Protein AF-A0A377G916-F1 (afdb_monomer)

Secondary structure (DSSP, 8-state):
-PPP------S--SPPSEEEEE--SSPPPHHHHHHHHHHHHHHHHTT--EEEEEES-THHHHHHHHHSBHHHHHHHHGGGS-----------------------BTGGGT----GGGGTEEEEEHHHHHHHHHHS-SS-HHHHHHHHHHHHIIIIIS--HHHHHHHHHHHHHHHH-EEEE-TT-EE---SS--------TTSEEEEEEE----HHHHHHHHHTTPPPPPSEEEEEEEEEE-TT-HHHHHHHHHHHHHHHHHTSS-STTTT--HHHHHHHHT-PPPHHHHHHHHHHTT-HHHHHHHHHHHHHHHHHHHHHHT--SSSS-TTT-SS--HHHHHHHHHHHHHHHHHHHHHHHHHTT--S--HHHHHHHHHHHHHHHHHHHHHHHHHTT--SS---HHHHHH----TT-S----HHHHHHHIIIIIHHHHHHHHHHTTT-TTS--SS-HHHHTTS-GGG-SGGGHHHHHHHHBPSEETTTEEEETTEEEE-----TTT--BTTB-SS-TT---------S---------------------PPP-PPPPHHHHHHHHHTS-HHHHHHHHHHHHHHHH-HHHH--TTSPPPHHHHHHHHHHHT--TT-HHHHHHHHHHHHHHHHH-------HHHHHHHHHHH-TT--SHHHHHHHHTTSHHHHHHHTTS-------

Radius of gyration: 31.77 Å; Cα contacts (8 Å, |Δi|>4): 868; chains: 1; bounding box: 96×99×94 Å

Foldseek 3Di:
DDDDPDDPDDPDLWFALEEEEEDEFAADDLVLLVQLLQVLLQSVVQVHQAYEYEYQDQCSNFVSQQQDQVVVVVVAPPPPPDDDDDDDDDDDDDDDDDDDPDRPGNNVVVNRDGLVVRRYDYDYVVVLLVCCVVPNLDPPVLNLLLQVVLCCCVFAVVVVVLNRLSSVLSVCQARFFKYAYSPWHWDGGPPDHFATDNFLLQKAFLKAFDDDDPVLVVCCVVVVHDDDQRMDGDPRIMTGHHNQVLSSQLSVQLSVLVVVLLQFFPQPLPDAQVLLCVLLVHHDDPLLNLLRVLLVVDSVSVRVLVSQLLVLLVVLVLLVLADDPDDDPPPDPPDDPVVSVVVNVVSLVVLLVSSVVSCVVSVPPDDDSVSSNVSSVSSSSSSVSSQVVVCVQVVNDDHHDGSSSVVQDDPPVPDPPPDRSVVVSSCSSGVVSSSVSLLLQLAVPDPPDDRPDDPVSCVSNPSVRSRPVNSNVSSVSRYFDDDSQFWGARSNIIMGDDDPCLCPDDDVVDNSNPPPGGDNRHDDDVSDPDDDDPDDDDDDDDDDDDDDDPQDQDDLVVLLVVLVPADLLRQVLLLVLLLLLLPPLVLWAAPVSDHDPLSVVLNVLSVPADSVDSSSQSVSLSVSLVSLNPDPDPRTDPLNVQLSCLSSDRPNSGSVSSLVSSVVPVVSVVSSVVSDDDDDDD

Solvent-accessible surface area (backbone atoms only — not comparable to full-atom values): 39564 Å² total; per-residue (Å²): 137,83,80,80,80,78,87,85,76,75,92,72,52,47,25,43,52,33,42,39,36,64,55,62,82,43,68,53,56,67,71,37,52,54,50,52,49,51,49,23,50,26,31,52,78,40,70,27,82,44,25,38,39,36,18,79,52,69,59,25,58,30,52,50,50,25,62,37,45,43,72,78,52,47,74,72,66,57,78,82,74,76,82,89,81,92,77,90,82,88,88,82,87,84,86,90,84,83,88,78,84,70,76,61,19,26,64,83,65,74,45,94,53,48,53,64,84,50,52,30,44,79,40,53,52,64,59,57,55,52,42,43,73,77,62,52,94,49,61,70,72,54,42,50,48,51,54,52,48,44,49,38,22,54,62,36,60,57,35,55,66,60,30,39,50,55,49,53,41,54,50,31,27,69,64,22,10,31,40,43,46,60,67,47,48,65,68,70,56,96,79,50,63,46,42,66,46,64,29,84,73,36,29,34,20,51,43,42,76,46,84,75,57,67,68,58,56,50,48,22,61,76,68,72,43,80,75,79,70,54,43,42,63,54,80,50,40,36,33,25,26,52,64,40,60,49,40,57,42,14,51,53,40,19,52,50,43,52,51,60,57,68,66,72,67,64,66,72,68,80,67,41,54,64,58,45,20,66,67,60,72,46,86,69,50,74,66,52,39,48,52,42,56,49,40,65,75,38,67,67,62,36,51,54,49,51,54,54,49,52,53,48,53,48,50,44,48,54,61,67,57,53,47,89,84,60,92,58,86,87,80,53,98,78,72,47,78,68,48,52,52,52,50,45,51,50,48,53,49,50,47,35,49,52,52,50,53,49,37,57,75,61,68,61,76,95,76,53,74,66,56,42,52,53,47,42,53,51,50,51,49,31,51,53,49,54,32,48,51,53,30,65,71,60,73,52,77,86,72,47,63,49,54,53,45,61,66,26,53,55,69,52,95,78,56,89,69,88,58,59,36,42,59,53,55,48,41,48,29,40,44,48,15,40,34,53,20,47,50,53,56,39,31,50,70,49,95,85,63,88,56,94,66,54,71,78,75,35,67,84,58,55,55,90,58,20,23,75,94,36,30,72,62,52,43,59,49,29,27,36,55,65,49,88,88,47,26,37,41,55,39,76,33,49,30,34,62,48,83,79,49,62,92,69,51,73,45,100,88,46,70,67,60,77,86,84,49,67,71,72,37,76,74,82,75,97,72,80,84,74,80,85,72,96,73,80,93,76,90,81,81,87,81,94,74,88,77,77,80,77,86,67,83,73,59,61,65,63,21,29,59,52,39,67,74,48,55,59,70,60,41,43,37,26,48,50,26,49,45,54,53,60,66,39,54,84,71,35,30,32,98,86,70,45,64,47,69,65,55,53,53,45,38,60,49,57,75,70,51,49,58,87,37,47,66,52,48,32,51,45,54,51,50,43,40,49,54,56,73,72,50,85,82,80,86,59,36,72,59,43,45,51,52,53,49,28,54,58,36,80,84,35,49,41,48,62,48,28,43,62,50,42,47,76,40,67,68,50,31,62,66,29,62,80,53,64,81,91,81,77,93,127

pLDDT: mean 75.82, std 21.73, range [22.44, 98.12]

Nearest PDB structures (foldseek):
  8jhz-assembly1_A  TM=3.248E-01  e=1.665E-05  Paraclostridium sordellii
  8x2i-assembly1_A  TM=4.375E-01  e=3.045E-04  Paraclostridium sordellii ATCC 9714
  2vl8-assembly3_C  TM=3.241E-01  e=1.072E-04  Paraclostridium sordellii
  8jb5-assembly1_A  TM=4.089E-01  e=5.251E-04  Paraclostridium sordellii ATCC 9714

Structure (mmCIF, N/CA/C/O backbone):
data_AF-A0A377G916-F1
#
_entry.id   AF-A0A377G916-F1
#
loop_
_atom_site.group_PDB
_atom_site.id
_atom_site.type_symbol
_atom_site.label_atom_id
_atom_site.label_alt_id
_atom_site.label_comp_id
_atom_site.label_asym_id
_atom_site.label_entity_id
_atom_site.label_seq_id
_atom_site.pdbx_PDB_ins_code
_atom_site.Cartn_x
_atom_site.Cartn_y
_atom_site.Cartn_z
_atom_site.occupancy
_atom_site.B_iso_or_equiv
_atom_site.auth_seq_id
_atom_site.auth_comp_id
_atom_site.auth_asym_id
_atom_site.auth_atom_id
_atom_site.pdbx_PDB_model_num
ATOM 1 N N . MET A 1 1 ? 6.300 13.865 57.412 1.00 34.69 1 MET A N 1
ATOM 2 C CA . MET A 1 1 ? 5.276 14.119 56.376 1.00 34.69 1 MET A CA 1
ATOM 3 C C . MET A 1 1 ? 5.908 13.909 55.006 1.00 34.69 1 MET A C 1
ATOM 5 O O . MET A 1 1 ? 6.625 14.776 54.531 1.00 34.69 1 MET A O 1
ATOM 9 N N . LYS A 1 2 ? 5.728 12.714 54.427 1.00 28.16 2 LYS A N 1
ATOM 10 C CA . LYS A 1 2 ? 6.142 12.386 53.055 1.00 28.16 2 LYS A CA 1
ATOM 11 C C . LYS A 1 2 ? 5.051 12.890 52.108 1.00 28.16 2 LYS A C 1
ATOM 13 O O . LYS A 1 2 ? 3.899 12.489 52.259 1.00 28.16 2 LYS A O 1
ATOM 18 N N . LYS A 1 3 ? 5.399 13.778 51.177 1.00 28.50 3 LYS A N 1
ATOM 19 C CA . LYS A 1 3 ? 4.521 14.146 50.061 1.00 28.50 3 LYS A CA 1
ATOM 20 C C . LYS A 1 3 ? 4.458 12.947 49.114 1.00 28.50 3 LYS A C 1
ATOM 22 O O . LYS A 1 3 ? 5.499 12.477 48.663 1.00 28.50 3 LYS A O 1
ATOM 27 N N . LYS A 1 4 ? 3.243 12.440 48.888 1.00 27.64 4 LYS A N 1
ATOM 28 C CA . LYS A 1 4 ? 2.920 11.495 47.817 1.00 27.64 4 LYS A CA 1
ATOM 29 C C . LYS A 1 4 ? 3.433 12.071 46.496 1.00 27.64 4 LYS A C 1
ATOM 31 O O . LYS A 1 4 ? 3.059 13.183 46.134 1.00 27.64 4 LYS A O 1
ATOM 36 N N . HIS A 1 5 ? 4.291 11.317 45.821 1.00 26.48 5 HIS A N 1
ATOM 37 C CA . HIS A 1 5 ? 4.357 11.365 44.371 1.00 26.48 5 HIS A CA 1
ATOM 38 C C . HIS A 1 5 ? 3.059 10.724 43.888 1.00 26.48 5 HIS A C 1
ATOM 40 O O . HIS A 1 5 ? 2.844 9.541 44.140 1.00 26.48 5 HIS A O 1
ATOM 46 N N . ASP A 1 6 ? 2.172 11.526 43.309 1.00 29.27 6 ASP A N 1
ATOM 47 C CA . ASP A 1 6 ? 1.074 10.988 42.520 1.00 29.27 6 ASP A CA 1
ATOM 48 C C . ASP A 1 6 ? 1.664 10.373 41.249 1.00 29.27 6 ASP A C 1
ATOM 50 O O . ASP A 1 6 ? 2.449 11.002 40.530 1.00 29.27 6 ASP A O 1
ATOM 54 N N . ASP A 1 7 ? 1.296 9.116 41.034 1.00 32.38 7 ASP A N 1
ATOM 55 C CA . ASP A 1 7 ? 1.545 8.331 39.840 1.00 32.38 7 ASP A CA 1
ATOM 56 C C . ASP A 1 7 ? 0.920 9.033 38.629 1.00 32.38 7 ASP A C 1
ATOM 58 O O . ASP A 1 7 ? -0.293 9.003 38.430 1.00 32.38 7 ASP A O 1
ATOM 62 N N . ASN A 1 8 ? 1.752 9.658 37.800 1.00 29.56 8 ASN A N 1
ATOM 63 C CA . ASN A 1 8 ? 1.367 10.081 36.459 1.00 29.56 8 ASN A CA 1
ATOM 64 C C . ASN A 1 8 ? 2.096 9.179 35.453 1.00 29.56 8 ASN A C 1
ATOM 66 O O . ASN A 1 8 ? 3.089 9.566 34.841 1.00 29.56 8 ASN A O 1
ATOM 70 N N . VAL A 1 9 ? 1.638 7.927 35.368 1.00 34.66 9 VAL A N 1
ATOM 71 C CA . VAL A 1 9 ? 2.082 6.926 34.389 1.00 34.66 9 VAL A CA 1
ATOM 72 C C . VAL A 1 9 ? 1.003 6.798 33.306 1.00 34.66 9 VAL A C 1
ATOM 74 O O . VAL A 1 9 ? -0.100 6.334 33.575 1.00 34.66 9 VAL A O 1
ATOM 77 N N . ASN A 1 10 ? 1.356 7.215 32.086 1.00 36.84 10 ASN A N 1
ATOM 78 C CA . ASN A 1 10 ? 0.812 6.823 30.776 1.00 36.84 10 ASN A CA 1
ATOM 79 C C . ASN A 1 10 ? -0.720 6.741 30.578 1.00 36.84 10 ASN A C 1
ATOM 81 O O . ASN A 1 10 ? -1.320 5.666 30.599 1.00 36.84 10 ASN A O 1
ATOM 85 N N . SER A 1 11 ? -1.328 7.844 30.142 1.00 36.16 11 SER A N 1
ATOM 86 C CA . SER A 1 11 ? -2.344 7.793 29.075 1.00 36.16 11 SER A CA 1
ATOM 87 C C . SER A 1 11 ? -1.584 7.776 27.730 1.00 36.16 11 SER A C 1
ATOM 89 O O . SER A 1 11 ? -0.855 8.722 27.473 1.00 36.16 11 SER A O 1
ATOM 91 N N . SER A 1 12 ? -1.625 6.789 26.833 1.00 52.47 12 SER A N 1
ATOM 92 C CA . SER A 1 12 ? -2.728 5.909 26.466 1.00 52.47 12 SER A CA 1
ATOM 93 C C . SER A 1 12 ? -2.232 4.585 25.843 1.00 52.47 12 SER A C 1
ATOM 95 O O . SER A 1 12 ? -1.892 4.544 24.664 1.00 52.47 12 SER A O 1
ATOM 97 N N . ASN A 1 13 ? -2.309 3.471 26.577 1.00 72.88 13 ASN A N 1
ATOM 98 C CA . ASN A 1 13 ? -2.224 2.116 25.987 1.00 72.88 13 ASN A CA 1
ATOM 99 C C . ASN A 1 13 ? -3.586 1.630 25.444 1.00 72.88 13 ASN A C 1
ATOM 101 O O . ASN A 1 13 ? -3.814 0.436 25.272 1.00 72.88 13 ASN A O 1
ATOM 105 N N . SER A 1 14 ? -4.535 2.549 25.243 1.00 92.88 14 SER A N 1
ATOM 106 C CA . SER A 1 14 ? -5.843 2.234 24.675 1.00 92.88 14 SER A CA 1
ATOM 107 C C . SER A 1 14 ? -5.752 2.305 23.163 1.00 92.88 14 SER A C 1
ATOM 109 O O . SER A 1 14 ? -5.263 3.300 22.630 1.00 92.88 14 SER A O 1
ATOM 111 N N . ILE A 1 15 ? -6.267 1.289 22.479 1.00 96.81 15 ILE A N 1
ATOM 112 C CA . ILE A 1 15 ? -6.412 1.338 21.026 1.00 96.81 15 ILE A CA 1
ATOM 113 C C . ILE A 1 15 ? -7.388 2.477 20.681 1.00 96.81 15 ILE A C 1
ATOM 115 O O . ILE A 1 15 ? -8.425 2.588 21.347 1.00 96.81 15 ILE A O 1
ATOM 119 N N . PRO A 1 16 ? -7.081 3.336 19.691 1.00 97.25 16 PRO A N 1
ATOM 120 C CA . PRO A 1 16 ? -7.971 4.415 19.282 1.00 97.25 16 PRO A CA 1
ATOM 121 C C . PRO A 1 16 ? -9.397 3.930 18.979 1.00 97.25 16 PRO A C 1
ATOM 123 O O . PRO A 1 16 ? -9.572 2.871 18.369 1.00 97.25 16 PRO A O 1
ATOM 126 N N . PRO A 1 17 ? -10.435 4.681 19.382 1.00 96.56 17 PRO A N 1
ATOM 127 C CA . PRO A 1 17 ? -11.827 4.296 19.192 1.00 96.56 17 PRO A CA 1
ATOM 128 C C . PRO A 1 17 ? -12.280 4.576 17.748 1.00 96.56 17 PRO A C 1
ATOM 130 O O . PRO A 1 17 ? -13.137 5.424 17.507 1.00 96.56 17 PRO A O 1
ATOM 133 N N . MET A 1 18 ? -11.698 3.870 16.776 1.00 96.31 18 MET A N 1
ATOM 134 C CA . MET A 1 18 ? -12.050 3.978 15.358 1.00 96.31 18 MET A CA 1
ATOM 135 C C . MET A 1 18 ? -11.928 2.633 14.642 1.00 96.31 18 MET A C 1
ATOM 137 O O . MET A 1 18 ? -11.032 1.845 14.944 1.00 96.31 18 MET A O 1
ATOM 141 N N . PHE A 1 19 ? -12.813 2.389 13.676 1.00 97.81 19 PHE A N 1
ATOM 142 C CA . PHE A 1 19 ? -12.721 1.233 12.780 1.00 97.81 19 PHE A CA 1
ATOM 143 C C . PHE A 1 19 ? -12.180 1.656 11.423 1.00 97.81 19 PHE A C 1
ATOM 145 O O . PHE A 1 19 ? -12.537 2.720 10.920 1.00 97.81 19 PHE A O 1
ATOM 152 N N . GLN A 1 20 ? -11.364 0.804 10.819 1.00 97.94 20 GLN A N 1
ATOM 153 C CA . GLN A 1 20 ? -10.793 0.991 9.498 1.00 97.94 20 GLN A CA 1
ATOM 154 C C . GLN A 1 20 ? -11.103 -0.213 8.608 1.00 97.94 20 GLN A C 1
ATOM 156 O O . GLN A 1 20 ? -10.962 -1.361 9.023 1.00 97.94 20 GLN A O 1
ATOM 161 N N . TYR A 1 21 ? -11.474 0.078 7.366 1.00 97.62 21 TYR A N 1
ATOM 162 C CA . TYR A 1 21 ? -11.686 -0.879 6.286 1.00 97.62 21 TYR A CA 1
ATOM 163 C C . TYR A 1 21 ? -10.875 -0.450 5.069 1.00 97.62 21 TYR A C 1
ATOM 165 O O . TYR A 1 21 ? -10.581 0.735 4.896 1.00 97.62 21 TYR A O 1
ATOM 173 N N . VAL A 1 22 ? -10.560 -1.402 4.196 1.00 95.69 22 VAL A N 1
ATOM 174 C CA . VAL A 1 22 ? -9.983 -1.117 2.879 1.00 95.69 22 VAL A CA 1
ATOM 175 C C . VAL A 1 22 ? -10.843 -1.786 1.819 1.00 95.69 22 VAL A C 1
ATOM 177 O O . VAL A 1 22 ? -11.104 -2.984 1.903 1.00 95.69 22 VAL A O 1
ATOM 180 N N . TRP A 1 23 ? -11.264 -1.016 0.821 1.00 91.94 23 TRP A N 1
ATOM 181 C CA . TRP A 1 23 ? -11.983 -1.514 -0.343 1.00 91.94 23 TRP A CA 1
ATOM 182 C C . TRP A 1 23 ? -11.492 -0.787 -1.592 1.00 91.94 23 TRP A C 1
ATOM 184 O O . TRP A 1 23 ? -11.628 0.426 -1.684 1.00 91.94 23 TRP A O 1
ATOM 194 N N . VAL A 1 24 ? -10.903 -1.516 -2.538 1.00 81.38 24 VAL A N 1
ATOM 195 C CA . VAL A 1 24 ? -10.242 -0.941 -3.719 1.00 81.38 24 VAL A CA 1
ATOM 196 C C . VAL A 1 24 ? -10.587 -1.722 -4.981 1.00 81.38 24 VAL A C 1
ATOM 198 O O . VAL A 1 24 ? -10.844 -2.923 -4.910 1.00 81.38 24 VAL A O 1
ATOM 201 N N . GLY A 1 25 ? -10.529 -1.060 -6.138 1.00 72.31 25 GLY A N 1
ATOM 202 C CA . GLY A 1 25 ? -10.562 -1.709 -7.453 1.00 72.31 25 GLY A CA 1
ATOM 203 C C . GLY A 1 25 ? -11.949 -2.074 -7.993 1.00 72.31 25 GLY A C 1
ATOM 204 O O . GLY A 1 25 ? -12.031 -2.853 -8.941 1.00 72.31 25 GLY A O 1
ATOM 205 N N . GLY A 1 26 ? -13.024 -1.531 -7.421 1.00 74.62 26 GLY A N 1
ATOM 206 C CA . GLY A 1 26 ? -14.393 -1.718 -7.906 1.00 74.62 26 GLY A CA 1
ATOM 207 C C . GLY A 1 26 ? -15.442 -1.276 -6.890 1.00 74.62 26 GLY A C 1
ATOM 208 O O . GLY A 1 26 ? -15.112 -0.967 -5.749 1.00 74.62 26 GLY A O 1
ATOM 209 N N . GLU A 1 27 ? -16.716 -1.263 -7.285 1.00 82.50 27 GLU A N 1
ATOM 210 C CA . GLU A 1 27 ? -17.825 -0.938 -6.378 1.00 82.50 27 GLU A CA 1
ATOM 211 C C . GLU A 1 27 ? -17.912 -1.918 -5.201 1.00 82.50 27 GLU A C 1
ATOM 213 O O . GLU A 1 27 ? -17.768 -3.131 -5.374 1.00 82.50 27 GLU A O 1
ATOM 218 N N . ILE A 1 28 ? -18.178 -1.403 -3.996 1.00 83.44 28 ILE A N 1
ATOM 219 C CA . ILE A 1 28 ? -18.371 -2.257 -2.824 1.00 83.44 28 ILE A CA 1
ATOM 220 C C . ILE A 1 28 ? -19.661 -3.049 -2.929 1.00 83.44 28 ILE A C 1
ATOM 222 O O . ILE A 1 28 ? -20.720 -2.524 -3.284 1.00 83.44 28 ILE A O 1
ATOM 226 N N . ARG A 1 29 ? -19.582 -4.334 -2.575 1.00 83.19 29 ARG A N 1
ATOM 227 C CA . ARG A 1 29 ? -20.772 -5.175 -2.559 1.00 83.19 29 ARG A CA 1
ATOM 228 C C . ARG A 1 29 ? -21.762 -4.691 -1.492 1.00 83.19 29 ARG A C 1
ATOM 230 O O . ARG A 1 29 ? -21.343 -4.415 -0.358 1.00 83.19 29 ARG A O 1
ATOM 237 N N . PRO A 1 30 ? -23.069 -4.625 -1.806 1.00 81.88 30 PRO A N 1
ATOM 238 C CA . PRO A 1 30 ? -24.083 -4.146 -0.869 1.00 81.88 30 PRO A CA 1
ATOM 239 C C . PRO A 1 30 ? -24.095 -4.888 0.473 1.00 81.88 30 PRO A C 1
ATOM 241 O O . PRO A 1 30 ? -24.358 -4.279 1.510 1.00 81.88 30 PRO A O 1
ATOM 244 N N . GLU A 1 31 ? -23.797 -6.189 0.485 1.00 83.25 31 GLU A N 1
ATOM 245 C CA . GLU A 1 31 ? -23.757 -6.999 1.702 1.00 83.25 31 GLU A CA 1
ATOM 246 C C . GLU A 1 31 ? -22.653 -6.568 2.677 1.00 83.25 31 GLU A C 1
ATOM 248 O O . GLU A 1 31 ? -22.924 -6.443 3.874 1.00 83.25 31 GLU A O 1
ATOM 253 N N . TYR A 1 32 ? -21.446 -6.268 2.188 1.00 89.12 32 TYR A N 1
ATOM 254 C CA . TYR A 1 32 ? -20.347 -5.795 3.033 1.00 89.12 32 TYR A CA 1
ATOM 255 C C . TYR A 1 32 ? -20.629 -4.385 3.533 1.00 89.12 32 TYR A C 1
ATOM 257 O O . TYR A 1 32 ? -20.516 -4.103 4.725 1.00 89.12 32 TYR A O 1
ATOM 265 N N . LEU A 1 33 ? -21.092 -3.514 2.633 1.00 88.94 33 LEU A N 1
ATOM 266 C CA . LEU A 1 33 ? -21.472 -2.151 2.976 1.00 88.94 33 LEU A CA 1
ATOM 267 C C . LEU A 1 33 ? -22.569 -2.132 4.049 1.00 88.94 33 LEU A C 1
ATOM 269 O O . LEU A 1 33 ? -22.475 -1.377 5.012 1.00 88.94 33 LEU A O 1
ATOM 273 N N . SER A 1 34 ? -23.568 -3.016 3.958 1.00 87.12 34 SER A N 1
ATOM 274 C CA . SER A 1 34 ? -24.605 -3.167 4.988 1.00 87.12 34 SER A CA 1
ATOM 275 C C . SER A 1 34 ? -24.025 -3.514 6.360 1.00 87.12 34 SER A C 1
ATOM 277 O O . SER A 1 34 ? -24.497 -3.009 7.382 1.00 87.12 34 SER A O 1
ATOM 279 N N . THR A 1 35 ? -23.004 -4.367 6.406 1.00 89.50 35 THR A N 1
ATOM 280 C CA . THR A 1 35 ? -22.325 -4.741 7.649 1.00 89.50 35 THR A CA 1
ATOM 281 C C . THR A 1 35 ? -21.493 -3.587 8.214 1.00 89.50 35 THR A C 1
ATOM 283 O O . THR A 1 35 ? -21.625 -3.277 9.403 1.00 89.50 35 THR A O 1
ATOM 286 N N . ILE A 1 36 ? -20.757 -2.862 7.367 1.00 93.69 36 ILE A N 1
ATOM 287 C CA . ILE A 1 36 ? -19.999 -1.664 7.762 1.00 93.69 36 ILE A CA 1
ATOM 288 C C . ILE A 1 36 ? -20.936 -0.556 8.282 1.00 93.69 36 ILE A C 1
ATOM 290 O O . ILE A 1 36 ? -20.647 0.106 9.277 1.00 93.69 36 ILE A O 1
ATOM 294 N N . LEU A 1 37 ? -22.116 -0.389 7.684 1.00 91.50 37 LEU A N 1
ATOM 295 C CA . LEU A 1 37 ? -23.116 0.570 8.162 1.00 91.50 37 LEU A CA 1
ATOM 296 C C . LEU A 1 37 ? -23.619 0.233 9.574 1.00 91.50 37 LEU A C 1
ATOM 298 O O . LEU A 1 37 ? -23.804 1.127 10.403 1.00 91.50 37 LEU A O 1
ATOM 302 N N . LYS A 1 38 ? -23.829 -1.054 9.885 1.00 90.69 38 LYS A N 1
ATOM 303 C CA . LYS A 1 38 ? -24.280 -1.468 11.225 1.00 90.69 38 LYS A CA 1
ATOM 304 C C . LYS A 1 38 ? -23.223 -1.186 12.288 1.00 90.69 38 LYS A C 1
ATOM 306 O O . LYS A 1 38 ? -23.569 -0.676 13.357 1.00 90.69 38 LYS A O 1
ATOM 311 N N . ILE A 1 39 ? -21.962 -1.523 12.012 1.00 93.88 39 ILE A N 1
ATOM 312 C CA . ILE A 1 39 ? -20.884 -1.308 12.980 1.00 93.88 39 ILE A CA 1
ATOM 313 C C . ILE A 1 39 ? -20.566 0.176 13.129 1.00 93.88 39 ILE A C 1
ATOM 315 O O . ILE A 1 39 ? -20.400 0.621 14.257 1.00 93.88 39 ILE A O 1
ATOM 319 N N . SER A 1 40 ? -20.618 0.963 12.049 1.00 94.50 40 SER A N 1
ATOM 320 C CA . SER A 1 40 ? -20.454 2.417 12.122 1.00 94.50 40 SER A CA 1
ATOM 321 C C . SER A 1 40 ? -21.533 3.066 12.992 1.00 94.50 40 SER A C 1
ATOM 323 O O . SER A 1 40 ? -21.233 3.852 13.892 1.00 94.50 40 SER A O 1
ATOM 325 N N . ALA A 1 41 ? -22.790 2.633 12.850 1.00 91.06 41 ALA A N 1
ATOM 326 C CA . ALA A 1 41 ? -23.866 3.094 13.719 1.00 91.06 41 ALA A CA 1
ATOM 327 C C . ALA A 1 41 ? -23.644 2.695 15.194 1.00 91.06 41 ALA A C 1
ATOM 329 O O . ALA A 1 41 ? -23.945 3.478 16.097 1.00 91.06 41 ALA A O 1
ATOM 330 N N . ALA A 1 42 ? -23.150 1.480 15.463 1.00 93.19 42 ALA A N 1
ATOM 331 C CA . ALA A 1 42 ? -22.822 1.036 16.822 1.00 93.19 42 ALA A CA 1
ATOM 332 C C . ALA A 1 42 ? -21.632 1.809 17.415 1.00 93.19 42 ALA A C 1
ATOM 334 O O . ALA A 1 42 ? -21.679 2.194 18.584 1.00 93.19 42 ALA A O 1
ATOM 335 N N . ALA A 1 43 ? -20.613 2.084 16.604 1.00 94.44 43 ALA A N 1
ATOM 336 C CA . ALA A 1 43 ? -19.436 2.867 16.951 1.00 94.44 43 ALA A CA 1
ATOM 337 C C . ALA A 1 43 ? -19.832 4.296 17.334 1.00 94.44 43 ALA A C 1
ATOM 339 O O . ALA A 1 43 ? -19.544 4.726 18.451 1.00 94.44 43 ALA A O 1
ATOM 340 N N . PHE A 1 44 ? -20.617 4.972 16.492 1.00 92.88 44 PHE A N 1
ATOM 341 C CA . PHE A 1 44 ? -21.123 6.314 16.776 1.00 92.88 44 PHE A CA 1
ATOM 342 C C . PHE A 1 44 ? -21.905 6.376 18.099 1.00 92.88 44 PHE A C 1
ATOM 344 O O . PHE A 1 44 ? -21.638 7.220 18.952 1.00 92.88 44 PHE A O 1
ATOM 351 N N . ARG A 1 45 ? -22.818 5.419 18.338 1.00 92.56 45 ARG A N 1
ATOM 352 C CA . ARG A 1 45 ? -23.561 5.326 19.615 1.00 92.56 45 ARG A CA 1
ATOM 353 C C . ARG A 1 45 ? -22.669 5.072 20.831 1.00 92.56 45 ARG A C 1
ATOM 355 O O . ARG A 1 45 ? -23.095 5.333 21.953 1.00 92.56 45 ARG A O 1
ATOM 362 N N . SER A 1 46 ? -21.480 4.521 20.613 1.00 94.19 46 SER A N 1
ATOM 363 C CA . SER A 1 46 ? -20.515 4.175 21.657 1.00 94.19 46 SER A CA 1
ATOM 364 C C . SER A 1 46 ? -19.436 5.247 21.845 1.00 94.19 46 SER A C 1
ATOM 366 O O . SER A 1 46 ? -18.520 5.042 22.634 1.00 94.19 46 SER A O 1
ATOM 368 N N . GLY A 1 47 ? -19.541 6.386 21.147 1.00 92.25 47 GLY A N 1
ATOM 369 C CA . GLY A 1 47 ? -18.580 7.486 21.241 1.00 92.25 47 GLY A CA 1
ATOM 370 C C . GLY A 1 47 ? -17.271 7.242 20.489 1.00 92.25 47 GLY A C 1
ATOM 371 O O . GLY A 1 47 ? -16.272 7.878 20.806 1.00 92.25 47 GLY A O 1
ATOM 372 N N . PHE A 1 48 ? -17.257 6.320 19.523 1.00 93.69 48 PHE A N 1
ATOM 373 C CA . PHE A 1 48 ? -16.133 6.177 18.600 1.00 93.69 48 PHE A CA 1
ATOM 374 C C . PHE A 1 48 ? -16.133 7.347 17.617 1.00 93.69 48 PHE A C 1
ATOM 376 O O . PHE A 1 48 ? -17.196 7.796 17.185 1.00 93.69 48 PHE A O 1
ATOM 383 N N . GLU A 1 49 ? -14.941 7.839 17.288 1.00 83.81 49 GLU A N 1
ATOM 384 C CA . GLU A 1 49 ? -14.770 9.083 16.533 1.00 83.81 49 GLU A CA 1
ATOM 385 C C . GLU A 1 49 ? -15.173 8.910 15.069 1.00 83.81 49 GLU A C 1
ATOM 387 O O . GLU A 1 49 ? -15.948 9.704 14.537 1.00 83.81 49 GLU A O 1
ATOM 392 N N . GLU A 1 50 ? -14.665 7.861 14.415 1.00 88.75 50 GLU A N 1
ATOM 393 C CA . GLU A 1 50 ? -14.838 7.653 12.978 1.00 88.75 50 GLU A CA 1
ATOM 394 C C . GLU A 1 50 ? -14.914 6.155 12.622 1.00 88.75 50 GLU A C 1
ATOM 396 O O . GLU A 1 50 ? -14.319 5.288 13.270 1.00 88.75 50 GLU A O 1
ATOM 401 N N . THR A 1 51 ? -15.640 5.845 11.545 1.00 96.44 51 THR A N 1
ATOM 402 C CA . THR A 1 51 ? -15.439 4.621 10.755 1.00 96.44 51 THR A CA 1
ATOM 403 C C . THR A 1 51 ? -14.837 5.023 9.419 1.00 96.44 51 THR A C 1
ATOM 405 O O . THR A 1 51 ? -15.451 5.788 8.682 1.00 96.44 51 THR A O 1
ATOM 408 N N . ILE A 1 52 ? -13.642 4.538 9.108 1.00 97.31 52 ILE A N 1
ATOM 409 C CA . ILE A 1 52 ? -12.892 4.920 7.913 1.00 97.31 52 ILE A CA 1
ATOM 410 C C . ILE A 1 52 ? -12.969 3.792 6.886 1.00 97.31 52 ILE A C 1
ATOM 412 O O . ILE A 1 52 ? -12.712 2.636 7.217 1.00 97.31 52 ILE A O 1
ATOM 416 N N . ILE A 1 53 ? -13.274 4.134 5.636 1.00 97.12 53 ILE A N 1
ATOM 417 C CA . ILE A 1 53 ? -13.090 3.240 4.489 1.00 97.12 53 ILE A CA 1
ATOM 418 C C . ILE A 1 53 ? -12.037 3.864 3.577 1.00 97.12 53 ILE A C 1
ATOM 420 O O . ILE A 1 53 ? -12.253 4.939 3.017 1.00 97.12 53 ILE A O 1
ATOM 424 N N . TRP A 1 54 ? -10.902 3.185 3.436 1.00 95.38 54 TRP A N 1
ATOM 425 C CA . TRP A 1 54 ? -9.872 3.537 2.467 1.00 95.38 54 TRP A CA 1
ATOM 426 C C . TRP A 1 54 ? -10.230 2.966 1.095 1.00 95.38 54 TRP A C 1
ATOM 428 O O . TRP A 1 54 ? -10.462 1.762 0.978 1.00 95.38 54 TRP A O 1
ATOM 438 N N . THR A 1 55 ? -10.250 3.817 0.070 1.00 88.75 55 THR A N 1
ATOM 439 C CA . THR A 1 55 ? -10.583 3.443 -1.315 1.00 88.75 55 THR A CA 1
ATOM 440 C C . THR A 1 55 ? -9.697 4.161 -2.328 1.00 88.75 55 THR A C 1
ATOM 442 O O . THR A 1 55 ? -9.094 5.194 -2.037 1.00 88.75 55 THR A O 1
ATOM 445 N N . ASP A 1 56 ? -9.582 3.606 -3.530 1.00 78.00 56 ASP A N 1
ATOM 446 C CA . ASP A 1 56 ? -8.959 4.260 -4.681 1.00 78.00 56 ASP A CA 1
ATOM 447 C C . ASP A 1 56 ? -9.927 5.205 -5.412 1.00 78.00 56 ASP A C 1
ATOM 449 O O . ASP A 1 56 ? -9.486 6.147 -6.077 1.00 78.00 56 ASP A O 1
ATOM 453 N N . ASN A 1 57 ? -11.238 5.009 -5.239 1.00 77.69 57 ASN A N 1
ATOM 454 C CA . ASN A 1 57 ? -12.280 5.875 -5.782 1.00 77.69 57 ASN A CA 1
ATOM 455 C C . ASN A 1 57 ? -13.501 5.937 -4.853 1.00 77.69 57 ASN A C 1
ATOM 457 O O . ASN A 1 57 ? -14.115 4.918 -4.539 1.00 77.69 57 ASN A O 1
ATOM 461 N N . ASP A 1 58 ? -13.892 7.140 -4.448 1.00 81.88 58 ASP A N 1
ATOM 462 C CA . ASP A 1 58 ? -14.984 7.353 -3.493 1.00 81.88 58 ASP A CA 1
ATOM 463 C C . ASP A 1 58 ? -16.349 6.922 -4.046 1.00 81.88 58 ASP A C 1
ATOM 465 O O . ASP A 1 58 ? -17.224 6.486 -3.292 1.00 81.88 58 ASP A O 1
ATOM 469 N N . GLU A 1 59 ? -16.528 6.980 -5.370 1.00 80.81 59 GLU A N 1
ATOM 470 C CA . GLU A 1 59 ? -17.756 6.518 -6.028 1.00 80.81 59 GLU A CA 1
ATOM 471 C C . GLU A 1 59 ? -17.993 5.019 -5.821 1.00 80.81 59 GLU A C 1
ATOM 473 O O . GLU A 1 59 ? -19.138 4.584 -5.767 1.00 80.81 59 GLU A O 1
ATOM 478 N N . TYR A 1 60 ? -16.943 4.232 -5.569 1.00 83.81 60 TYR A N 1
ATOM 479 C CA . TYR A 1 60 ? -17.095 2.815 -5.237 1.00 83.81 60 TYR A CA 1
ATOM 480 C C . TYR A 1 60 ? -17.855 2.552 -3.958 1.00 83.81 60 TYR A C 1
ATOM 482 O O . TYR A 1 60 ? -18.414 1.469 -3.804 1.00 83.81 60 TYR A O 1
ATOM 490 N N . ILE A 1 61 ? -17.897 3.530 -3.062 1.00 86.19 61 ILE A N 1
ATOM 491 C CA . ILE A 1 61 ? -18.652 3.449 -1.820 1.00 86.19 61 ILE A CA 1
ATOM 492 C C . ILE A 1 61 ? -19.973 4.207 -1.961 1.00 86.19 61 ILE A C 1
ATOM 494 O O . ILE A 1 61 ? -21.016 3.719 -1.525 1.00 86.19 61 ILE A O 1
ATOM 498 N N . ASN A 1 62 ? -19.954 5.386 -2.590 1.00 84.12 62 ASN A N 1
ATOM 499 C CA . ASN A 1 62 ? -21.132 6.246 -2.677 1.00 84.12 62 ASN A CA 1
ATOM 500 C C . ASN A 1 62 ? -22.193 5.744 -3.673 1.00 84.12 62 ASN A C 1
ATOM 502 O O . ASN A 1 62 ? -23.378 5.836 -3.359 1.00 84.12 62 ASN A O 1
ATOM 506 N N . GLU A 1 63 ? -21.823 5.166 -4.819 1.00 81.81 63 GLU A N 1
ATOM 507 C CA . GLU A 1 63 ? -22.800 4.666 -5.801 1.00 81.81 63 GLU A CA 1
ATOM 508 C C . GLU A 1 63 ? -23.667 3.517 -5.254 1.00 81.81 63 GLU A C 1
ATOM 510 O O . GLU A 1 63 ? -24.899 3.563 -5.360 1.00 81.81 63 GLU A O 1
ATOM 515 N N . PRO A 1 64 ? -23.099 2.489 -4.592 1.00 82.56 64 PRO A N 1
ATOM 516 C CA . PRO A 1 64 ? -23.912 1.495 -3.893 1.00 82.56 64 PRO A CA 1
ATOM 517 C C . PRO A 1 64 ? -24.811 2.091 -2.795 1.00 82.56 64 PRO A C 1
ATOM 519 O O . PRO A 1 64 ? -25.931 1.612 -2.603 1.00 82.56 64 PRO A O 1
ATOM 522 N N . LEU A 1 65 ? -24.379 3.150 -2.095 1.00 83.06 65 LEU A N 1
ATOM 523 C CA . LEU A 1 65 ? -25.220 3.844 -1.108 1.00 83.06 65 LEU A CA 1
ATOM 524 C C . LEU A 1 65 ? -26.419 4.539 -1.765 1.00 83.06 65 LEU A C 1
ATOM 526 O O . LEU A 1 65 ? -27.537 4.382 -1.277 1.00 83.06 65 LEU A O 1
ATOM 530 N N . ARG A 1 66 ? -26.223 5.253 -2.881 1.00 79.12 66 ARG A N 1
ATOM 531 C CA . ARG A 1 66 ? -27.304 5.936 -3.625 1.00 79.12 66 ARG A CA 1
ATOM 532 C C . ARG A 1 66 ? -28.371 4.956 -4.125 1.00 79.12 66 ARG A C 1
ATOM 534 O O . ARG A 1 66 ? -29.569 5.242 -4.052 1.00 79.12 66 ARG A O 1
ATOM 541 N N . ARG A 1 67 ? -27.935 3.769 -4.560 1.00 76.56 67 ARG A N 1
ATOM 542 C CA . ARG A 1 67 ? -28.812 2.690 -5.045 1.00 76.56 67 ARG A CA 1
ATOM 543 C C . ARG A 1 67 ? -29.477 1.876 -3.934 1.00 76.56 67 ARG A C 1
ATOM 545 O O . ARG A 1 67 ? -30.406 1.118 -4.212 1.00 76.56 67 ARG A O 1
ATOM 552 N N . SER A 1 68 ? -29.027 2.002 -2.687 1.00 70.69 68 SER A N 1
ATOM 553 C CA . SER A 1 68 ? -29.557 1.200 -1.584 1.00 70.69 68 SER A CA 1
ATOM 554 C C . SER A 1 68 ? -31.023 1.549 -1.281 1.00 70.69 68 SER A C 1
ATOM 556 O O . SER A 1 68 ? -31.409 2.717 -1.228 1.00 70.69 68 SER A O 1
ATOM 558 N N . ASP A 1 69 ? -31.859 0.526 -1.068 1.00 65.06 69 ASP A N 1
ATOM 559 C CA . ASP A 1 69 ? -33.288 0.698 -0.769 1.00 65.06 69 ASP A CA 1
ATOM 560 C C . ASP A 1 69 ? -33.470 1.379 0.596 1.00 65.06 69 ASP A C 1
ATOM 562 O O . ASP A 1 69 ? -33.132 0.811 1.646 1.00 65.06 69 ASP A O 1
ATOM 566 N N . LEU A 1 70 ? -34.060 2.577 0.592 1.00 57.25 70 LEU A N 1
ATOM 567 C CA . LEU A 1 70 ? -34.308 3.375 1.790 1.00 57.25 70 LEU A CA 1
ATOM 568 C C . LEU A 1 70 ? -35.165 2.634 2.818 1.00 57.25 70 LEU A C 1
ATOM 570 O O . LEU A 1 70 ? -35.006 2.872 4.012 1.00 57.25 70 LEU A O 1
ATOM 574 N N . LYS A 1 71 ? -36.041 1.704 2.413 1.00 50.56 71 LYS A N 1
ATOM 575 C CA . LYS A 1 71 ? -36.846 0.910 3.362 1.00 50.56 71 LYS A CA 1
ATOM 576 C C . LYS A 1 71 ? -36.005 -0.094 4.147 1.00 50.56 71 LYS A C 1
ATOM 578 O O . LYS A 1 71 ? -36.306 -0.361 5.312 1.00 50.56 71 LYS A O 1
ATOM 583 N N . SER A 1 72 ? -34.937 -0.615 3.543 1.00 55.56 72 SER A N 1
ATOM 584 C CA . SER A 1 72 ? -33.985 -1.510 4.212 1.00 55.56 72 SER A CA 1
ATOM 585 C C . SER A 1 72 ? -33.077 -0.762 5.207 1.00 55.56 72 SER A C 1
ATOM 587 O O . SER A 1 72 ? -32.684 -1.326 6.233 1.00 55.56 72 SER A O 1
ATOM 589 N N . LEU A 1 73 ? -32.821 0.529 4.950 1.00 53.28 73 LEU A N 1
ATOM 590 C CA . LEU A 1 73 ? -32.015 1.440 5.774 1.00 53.28 73 LEU A CA 1
ATOM 591 C C . LEU A 1 73 ? -32.823 2.131 6.895 1.00 53.28 73 LEU A C 1
ATOM 593 O O . LEU A 1 73 ? -32.389 2.172 8.049 1.00 53.28 73 LEU A O 1
ATOM 597 N N . ALA A 1 74 ? -34.026 2.636 6.598 1.00 44.38 74 ALA A N 1
ATOM 598 C CA . ALA A 1 74 ? -34.837 3.466 7.498 1.00 44.38 74 ALA A CA 1
ATOM 599 C C . ALA A 1 74 ? -35.439 2.695 8.685 1.00 44.38 74 ALA A C 1
ATOM 601 O O . ALA A 1 74 ? -35.552 3.249 9.782 1.00 44.38 74 ALA A O 1
ATOM 602 N N . ASN A 1 75 ? -35.757 1.405 8.511 1.00 42.44 75 ASN A N 1
ATOM 603 C CA . ASN A 1 75 ? -36.251 0.553 9.602 1.00 42.44 75 ASN A CA 1
ATOM 604 C C . ASN A 1 75 ? -35.197 0.304 10.702 1.00 42.44 75 ASN A C 1
ATOM 606 O O . ASN A 1 75 ? -35.553 -0.125 11.797 1.00 42.44 75 ASN A O 1
ATOM 610 N N . LYS A 1 76 ? -33.913 0.610 10.450 1.00 45.44 76 LYS A N 1
ATOM 611 C CA . LYS A 1 76 ? -32.822 0.498 11.436 1.00 45.44 76 LYS A CA 1
ATOM 612 C C . LYS A 1 76 ? -32.391 1.829 12.054 1.00 45.44 76 LYS A C 1
ATOM 614 O O . LYS A 1 76 ? -31.841 1.810 13.150 1.00 45.44 76 LYS A O 1
ATOM 619 N N . TYR A 1 77 ? -32.649 2.962 11.397 1.00 36.44 77 TYR A N 1
ATOM 620 C CA . TYR A 1 77 ? -32.191 4.278 11.866 1.00 36.44 77 TYR A CA 1
ATOM 621 C C . TYR A 1 77 ? -33.255 5.052 12.667 1.00 36.44 77 TYR A C 1
ATOM 623 O O . TYR A 1 77 ? -32.914 5.825 13.556 1.00 36.44 77 TYR A O 1
ATOM 631 N N . ASN A 1 78 ? -34.551 4.814 12.416 1.00 36.44 78 ASN A N 1
ATOM 632 C CA . ASN A 1 78 ? -35.641 5.592 13.028 1.00 36.44 78 ASN A CA 1
ATOM 633 C C . ASN A 1 78 ? -36.208 5.025 14.346 1.00 36.44 78 ASN A C 1
ATOM 635 O O . ASN A 1 78 ? -37.069 5.662 14.958 1.00 36.44 78 ASN A O 1
ATOM 639 N N . SER A 1 79 ? -35.737 3.870 14.834 1.00 37.78 79 SER A N 1
ATOM 640 C CA . SER A 1 79 ? -36.236 3.288 16.096 1.00 37.78 79 SER A CA 1
ATOM 641 C C . SER A 1 79 ? -35.756 4.025 17.356 1.00 37.78 79 SER A C 1
ATOM 643 O O . SER A 1 79 ? -36.282 3.797 18.442 1.00 37.78 79 SER A O 1
ATOM 645 N N . SER A 1 80 ? -34.809 4.957 17.231 1.00 42.31 80 SER A N 1
ATOM 646 C CA . SER A 1 80 ? -34.230 5.713 18.347 1.00 42.31 80 SER A CA 1
ATOM 647 C C . SER A 1 80 ? -34.883 7.079 18.605 1.00 42.31 80 SER A C 1
ATOM 649 O O . SER A 1 80 ? -34.487 7.751 19.557 1.00 42.31 80 SER A O 1
ATOM 651 N N . ARG A 1 81 ? -35.898 7.501 17.826 1.00 36.38 81 ARG A N 1
ATOM 652 C CA . ARG A 1 81 ? -36.472 8.862 17.953 1.00 36.38 81 ARG A CA 1
ATOM 653 C C . ARG A 1 81 ? -37.973 8.980 18.228 1.00 36.38 81 ARG A C 1
ATOM 655 O O . ARG A 1 81 ? -38.487 10.093 18.211 1.00 36.38 81 ARG A O 1
ATOM 662 N N . LYS A 1 82 ? -38.690 7.900 18.553 1.00 35.19 82 LYS A N 1
ATOM 663 C CA . LYS A 1 82 ? -40.088 8.012 19.017 1.00 35.19 82 LYS A CA 1
ATOM 664 C C . LYS A 1 82 ? -40.296 7.367 20.384 1.00 35.19 82 LYS A C 1
ATOM 666 O O . LYS A 1 82 ? -40.671 6.207 20.492 1.00 35.19 82 LYS A O 1
ATOM 671 N N . LYS A 1 83 ? -40.125 8.177 21.431 1.00 40.31 83 LYS A N 1
ATOM 672 C CA . LYS A 1 83 ? -40.963 8.086 22.630 1.00 40.31 83 LYS A CA 1
ATOM 673 C C . LYS A 1 83 ? -41.961 9.242 22.601 1.00 40.31 83 LYS A C 1
ATOM 675 O O . LYS A 1 83 ? -41.574 10.379 22.358 1.00 40.31 83 LYS A O 1
ATOM 680 N N . ASN A 1 84 ? -43.207 8.889 22.908 1.00 35.97 84 ASN A N 1
ATOM 681 C CA . ASN A 1 84 ? -44.355 9.736 23.235 1.00 35.97 84 ASN A CA 1
ATOM 682 C C . ASN A 1 84 ? -45.116 10.355 22.058 1.00 35.97 84 ASN A C 1
ATOM 684 O O . ASN A 1 84 ? -44.922 11.515 21.714 1.00 35.97 84 ASN A O 1
ATOM 688 N N . THR A 1 85 ? -46.099 9.614 21.540 1.00 30.03 85 THR A N 1
ATOM 689 C CA . THR A 1 85 ? -47.500 10.076 21.590 1.00 30.03 85 THR A CA 1
ATOM 690 C C . THR A 1 85 ? -48.449 8.915 21.310 1.00 30.03 85 THR A C 1
ATOM 692 O O . THR A 1 85 ? -48.435 8.308 20.243 1.00 30.03 85 THR A O 1
ATOM 695 N N . THR A 1 86 ? -49.251 8.602 22.319 1.00 36.34 86 THR A N 1
ATOM 696 C CA . THR A 1 86 ? -50.442 7.761 22.259 1.00 36.34 86 THR A CA 1
ATOM 697 C C . THR A 1 86 ? -51.512 8.496 21.461 1.00 36.34 86 THR A C 1
ATOM 699 O O . THR A 1 86 ? -51.923 9.557 21.913 1.00 36.34 86 THR A O 1
ATOM 702 N N . VAL A 1 87 ? -51.976 7.947 20.336 1.00 30.28 87 VAL A N 1
ATOM 703 C CA . VAL A 1 87 ? -53.371 8.086 19.879 1.00 30.28 87 VAL A CA 1
ATOM 704 C C . VAL A 1 87 ? -53.730 6.831 19.081 1.00 30.28 87 VAL A C 1
ATOM 706 O O . VAL A 1 87 ? -53.208 6.593 17.993 1.00 30.28 87 VAL A O 1
ATOM 709 N N . GLU A 1 88 ? -54.617 6.026 19.655 1.00 31.59 88 GLU A N 1
ATOM 710 C CA . GLU A 1 88 ? -55.437 5.049 18.944 1.00 31.59 88 GLU A CA 1
ATOM 711 C C . GLU A 1 88 ? -56.405 5.784 18.005 1.00 31.59 88 GLU A C 1
ATOM 713 O O . GLU A 1 88 ? -57.055 6.738 18.428 1.00 31.59 88 GLU A O 1
ATOM 718 N N . ASN A 1 89 ? -56.552 5.327 16.757 1.00 32.03 89 ASN A N 1
ATOM 719 C CA . ASN A 1 89 ? -57.864 4.903 16.258 1.00 32.03 89 ASN A CA 1
ATOM 720 C C . ASN A 1 89 ? -57.811 4.271 14.861 1.00 32.03 89 ASN A C 1
ATOM 722 O O . ASN A 1 89 ? -57.063 4.670 13.972 1.00 32.03 89 ASN A O 1
ATOM 726 N N . MET A 1 90 ? -58.658 3.252 14.731 1.00 32.75 90 MET A N 1
ATOM 727 C CA . MET A 1 90 ? -58.928 2.402 13.575 1.00 32.75 90 MET A CA 1
ATOM 728 C C . MET A 1 90 ? -59.613 3.170 12.436 1.00 32.75 90 MET A C 1
ATOM 730 O O . MET A 1 90 ? -60.497 3.972 12.717 1.00 32.75 90 MET A O 1
ATOM 734 N N . HIS A 1 91 ? -59.368 2.785 11.177 1.00 30.30 91 HIS A N 1
ATOM 735 C CA . HIS A 1 91 ? -60.442 2.432 10.233 1.00 30.30 91 HIS A CA 1
ATOM 736 C C . HIS A 1 91 ? -59.929 1.630 9.025 1.00 30.30 91 HIS A C 1
ATOM 738 O O . HIS A 1 91 ? -58.787 1.745 8.590 1.00 30.30 91 HIS A O 1
ATOM 744 N N . HIS A 1 92 ? -60.813 0.747 8.572 1.00 34.31 92 HIS A N 1
ATOM 745 C CA . HIS A 1 92 ? -60.649 -0.357 7.631 1.00 34.31 92 HIS A CA 1
ATOM 746 C C . HIS A 1 92 ? -60.968 0.054 6.174 1.00 34.31 92 HIS A C 1
ATOM 748 O O . HIS A 1 92 ? -61.723 0.995 5.963 1.00 34.31 92 HIS A O 1
ATOM 754 N N . GLN A 1 93 ? -60.522 -0.795 5.227 1.00 31.17 93 GLN A N 1
ATOM 755 C CA . GLN A 1 93 ? -60.941 -0.953 3.809 1.00 31.17 93 GLN A CA 1
ATOM 756 C C . GLN A 1 93 ? -60.349 0.065 2.804 1.00 31.17 93 GLN A C 1
ATOM 758 O O . GLN A 1 93 ? -60.233 1.239 3.101 1.00 31.17 93 GLN A O 1
ATOM 763 N N . SER A 1 94 ? -59.914 -0.296 1.588 1.00 30.20 94 SER A N 1
ATOM 764 C CA . SER A 1 94 ? -60.261 -1.427 0.714 1.00 30.20 94 SER A CA 1
ATOM 765 C C . SER A 1 94 ? -59.088 -1.860 -0.195 1.00 30.20 94 SER A C 1
ATOM 767 O O . SER A 1 94 ? -58.061 -1.191 -0.286 1.00 30.20 94 SER A O 1
ATOM 769 N N . ALA A 1 95 ? -59.257 -3.029 -0.816 1.00 35.94 95 ALA A N 1
ATOM 770 C CA . ALA A 1 95 ? -58.305 -3.746 -1.656 1.00 35.94 95 ALA A CA 1
ATOM 771 C C . ALA A 1 95 ? -58.302 -3.299 -3.136 1.00 35.94 95 ALA A C 1
ATOM 773 O O . ALA A 1 95 ? -59.259 -2.701 -3.615 1.00 35.94 95 ALA A O 1
ATOM 774 N N . HIS A 1 96 ? -57.255 -3.752 -3.840 1.00 33.06 96 HIS A N 1
ATOM 775 C CA . HIS A 1 96 ? -57.007 -3.755 -5.291 1.00 33.06 96 HIS A CA 1
ATOM 776 C C . HIS A 1 96 ? -56.368 -2.510 -5.926 1.00 33.06 96 HIS A C 1
ATOM 778 O O . HIS A 1 96 ? -57.045 -1.658 -6.484 1.00 33.06 96 HIS A O 1
ATOM 784 N N . GLN A 1 97 ? -55.032 -2.535 -6.015 1.00 30.91 97 GLN A N 1
ATOM 785 C CA . GLN A 1 97 ? -54.340 -2.352 -7.297 1.00 30.91 97 GLN A CA 1
ATOM 786 C C . GLN A 1 97 ? -52.962 -3.030 -7.271 1.00 30.91 97 GLN A C 1
ATOM 788 O O . GLN A 1 97 ? -52.213 -2.949 -6.299 1.00 30.91 97 GLN A O 1
ATOM 793 N N . SER A 1 98 ? -52.706 -3.777 -8.337 1.00 34.22 98 SER A N 1
ATOM 794 C CA . SER A 1 98 ? -51.581 -4.669 -8.593 1.00 34.22 98 SER A CA 1
ATOM 795 C C . SER A 1 98 ? -50.257 -3.939 -8.832 1.00 34.22 98 SER A C 1
ATOM 797 O O . SER A 1 98 ? -50.195 -3.007 -9.627 1.00 34.22 98 SER A O 1
ATOM 799 N N . ASP A 1 99 ? -49.213 -4.440 -8.174 1.00 43.38 99 ASP A N 1
ATOM 800 C CA . ASP A 1 99 ? -47.876 -4.716 -8.713 1.00 43.38 99 ASP A CA 1
ATOM 801 C C . ASP A 1 99 ? -47.255 -3.743 -9.725 1.00 43.38 99 ASP A C 1
ATOM 803 O O . ASP A 1 99 ? -47.192 -4.001 -10.922 1.00 43.38 99 ASP A O 1
ATOM 807 N N . SER A 1 100 ? -46.617 -2.704 -9.183 1.00 37.38 100 SER A N 1
ATOM 808 C CA . SER A 1 100 ? -45.282 -2.273 -9.621 1.00 37.38 100 SER A CA 1
ATOM 809 C C . SER A 1 100 ? -44.602 -1.468 -8.504 1.00 37.38 100 SER A C 1
ATOM 811 O O . SER A 1 100 ? -44.410 -0.256 -8.609 1.00 37.38 100 SER A O 1
ATOM 813 N N . LYS A 1 101 ? -44.269 -2.100 -7.368 1.00 46.34 101 LYS A N 1
ATOM 814 C CA . LYS A 1 101 ? -43.437 -1.436 -6.347 1.00 46.34 101 LYS A CA 1
ATOM 815 C C . LYS A 1 101 ? -41.988 -1.422 -6.828 1.00 46.34 101 LYS A C 1
ATOM 817 O O . LYS A 1 101 ? -41.200 -2.282 -6.447 1.00 46.34 101 LYS A O 1
ATOM 822 N N . LEU A 1 102 ? -41.654 -0.437 -7.661 1.00 46.53 102 LEU A N 1
ATOM 823 C CA . LEU A 1 102 ? -40.270 -0.001 -7.821 1.00 46.53 102 LEU A CA 1
ATOM 824 C C . LEU A 1 102 ? -39.688 0.234 -6.411 1.00 46.53 102 LEU A C 1
ATOM 826 O O . LEU A 1 102 ? -40.352 0.887 -5.592 1.00 46.53 102 LEU A O 1
ATOM 830 N N . PRO A 1 103 ? -38.523 -0.349 -6.073 1.00 47.72 103 PRO A N 1
ATOM 831 C CA . PRO A 1 103 ? -37.868 -0.065 -4.805 1.00 47.72 103 PRO A CA 1
ATOM 832 C C . PRO A 1 103 ? -37.624 1.445 -4.715 1.00 47.72 103 PRO A C 1
ATOM 834 O O . PRO A 1 103 ? -37.140 2.057 -5.662 1.00 47.72 103 PRO A O 1
ATOM 837 N N . LEU A 1 104 ? -38.015 2.047 -3.589 1.00 56.16 104 LEU A N 1
ATOM 838 C CA . LEU A 1 104 ? -37.778 3.465 -3.316 1.00 56.16 104 LEU A CA 1
ATOM 839 C C . LEU A 1 104 ? -36.303 3.610 -2.922 1.00 56.16 104 LEU A C 1
ATOM 841 O O . LEU A 1 104 ? -35.959 3.540 -1.741 1.00 56.16 104 LEU A O 1
ATOM 845 N N . SER A 1 105 ? -35.428 3.725 -3.918 1.00 55.91 105 SER A N 1
ATOM 846 C CA . SER A 1 105 ? -34.017 4.053 -3.711 1.00 55.91 105 SER A CA 1
ATOM 847 C C . SER A 1 105 ? -33.858 5.541 -3.390 1.00 55.91 105 SER A C 1
ATOM 849 O O . SER A 1 105 ? -34.738 6.355 -3.677 1.00 55.91 105 SER A O 1
ATOM 851 N N . ALA A 1 106 ? -32.731 5.914 -2.787 1.00 58.28 106 ALA A N 1
ATOM 852 C CA . ALA A 1 106 ? -32.417 7.322 -2.551 1.00 58.28 106 ALA A CA 1
ATOM 853 C C . ALA A 1 106 ? -32.305 8.113 -3.854 1.00 58.28 106 ALA A C 1
ATOM 855 O O . ALA A 1 106 ? -32.804 9.231 -3.936 1.00 58.28 106 ALA A O 1
ATOM 856 N N . GLU A 1 107 ? -31.752 7.480 -4.884 1.00 55.28 107 GLU A N 1
ATOM 857 C CA . GLU A 1 107 ? -31.658 8.022 -6.237 1.00 55.28 107 GLU A CA 1
ATOM 858 C C . GLU A 1 107 ? -33.031 8.321 -6.864 1.00 55.28 107 GLU A C 1
ATOM 860 O O . GLU A 1 107 ? -33.227 9.384 -7.442 1.00 55.28 107 GLU A O 1
ATOM 865 N N . THR A 1 108 ? -34.028 7.443 -6.692 1.00 60.09 108 THR A N 1
ATOM 866 C CA . THR A 1 108 ? -35.390 7.687 -7.218 1.00 60.09 108 THR A CA 1
ATOM 867 C C . THR A 1 108 ? -36.165 8.752 -6.444 1.00 60.09 108 THR A C 1
ATOM 869 O O . THR A 1 108 ? -37.184 9.241 -6.932 1.00 60.09 108 THR A O 1
ATOM 872 N N . LEU A 1 109 ? -35.698 9.115 -5.250 1.00 57.25 109 LEU A N 1
ATOM 873 C CA . LEU A 1 109 ? -36.316 10.110 -4.376 1.00 57.25 109 LEU A CA 1
ATOM 874 C C . LEU A 1 109 ? -35.509 11.409 -4.259 1.00 57.25 109 LEU A C 1
ATOM 876 O O . LEU A 1 109 ? -35.883 12.262 -3.455 1.00 57.25 109 LEU A O 1
ATOM 880 N N . ASP A 1 110 ? -34.426 11.550 -5.029 1.00 59.75 110 ASP A N 1
ATOM 881 C CA . ASP A 1 110 ? -33.498 12.689 -4.978 1.00 59.75 110 ASP A CA 1
ATOM 882 C C . ASP A 1 110 ? -32.999 12.992 -3.547 1.00 59.75 110 ASP A C 1
ATOM 884 O O . ASP A 1 110 ? -32.820 14.138 -3.133 1.00 59.75 110 ASP A O 1
ATOM 888 N N . ILE A 1 111 ? -32.816 11.940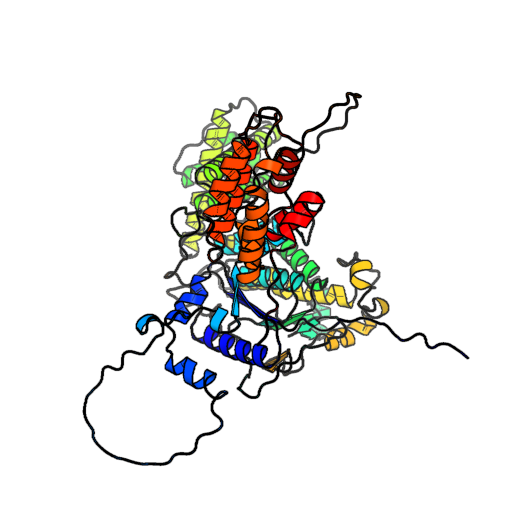 -2.737 1.00 60.69 111 ILE A N 1
ATOM 889 C CA . ILE A 1 111 ? -32.289 12.066 -1.377 1.00 60.69 111 ILE A CA 1
ATOM 890 C C . ILE A 1 111 ? -30.763 11.972 -1.456 1.00 60.69 111 ILE A C 1
ATOM 892 O O . ILE A 1 111 ? -30.248 10.915 -1.834 1.00 60.69 111 ILE A O 1
ATOM 896 N N . PRO A 1 112 ? -30.011 13.015 -1.057 1.00 59.12 112 PRO A N 1
ATOM 897 C CA . PRO A 1 112 ? -28.555 12.991 -1.108 1.00 59.12 112 PRO A CA 1
ATOM 898 C C . PRO A 1 112 ? -28.004 12.027 -0.049 1.00 59.12 112 PRO A C 1
ATOM 900 O O . PRO A 1 112 ? -27.775 12.402 1.102 1.00 59.12 112 PRO A O 1
ATOM 903 N N . MET A 1 113 ? -27.798 10.767 -0.439 1.00 68.81 113 MET A N 1
ATOM 904 C CA . MET A 1 113 ? -27.134 9.749 0.372 1.00 68.81 113 MET A CA 1
ATOM 905 C C . MET A 1 113 ? -25.649 9.668 0.020 1.00 68.81 113 MET A C 1
ATOM 907 O O . MET A 1 113 ? -25.276 9.385 -1.115 1.00 68.81 113 MET A O 1
ATOM 911 N N . HIS A 1 114 ? -24.804 9.890 1.021 1.00 79.06 114 HIS A N 1
ATOM 912 C CA . HIS A 1 114 ? -23.356 9.715 0.957 1.00 79.06 114 HIS A CA 1
ATOM 913 C C . HIS A 1 114 ? -22.847 9.112 2.272 1.00 79.06 114 HIS A C 1
ATOM 915 O O . HIS A 1 114 ? -23.535 9.146 3.295 1.00 79.06 114 HIS A O 1
ATOM 921 N N . ALA A 1 115 ? -21.635 8.555 2.264 1.00 80.44 115 ALA A N 1
ATOM 922 C CA . ALA A 1 115 ? -21.063 7.864 3.426 1.00 80.44 115 ALA A CA 1
ATOM 923 C C . ALA A 1 115 ? -21.061 8.709 4.718 1.00 80.44 115 ALA A C 1
ATOM 925 O O . ALA A 1 115 ? -21.332 8.188 5.803 1.00 80.44 115 ALA A O 1
ATOM 926 N N . GLY A 1 116 ? -20.871 10.027 4.592 1.00 81.50 116 GLY A N 1
ATOM 927 C CA . GLY A 1 116 ? -20.906 10.969 5.714 1.00 81.50 116 GLY A CA 1
ATOM 928 C C . GLY A 1 116 ? -22.225 10.959 6.498 1.00 81.50 116 GLY A C 1
ATOM 929 O O . GLY A 1 116 ? -22.206 11.127 7.717 1.00 81.50 116 GLY A O 1
ATOM 930 N N . ASN A 1 117 ? -23.362 10.658 5.852 1.00 83.19 117 ASN A N 1
ATOM 931 C CA . ASN A 1 117 ? -24.652 10.507 6.540 1.00 83.19 117 ASN A CA 1
ATOM 932 C C . ASN A 1 117 ? -24.668 9.353 7.558 1.00 83.19 117 ASN A C 1
ATOM 934 O O . ASN A 1 117 ? -25.554 9.311 8.410 1.00 83.19 117 ASN A O 1
ATOM 938 N N . PHE A 1 118 ? -23.718 8.421 7.466 1.00 85.44 118 PHE A N 1
ATOM 939 C CA . PHE A 1 118 ? -23.658 7.203 8.269 1.00 85.44 118 PHE A CA 1
ATOM 940 C C . PHE A 1 118 ? -22.477 7.168 9.236 1.00 85.44 118 PHE A C 1
ATOM 942 O O . PHE A 1 118 ? -22.159 6.094 9.726 1.00 85.44 118 PHE A O 1
ATOM 949 N N . HIS A 1 119 ? -21.832 8.308 9.514 1.00 89.00 119 HIS A N 1
ATOM 950 C CA . HIS A 1 119 ? -20.590 8.370 10.304 1.00 89.00 119 HIS A CA 1
ATOM 951 C C . HIS A 1 119 ? -19.439 7.554 9.693 1.00 89.00 119 HIS A C 1
ATOM 953 O O . HIS A 1 119 ? -18.520 7.110 10.389 1.00 89.00 119 HIS A O 1
ATOM 959 N N . ILE A 1 120 ? -19.481 7.396 8.367 1.00 93.12 120 ILE A N 1
ATOM 960 C CA . ILE A 1 120 ? -18.415 6.799 7.577 1.00 93.12 120 ILE A CA 1
ATOM 961 C C . ILE A 1 120 ? -17.647 7.915 6.879 1.00 93.12 120 ILE A C 1
ATOM 963 O O . ILE A 1 120 ? -18.215 8.738 6.159 1.00 93.12 120 ILE A O 1
ATOM 967 N N . LYS A 1 121 ? -16.333 7.907 7.065 1.00 94.81 121 LYS A N 1
ATOM 968 C CA . LYS A 1 121 ? -15.391 8.762 6.360 1.00 94.81 121 LYS A CA 1
ATOM 969 C C . LYS A 1 121 ? -14.711 7.952 5.272 1.00 94.81 121 LYS A C 1
ATOM 971 O O . LYS A 1 121 ? -14.046 6.957 5.553 1.00 94.81 121 LYS A O 1
ATOM 976 N N . ILE A 1 122 ? -14.881 8.385 4.033 1.00 92.75 122 ILE A N 1
ATOM 977 C CA . ILE A 1 122 ? -14.120 7.839 2.916 1.00 92.75 122 ILE A CA 1
ATOM 978 C C . ILE A 1 122 ? -12.786 8.584 2.878 1.00 92.75 122 ILE A C 1
ATOM 980 O O . ILE A 1 122 ? -12.771 9.811 2.968 1.00 92.75 122 ILE A O 1
ATOM 984 N N . LYS A 1 123 ? -11.681 7.841 2.811 1.00 92.62 123 LYS A N 1
ATOM 985 C CA . LYS A 1 123 ? -10.344 8.394 2.581 1.00 92.62 123 LYS A CA 1
ATOM 986 C C . LYS A 1 123 ? -9.770 7.797 1.308 1.00 92.62 123 LYS A C 1
ATOM 988 O O . LYS A 1 123 ? -9.852 6.583 1.097 1.00 92.62 123 LYS A O 1
ATOM 993 N N . ASN A 1 124 ? -9.138 8.628 0.493 1.00 86.50 124 ASN A N 1
ATOM 994 C CA . ASN A 1 124 ? -8.473 8.147 -0.704 1.00 86.50 124 ASN A CA 1
ATOM 995 C C . ASN A 1 124 ? -7.093 7.564 -0.358 1.00 86.50 124 ASN A C 1
ATOM 997 O O . ASN A 1 124 ? -6.347 8.143 0.435 1.00 86.50 124 ASN A O 1
ATOM 1001 N N . ILE A 1 125 ? -6.694 6.453 -0.986 1.00 83.25 125 ILE A N 1
ATOM 1002 C CA . ILE A 1 125 ? -5.350 5.875 -0.780 1.00 83.25 125 ILE A CA 1
ATOM 1003 C C . ILE A 1 125 ? -4.218 6.858 -1.123 1.00 83.25 125 ILE A C 1
ATOM 1005 O O . ILE A 1 125 ? -3.129 6.759 -0.561 1.00 83.25 125 ILE A O 1
ATOM 1009 N N . ASN A 1 126 ? -4.463 7.835 -2.004 1.00 79.19 126 ASN A N 1
ATOM 1010 C CA . ASN A 1 126 ? -3.484 8.869 -2.334 1.00 79.19 126 ASN A CA 1
ATOM 1011 C C . ASN A 1 126 ? -3.182 9.789 -1.144 1.00 79.19 126 ASN A C 1
ATOM 1013 O O . ASN A 1 126 ? -2.047 10.235 -1.010 1.00 79.19 126 ASN A O 1
ATOM 1017 N N . GLU A 1 127 ? -4.134 10.000 -0.229 1.00 83.88 127 GLU A N 1
ATOM 1018 C CA . GLU A 1 127 ? -3.880 10.756 1.004 1.00 83.88 127 GLU A CA 1
ATOM 1019 C C . GLU A 1 127 ? -2.835 10.055 1.881 1.00 83.88 127 GLU A C 1
ATOM 1021 O O . GLU A 1 127 ? -1.962 10.699 2.464 1.00 83.88 127 GLU A O 1
ATOM 1026 N N . LEU A 1 128 ? -2.890 8.721 1.947 1.00 82.81 128 LEU A N 1
ATOM 1027 C CA . LEU A 1 128 ? -1.913 7.918 2.681 1.00 82.81 128 LEU A CA 1
ATOM 1028 C C . LEU A 1 128 ? -0.531 7.988 2.021 1.00 82.81 128 LEU A C 1
ATOM 1030 O O . LEU A 1 128 ? 0.488 8.087 2.703 1.00 82.81 128 LEU A O 1
ATOM 1034 N N . LEU A 1 129 ? -0.501 7.982 0.688 1.00 80.50 129 LEU A N 1
ATOM 1035 C CA . LEU A 1 129 ? 0.725 8.099 -0.098 1.00 80.50 129 LEU A CA 1
ATOM 1036 C C . LEU A 1 129 ? 1.376 9.475 0.027 1.00 80.50 129 LEU A C 1
ATOM 1038 O O . LEU A 1 129 ? 2.599 9.567 0.099 1.00 80.50 129 LEU A O 1
ATOM 1042 N N . ASP A 1 130 ? 0.583 10.539 0.089 1.00 78.44 130 ASP A N 1
ATOM 1043 C CA . ASP A 1 130 ? 1.102 11.883 0.323 1.00 78.44 130 ASP A CA 1
ATOM 1044 C C . ASP A 1 130 ? 1.601 12.042 1.759 1.00 78.44 130 ASP A C 1
ATOM 1046 O O . ASP A 1 130 ? 2.675 12.610 1.975 1.00 78.44 130 ASP A O 1
ATOM 1050 N N . ARG A 1 131 ? 0.908 11.442 2.734 1.00 84.88 131 ARG A N 1
ATOM 1051 C CA . ARG A 1 131 ? 1.387 11.392 4.118 1.00 84.88 131 ARG A CA 1
ATOM 1052 C C . ARG A 1 131 ? 2.739 10.693 4.225 1.00 84.88 131 ARG A C 1
ATOM 1054 O O . ARG A 1 131 ? 3.628 11.234 4.878 1.00 84.88 131 ARG A O 1
ATOM 1061 N N . LEU A 1 132 ? 2.931 9.573 3.525 1.00 82.62 132 LEU A N 1
ATOM 1062 C CA . LEU A 1 132 ? 4.216 8.864 3.455 1.00 82.62 132 LEU A CA 1
ATOM 1063 C C . LEU A 1 132 ? 5.363 9.732 2.926 1.00 82.62 132 LEU A C 1
ATOM 1065 O O . LEU A 1 132 ? 6.501 9.530 3.332 1.00 82.62 132 LEU A O 1
ATOM 1069 N N . LYS A 1 133 ? 5.093 10.704 2.049 1.00 77.31 133 LYS A N 1
ATOM 1070 C CA . LYS A 1 133 ? 6.127 11.633 1.559 1.00 77.31 133 LYS A CA 1
ATOM 1071 C C . LYS A 1 133 ? 6.496 12.684 2.604 1.00 77.31 133 LYS A C 1
ATOM 1073 O O . LYS A 1 133 ? 7.649 13.091 2.682 1.00 77.31 133 LYS A O 1
ATOM 1078 N N . THR A 1 134 ? 5.517 13.162 3.371 1.00 84.06 134 THR A N 1
ATOM 1079 C CA . THR A 1 134 ? 5.717 14.254 4.341 1.00 84.06 134 THR A CA 1
ATOM 1080 C C . THR A 1 134 ? 6.133 13.784 5.733 1.00 84.06 134 THR A C 1
ATOM 1082 O O . THR A 1 134 ? 6.727 14.545 6.488 1.00 84.06 134 THR A O 1
ATOM 1085 N N . ASP A 1 135 ? 5.795 12.548 6.076 1.00 89.94 135 ASP A N 1
ATOM 1086 C CA . ASP A 1 135 ? 5.970 11.935 7.391 1.00 89.94 135 ASP A CA 1
ATOM 1087 C C . ASP A 1 135 ? 6.339 10.458 7.182 1.00 89.94 135 ASP A C 1
ATOM 1089 O O . ASP A 1 135 ? 5.529 9.567 7.445 1.00 89.94 135 ASP A O 1
ATOM 1093 N N . PRO A 1 136 ? 7.513 10.182 6.590 1.00 88.44 136 PRO A N 1
ATOM 1094 C CA . PRO A 1 136 ? 7.855 8.846 6.135 1.00 88.44 136 PRO A CA 1
ATOM 1095 C C . PRO A 1 136 ? 8.041 7.871 7.302 1.00 88.44 136 PRO A C 1
ATOM 1097 O O . PRO A 1 136 ? 8.623 8.197 8.334 1.00 88.44 136 PRO A O 1
ATOM 1100 N N . ILE A 1 137 ? 7.572 6.636 7.108 1.00 90.88 137 ILE A N 1
ATOM 1101 C CA . ILE A 1 137 ? 7.785 5.524 8.051 1.00 90.88 137 ILE A CA 1
ATOM 1102 C C . ILE A 1 137 ? 9.248 5.042 7.999 1.00 90.88 137 ILE A C 1
ATOM 1104 O O . ILE A 1 137 ? 9.794 4.582 9.001 1.00 90.88 137 ILE A O 1
ATOM 1108 N N . PHE A 1 138 ? 9.874 5.150 6.824 1.00 89.62 138 PHE A N 1
ATOM 1109 C CA . PHE A 1 138 ? 11.203 4.627 6.513 1.00 89.62 138 PHE A CA 1
ATOM 1110 C C . PHE A 1 138 ? 12.062 5.669 5.783 1.00 89.62 138 PHE A C 1
ATOM 1112 O O . PHE A 1 138 ? 11.524 6.640 5.252 1.00 89.62 138 PHE A O 1
ATOM 1119 N N . PRO A 1 139 ? 13.384 5.460 5.645 1.00 88.00 139 PRO A N 1
ATOM 1120 C CA . PRO A 1 139 ? 14.199 6.262 4.735 1.00 88.00 139 PRO A CA 1
ATOM 1121 C C . PRO A 1 139 ? 13.645 6.266 3.300 1.00 88.00 139 PRO A C 1
ATOM 1123 O O . PRO A 1 139 ? 13.002 5.303 2.872 1.00 88.00 139 PRO A O 1
ATOM 1126 N N . ASP A 1 140 ? 13.966 7.304 2.522 1.00 81.75 140 ASP A N 1
ATOM 1127 C CA . ASP A 1 140 ? 13.430 7.539 1.168 1.00 81.75 140 ASP A CA 1
ATOM 1128 C C . ASP A 1 140 ? 13.452 6.301 0.265 1.00 81.75 140 ASP A C 1
ATOM 1130 O O . ASP A 1 140 ? 12.488 6.021 -0.443 1.00 81.75 140 ASP A O 1
ATOM 1134 N N . LYS A 1 141 ? 14.536 5.518 0.304 1.00 83.50 141 LYS A N 1
ATOM 1135 C CA . LYS A 1 141 ? 14.669 4.295 -0.500 1.00 83.50 141 LYS A CA 1
ATOM 1136 C C . LYS A 1 141 ? 13.567 3.274 -0.197 1.00 83.50 141 LYS A C 1
ATOM 1138 O O . LYS A 1 141 ? 13.001 2.698 -1.122 1.00 83.50 141 LYS A O 1
ATOM 1143 N N . GLU A 1 142 ? 13.281 3.034 1.077 1.00 84.94 142 GLU A N 1
ATOM 1144 C CA . GLU A 1 142 ? 12.276 2.063 1.518 1.00 84.94 142 GLU A CA 1
ATOM 1145 C C . GLU A 1 142 ? 10.860 2.617 1.359 1.00 84.94 142 GLU A C 1
ATOM 1147 O O . GLU A 1 142 ? 9.974 1.894 0.909 1.00 84.94 142 GLU A O 1
ATOM 1152 N N . THR A 1 143 ? 10.660 3.912 1.615 1.00 83.88 143 THR A N 1
ATOM 1153 C CA . THR A 1 143 ? 9.388 4.595 1.336 1.00 83.88 143 THR A CA 1
ATOM 1154 C C . THR A 1 143 ? 9.037 4.512 -0.152 1.00 83.88 143 THR A C 1
ATOM 1156 O O . THR A 1 143 ? 7.924 4.128 -0.512 1.00 83.88 143 THR A O 1
ATOM 1159 N N . ASN A 1 144 ? 10.008 4.747 -1.038 1.00 78.31 144 ASN A N 1
ATOM 1160 C CA . ASN A 1 144 ? 9.829 4.573 -2.479 1.00 78.31 144 ASN A CA 1
ATOM 1161 C C . ASN A 1 144 ? 9.566 3.111 -2.854 1.00 78.31 144 ASN A C 1
ATOM 1163 O O . ASN A 1 144 ? 8.730 2.845 -3.715 1.00 78.31 144 ASN A O 1
ATOM 1167 N N . ALA A 1 145 ? 10.231 2.153 -2.200 1.00 81.19 145 ALA A N 1
ATOM 1168 C CA . ALA A 1 145 ? 9.969 0.733 -2.419 1.00 81.19 145 ALA A CA 1
ATOM 1169 C C . ALA A 1 145 ? 8.545 0.341 -1.997 1.00 81.19 145 ALA A C 1
ATOM 1171 O O . ALA A 1 145 ? 7.888 -0.403 -2.724 1.00 81.19 145 ALA A O 1
ATOM 1172 N N . TYR A 1 146 ? 8.044 0.852 -0.870 1.00 88.00 146 TYR A N 1
ATOM 1173 C CA . TYR A 1 146 ? 6.665 0.646 -0.425 1.00 88.00 146 TYR A CA 1
ATOM 1174 C C . TYR A 1 146 ? 5.665 1.159 -1.449 1.00 88.00 146 TYR A C 1
ATOM 1176 O O . TYR A 1 146 ? 4.791 0.424 -1.907 1.00 88.00 146 TYR A O 1
ATOM 1184 N N . ILE A 1 147 ? 5.847 2.410 -1.852 1.00 80.19 147 ILE A N 1
ATOM 1185 C CA . ILE A 1 147 ? 5.005 3.069 -2.835 1.00 80.19 147 ILE A CA 1
ATOM 1186 C C . ILE A 1 147 ? 5.008 2.288 -4.154 1.00 80.19 147 ILE A C 1
ATOM 1188 O O . ILE A 1 147 ? 3.950 1.958 -4.683 1.00 80.19 147 ILE A O 1
ATOM 1192 N N . TYR A 1 148 ? 6.191 1.938 -4.661 1.00 75.38 148 TYR A N 1
ATOM 1193 C CA . TYR A 1 148 ? 6.340 1.154 -5.883 1.00 75.38 148 TYR A CA 1
ATOM 1194 C C . TYR A 1 148 ? 5.600 -0.184 -5.789 1.00 75.38 148 TYR A C 1
ATOM 1196 O O . TYR A 1 148 ? 4.914 -0.575 -6.730 1.00 75.38 148 TYR A O 1
ATOM 1204 N N . ASN A 1 149 ? 5.687 -0.863 -4.643 1.00 80.12 149 ASN A N 1
ATOM 1205 C CA . ASN A 1 149 ? 4.992 -2.123 -4.405 1.00 80.12 149 ASN A CA 1
ATOM 1206 C C . ASN A 1 149 ? 3.474 -1.976 -4.368 1.00 80.12 149 ASN A C 1
ATOM 1208 O O . ASN A 1 149 ? 2.783 -2.791 -4.969 1.00 80.12 149 ASN A O 1
ATOM 1212 N N . LEU A 1 150 ? 2.950 -0.926 -3.737 1.00 81.69 150 LEU A N 1
ATOM 1213 C CA . LEU A 1 150 ? 1.514 -0.653 -3.736 1.00 81.69 150 LEU A CA 1
ATOM 1214 C C . LEU A 1 150 ? 0.978 -0.475 -5.157 1.00 81.69 150 LEU A C 1
ATOM 1216 O O . LEU A 1 150 ? -0.022 -1.085 -5.521 1.00 81.69 150 LEU A O 1
ATOM 1220 N N . LEU A 1 151 ? 1.676 0.317 -5.969 1.00 71.25 151 LEU A N 1
ATOM 1221 C CA . LEU A 1 151 ? 1.329 0.557 -7.371 1.00 71.25 151 LEU A CA 1
ATOM 1222 C C . LEU A 1 151 ? 1.455 -0.703 -8.217 1.00 71.25 151 LEU A C 1
ATOM 1224 O O . LEU A 1 151 ? 0.632 -0.977 -9.091 1.00 71.25 151 LEU A O 1
ATOM 1228 N N . ARG A 1 152 ? 2.502 -1.480 -7.947 1.00 71.12 152 ARG A N 1
ATOM 1229 C CA . ARG A 1 152 ? 2.723 -2.766 -8.583 1.00 71.12 152 ARG A CA 1
ATOM 1230 C C . ARG A 1 152 ? 1.583 -3.726 -8.284 1.00 71.12 152 ARG A C 1
ATOM 1232 O O . ARG A 1 152 ? 1.120 -4.366 -9.215 1.00 71.12 152 ARG A O 1
ATOM 1239 N N . GLU A 1 153 ? 1.089 -3.803 -7.054 1.00 74.56 153 GLU A N 1
ATOM 1240 C CA . GLU A 1 153 ? -0.044 -4.672 -6.727 1.00 74.56 153 GLU A CA 1
ATOM 1241 C C . GLU A 1 153 ? -1.388 -4.122 -7.224 1.00 74.56 153 GLU A C 1
ATOM 1243 O O . GLU A 1 153 ? -2.235 -4.913 -7.632 1.00 74.56 153 GLU A O 1
ATOM 1248 N N . SER A 1 154 ? -1.590 -2.799 -7.238 1.00 69.25 154 SER A N 1
ATOM 1249 C CA . SER A 1 154 ? -2.866 -2.190 -7.639 1.00 69.25 154 SER A CA 1
ATOM 1250 C C . SER A 1 154 ? -3.066 -2.147 -9.150 1.00 69.25 154 SER A C 1
ATOM 1252 O O . SER A 1 154 ? -4.130 -2.521 -9.639 1.00 69.25 154 SER A O 1
ATOM 1254 N N . ILE A 1 155 ? -2.040 -1.735 -9.896 1.00 62.38 155 ILE A N 1
ATOM 1255 C CA . ILE A 1 155 ? -2.103 -1.565 -11.353 1.00 62.38 155 ILE A CA 1
ATOM 1256 C C . ILE A 1 155 ? -1.488 -2.763 -12.067 1.00 62.38 155 ILE A C 1
ATOM 1258 O O . ILE A 1 155 ? -2.053 -3.244 -13.046 1.00 62.38 155 ILE A O 1
ATOM 1262 N N . GLY A 1 156 ? -0.319 -3.211 -11.601 1.00 57.41 156 GLY A N 1
ATOM 1263 C CA . GLY A 1 156 ? 0.447 -4.285 -12.231 1.00 57.41 156 GLY A CA 1
ATOM 1264 C C . GLY A 1 156 ? -0.217 -5.642 -12.031 1.00 57.41 156 GLY A C 1
ATOM 1265 O O . GLY A 1 156 ? -0.905 -6.128 -12.914 1.00 57.41 156 GLY A O 1
ATOM 1266 N N . ASN A 1 157 ? -0.033 -6.241 -10.860 1.00 59.53 157 ASN A N 1
ATOM 1267 C CA . ASN A 1 157 ? -0.471 -7.603 -10.552 1.00 59.53 157 ASN A CA 1
ATOM 1268 C C . ASN A 1 157 ? -1.993 -7.700 -10.324 1.00 59.53 157 ASN A C 1
ATOM 1270 O O . ASN A 1 157 ? -2.550 -8.804 -10.251 1.00 59.53 157 ASN A O 1
ATOM 1274 N N . ARG A 1 158 ? -2.660 -6.554 -10.113 1.00 66.81 158 ARG A N 1
ATOM 1275 C CA . ARG A 1 158 ? -4.077 -6.435 -9.722 1.00 66.81 158 ARG A CA 1
ATOM 1276 C C . ARG A 1 158 ? -4.435 -7.375 -8.568 1.00 66.81 158 ARG A C 1
ATOM 1278 O O . ARG A 1 158 ? -5.443 -8.080 -8.581 1.00 66.81 158 ARG A O 1
ATOM 1285 N N . ASN A 1 159 ? -3.552 -7.448 -7.578 1.00 73.56 159 ASN A N 1
ATOM 1286 C CA . ASN A 1 159 ? -3.752 -8.226 -6.366 1.00 73.56 159 ASN A CA 1
ATOM 1287 C C . ASN A 1 159 ? -4.341 -7.317 -5.289 1.00 73.56 159 ASN A C 1
ATOM 1289 O O . ASN A 1 159 ? -3.641 -6.843 -4.398 1.00 73.56 159 ASN A O 1
ATOM 1293 N N . LEU A 1 160 ? -5.642 -7.058 -5.388 1.00 77.44 160 LEU A N 1
ATOM 1294 C CA . LEU A 1 160 ? -6.334 -6.112 -4.509 1.00 77.44 160 LEU A CA 1
ATOM 1295 C C . LEU A 1 160 ? -6.269 -6.523 -3.025 1.00 77.44 160 LEU A C 1
ATOM 1297 O O . LEU A 1 160 ? -6.286 -5.659 -2.153 1.00 77.44 160 LEU A O 1
ATOM 1301 N N . ALA A 1 161 ? -6.089 -7.817 -2.734 1.00 78.94 161 ALA A N 1
ATOM 1302 C CA . ALA A 1 161 ? -5.796 -8.300 -1.385 1.00 78.94 161 ALA A CA 1
ATOM 1303 C C . ALA A 1 161 ? -4.429 -7.802 -0.881 1.00 78.94 161 ALA A C 1
ATOM 1305 O O . ALA A 1 161 ? -4.348 -7.232 0.200 1.00 78.94 161 ALA A O 1
ATOM 1306 N N . ALA A 1 162 ? -3.372 -7.906 -1.693 1.00 84.44 162 ALA A N 1
ATOM 1307 C CA . ALA A 1 162 ? -2.053 -7.375 -1.336 1.00 84.44 162 ALA A CA 1
ATOM 1308 C C . ALA A 1 162 ? -2.037 -5.837 -1.242 1.00 84.44 162 ALA A C 1
ATOM 1310 O O . ALA A 1 162 ? -1.330 -5.275 -0.405 1.00 84.44 162 ALA A O 1
ATOM 1311 N N . VAL A 1 163 ? -2.840 -5.145 -2.063 1.00 84.44 163 VAL A N 1
ATOM 1312 C CA . VAL A 1 163 ? -3.079 -3.698 -1.904 1.00 84.44 163 VAL A CA 1
ATOM 1313 C C . VAL A 1 163 ? -3.711 -3.425 -0.541 1.00 84.44 163 VAL A C 1
ATOM 1315 O O . VAL A 1 163 ? -3.235 -2.559 0.187 1.00 84.44 163 VAL A O 1
ATOM 1318 N N . SER A 1 164 ? -4.739 -4.191 -0.167 1.00 90.88 164 SER A N 1
ATOM 1319 C CA . SER A 1 164 ? -5.392 -4.088 1.140 1.00 90.88 164 SER A CA 1
ATOM 1320 C C . SER A 1 164 ? -4.426 -4.354 2.299 1.00 90.88 164 SER A C 1
ATOM 1322 O O . SER A 1 164 ? -4.454 -3.621 3.285 1.00 90.88 164 SER A O 1
ATOM 1324 N N . ASP A 1 165 ? -3.521 -5.328 2.172 1.00 93.06 165 ASP A N 1
ATOM 1325 C CA . ASP A 1 165 ? -2.474 -5.622 3.162 1.00 93.06 165 ASP A CA 1
ATOM 1326 C C . ASP A 1 165 ? -1.497 -4.450 3.349 1.00 93.06 165 ASP A C 1
ATOM 1328 O O . ASP A 1 165 ? -1.197 -4.049 4.476 1.00 93.06 165 ASP A O 1
ATOM 1332 N N . LEU A 1 166 ? -1.030 -3.850 2.250 1.00 92.81 166 LEU A N 1
ATOM 1333 C CA . LEU A 1 166 ? -0.166 -2.668 2.296 1.00 92.81 166 LEU A CA 1
ATOM 1334 C C . LEU A 1 166 ? -0.883 -1.496 2.982 1.00 92.81 166 LEU A C 1
ATOM 1336 O O . LEU A 1 166 ? -0.384 -0.958 3.975 1.00 92.81 166 LEU A O 1
ATOM 1340 N N . ILE A 1 167 ? -2.079 -1.145 2.498 1.00 95.00 167 ILE A N 1
ATOM 1341 C CA . ILE A 1 167 ? -2.851 -0.014 3.022 1.00 95.00 167 ILE A CA 1
ATOM 1342 C C . ILE A 1 167 ? -3.198 -0.217 4.497 1.00 95.00 167 ILE A C 1
ATOM 1344 O O . ILE A 1 167 ? -2.972 0.710 5.270 1.00 95.00 167 ILE A O 1
ATOM 1348 N N . ARG A 1 168 ? -3.682 -1.400 4.913 1.00 96.19 168 ARG A N 1
ATOM 1349 C CA . ARG A 1 168 ? -4.109 -1.628 6.305 1.00 96.19 168 ARG A CA 1
ATOM 1350 C C . ARG A 1 168 ? -2.958 -1.455 7.291 1.00 96.19 168 ARG A C 1
ATOM 1352 O O . ARG A 1 168 ? -3.131 -0.815 8.323 1.00 96.19 168 ARG A O 1
ATOM 1359 N N . TYR A 1 169 ? -1.764 -1.968 6.982 1.00 97.38 169 TYR A N 1
ATOM 1360 C CA . TYR A 1 169 ? -0.619 -1.815 7.883 1.00 97.38 169 TYR A CA 1
ATOM 1361 C C . TYR A 1 169 ? -0.148 -0.367 7.960 1.00 97.38 169 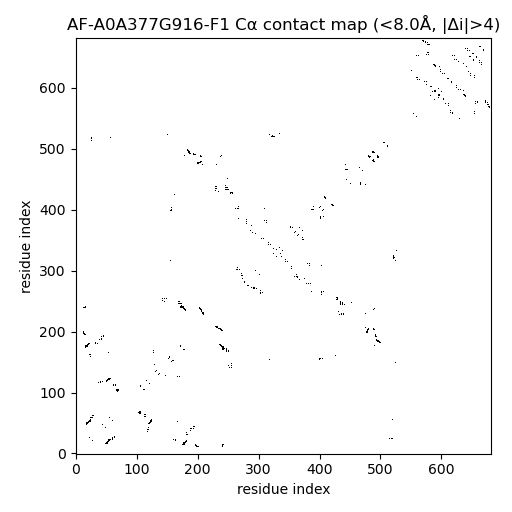TYR A C 1
ATOM 1363 O O . TYR A 1 169 ? 0.158 0.126 9.045 1.00 97.38 169 TYR A O 1
ATOM 1371 N N . CYS A 1 170 ? -0.116 0.333 6.827 1.00 96.69 170 CYS A N 1
ATOM 1372 C CA . CYS A 1 170 ? 0.317 1.721 6.787 1.00 96.69 170 CYS A CA 1
ATOM 1373 C C . CYS A 1 170 ? -0.699 2.661 7.457 1.00 96.69 170 CYS A C 1
ATOM 1375 O O . CYS A 1 170 ? -0.310 3.510 8.261 1.00 96.69 170 CYS A O 1
ATOM 1377 N N . SER A 1 171 ? -1.998 2.484 7.207 1.00 96.81 171 SER A N 1
ATOM 1378 C CA . SER A 1 171 ? -3.040 3.319 7.808 1.00 96.81 171 SER A CA 1
ATOM 1379 C C . SER A 1 171 ? -3.131 3.123 9.322 1.00 96.81 171 SER A C 1
ATOM 1381 O O . SER A 1 171 ? -3.204 4.103 10.063 1.00 96.81 171 SER A O 1
ATOM 1383 N N . LEU A 1 172 ? -3.045 1.881 9.808 1.00 97.75 172 LEU A N 1
ATOM 1384 C CA . LEU A 1 172 ? -3.023 1.583 11.242 1.00 97.75 172 LEU A CA 1
ATOM 1385 C C . LEU A 1 172 ? -1.727 2.044 11.911 1.00 97.75 172 LEU A C 1
ATOM 1387 O O . LEU A 1 172 ? -1.754 2.444 13.071 1.00 97.75 172 LEU A O 1
ATOM 1391 N N . TYR A 1 173 ? -0.596 2.045 11.202 1.00 97.06 173 TYR A N 1
ATOM 1392 C CA . TYR A 1 173 ? 0.635 2.611 11.747 1.00 97.06 173 TYR A CA 1
ATOM 1393 C C . TYR A 1 173 ? 0.480 4.109 12.020 1.00 97.06 173 TYR A C 1
ATOM 1395 O O . TYR A 1 173 ? 0.987 4.608 13.020 1.00 97.06 173 TYR A O 1
ATOM 1403 N N . TYR A 1 174 ? -0.239 4.844 11.178 1.00 95.94 174 TYR A N 1
ATOM 1404 C CA . TYR A 1 174 ? -0.445 6.269 11.405 1.00 95.94 174 TYR A CA 1
ATOM 1405 C C . TYR A 1 174 ? -1.559 6.589 12.398 1.00 95.94 174 TYR A C 1
ATOM 1407 O O . TYR A 1 174 ? -1.369 7.445 13.263 1.00 95.94 174 TYR A O 1
ATOM 1415 N N . ASP A 1 175 ? -2.710 5.941 12.240 1.00 95.12 175 ASP A N 1
ATOM 1416 C CA . ASP A 1 175 ? -3.950 6.341 12.908 1.00 95.12 175 ASP A CA 1
ATOM 1417 C C . ASP A 1 175 ? -4.331 5.381 14.056 1.00 95.12 175 ASP A C 1
ATOM 1419 O O . ASP A 1 175 ? -5.089 5.754 14.948 1.00 95.12 175 ASP A O 1
ATOM 1423 N N . GLY A 1 176 ? -3.772 4.165 14.088 1.00 96.81 176 GLY A N 1
ATOM 1424 C CA . GLY A 1 176 ? -4.188 3.098 15.002 1.00 96.81 176 GLY A CA 1
ATOM 1425 C C . GLY A 1 176 ? -5.654 2.695 14.806 1.00 96.81 176 GLY A C 1
ATOM 1426 O O . GLY A 1 176 ? -6.264 2.964 13.775 1.00 96.81 176 GLY A O 1
ATOM 1427 N N . GLY A 1 177 ? -6.243 2.042 15.802 1.00 97.62 177 GLY A N 1
ATOM 1428 C CA . GLY A 1 177 ? -7.645 1.618 15.779 1.00 97.62 177 GLY A CA 1
ATOM 1429 C C . GLY A 1 177 ? -7.809 0.150 15.406 1.00 97.62 177 GLY A C 1
ATOM 1430 O O . GLY A 1 177 ? -6.876 -0.635 15.570 1.00 97.62 177 GLY A O 1
ATOM 1431 N N . TYR A 1 178 ? -9.006 -0.220 14.950 1.00 98.12 178 TYR A N 1
ATOM 1432 C CA . TYR A 1 178 ? -9.391 -1.598 14.636 1.00 98.12 178 TYR A CA 1
ATOM 1433 C C . TYR A 1 178 ? -9.539 -1.789 13.137 1.00 98.12 178 TYR A C 1
ATOM 1435 O O . TYR A 1 178 ? -10.350 -1.114 12.509 1.00 98.12 178 TYR A O 1
ATOM 1443 N N . TYR A 1 179 ? -8.811 -2.742 12.578 1.00 97.94 179 TYR A N 1
ATOM 1444 C CA . TYR A 1 179 ? -9.016 -3.206 11.219 1.00 97.94 179 TYR A CA 1
ATOM 1445 C C . TYR A 1 179 ? -9.914 -4.434 11.190 1.00 97.94 179 TYR A C 1
ATOM 1447 O O . TYR A 1 179 ? -9.743 -5.337 12.012 1.00 97.94 179 TYR A O 1
ATOM 1455 N N . LEU A 1 180 ? -10.832 -4.455 10.224 1.00 95.94 180 LEU A N 1
ATOM 1456 C CA . LEU A 1 180 ? -11.666 -5.601 9.888 1.00 95.94 180 LEU A CA 1
ATOM 1457 C C . LEU A 1 180 ? -11.721 -5.751 8.360 1.00 95.94 180 LEU A C 1
ATOM 1459 O O . LEU A 1 180 ? -12.000 -4.780 7.654 1.00 95.94 180 LEU A O 1
ATOM 1463 N N . ASP A 1 181 ? -11.501 -6.962 7.850 1.00 92.94 181 ASP A N 1
ATOM 1464 C CA . ASP A 1 181 ? -11.825 -7.292 6.462 1.00 92.94 181 ASP A CA 1
ATOM 1465 C C . ASP A 1 181 ? -13.333 -7.121 6.221 1.00 92.94 181 ASP A C 1
ATOM 1467 O O . ASP A 1 181 ? -14.170 -7.303 7.112 1.00 92.94 181 ASP A O 1
ATOM 1471 N N . THR A 1 182 ? -13.700 -6.736 4.999 1.00 91.38 182 THR A N 1
ATOM 1472 C CA . THR A 1 182 ? -15.077 -6.335 4.676 1.00 91.38 182 THR A CA 1
ATOM 1473 C C . THR A 1 182 ? -16.077 -7.493 4.686 1.00 91.38 182 THR A C 1
ATOM 1475 O O . THR A 1 182 ? -17.281 -7.252 4.789 1.00 91.38 182 THR A O 1
ATOM 1478 N N . ASP A 1 183 ? -15.609 -8.738 4.566 1.00 85.75 183 ASP A N 1
ATOM 1479 C CA . ASP A 1 183 ? -16.442 -9.945 4.588 1.00 85.75 183 ASP A CA 1
ATOM 1480 C C . ASP A 1 183 ? -16.709 -10.478 6.011 1.00 85.75 183 ASP A C 1
ATOM 1482 O O . ASP A 1 183 ? -17.638 -11.277 6.207 1.00 85.75 183 ASP A O 1
ATOM 1486 N N . LEU A 1 184 ? -15.988 -9.976 7.021 1.00 90.00 184 LEU A N 1
ATOM 1487 C CA . LEU A 1 184 ? -16.202 -10.329 8.423 1.00 90.00 184 LEU A CA 1
ATOM 1488 C C . LEU A 1 184 ? -17.567 -9.862 8.932 1.00 90.00 184 LEU A C 1
ATOM 1490 O O . LEU A 1 184 ? -18.108 -8.834 8.526 1.00 90.00 184 LEU A O 1
ATOM 1494 N N . GLN A 1 185 ? -18.139 -10.636 9.858 1.00 89.12 185 GLN A N 1
ATOM 1495 C CA . GLN A 1 185 ? -19.489 -10.401 10.372 1.00 89.12 185 GLN A CA 1
ATOM 1496 C C . GLN A 1 185 ? -19.443 -10.056 11.868 1.00 89.12 185 GLN A C 1
ATOM 1498 O O . GLN A 1 185 ? -19.517 -10.956 12.708 1.00 89.12 185 GLN A O 1
ATOM 1503 N N . PRO A 1 186 ? -19.312 -8.767 12.226 1.00 91.00 186 PRO A N 1
ATOM 1504 C CA . PRO A 1 186 ? -19.479 -8.307 13.594 1.00 91.00 186 PRO A CA 1
ATOM 1505 C C . PRO A 1 186 ? -20.930 -8.457 14.061 1.00 91.00 186 PRO A C 1
ATOM 1507 O O . PRO A 1 186 ? -21.880 -8.017 13.401 1.00 91.00 186 PRO A O 1
ATOM 1510 N N . THR A 1 187 ? -21.101 -9.040 15.241 1.00 91.19 187 THR A N 1
ATOM 1511 C CA . THR A 1 187 ? -22.393 -9.200 15.905 1.00 91.19 187 THR A CA 1
ATOM 1512 C C . THR A 1 187 ? -22.762 -7.889 16.595 1.00 91.19 187 THR A C 1
ATOM 1514 O O . THR A 1 187 ? -22.380 -7.626 17.737 1.00 91.19 187 THR A O 1
ATOM 1517 N N . VAL A 1 188 ? -23.493 -7.038 15.869 1.00 90.75 188 VAL A N 1
ATOM 1518 C CA . VAL A 1 188 ? -23.940 -5.719 16.337 1.00 90.75 188 VAL A CA 1
ATOM 1519 C C . VAL A 1 188 ? -25.452 -5.539 16.193 1.00 90.75 188 VAL A C 1
ATOM 1521 O O . VAL A 1 188 ? -26.054 -5.869 15.169 1.00 90.75 188 VAL A O 1
ATOM 1524 N N . ASP A 1 189 ? -26.063 -4.943 17.212 1.00 87.12 189 ASP A N 1
ATOM 1525 C CA . ASP A 1 189 ? -27.463 -4.538 17.246 1.00 87.12 189 ASP A CA 1
ATOM 1526 C C . ASP A 1 189 ? -27.628 -3.121 17.839 1.00 87.12 189 ASP A C 1
ATOM 1528 O O . ASP A 1 189 ? -26.665 -2.380 18.072 1.00 87.12 189 ASP A O 1
ATOM 1532 N N . SER A 1 190 ? -28.873 -2.689 18.048 1.00 81.06 190 SER A N 1
ATOM 1533 C CA . SER A 1 190 ? -29.182 -1.363 18.603 1.00 81.06 190 SER A CA 1
ATOM 1534 C C . SER A 1 190 ? -28.684 -1.158 20.040 1.00 81.06 190 SER A C 1
ATOM 1536 O O . SER A 1 190 ? -28.484 -0.019 20.473 1.00 81.06 190 SER A O 1
ATOM 1538 N N . THR A 1 191 ? -28.483 -2.241 20.785 1.00 87.00 191 THR A N 1
ATOM 1539 C CA . THR A 1 191 ? -28.057 -2.250 22.188 1.00 87.00 191 THR A CA 1
ATOM 1540 C C . THR A 1 191 ? -26.550 -2.394 22.357 1.00 87.00 191 THR A C 1
ATOM 1542 O O . THR A 1 191 ? -26.038 -2.006 23.406 1.00 87.00 191 THR A O 1
ATOM 1545 N N . THR A 1 192 ? -25.830 -2.853 21.328 1.00 90.81 192 THR A N 1
ATOM 1546 C CA . THR A 1 192 ? -24.372 -2.998 21.372 1.00 90.81 192 THR A CA 1
ATOM 1547 C C . THR A 1 192 ? -23.680 -1.711 21.830 1.00 90.81 192 THR A C 1
ATOM 1549 O O . THR A 1 192 ? -24.034 -0.598 21.418 1.00 90.81 192 THR A O 1
ATOM 1552 N N . ARG A 1 193 ? -22.693 -1.880 22.716 1.00 92.75 193 ARG A N 1
ATOM 1553 C CA . ARG A 1 193 ? -21.793 -0.836 23.210 1.00 92.75 193 ARG A CA 1
ATOM 1554 C C . ARG A 1 193 ? -20.362 -1.283 22.968 1.00 92.75 193 ARG A C 1
ATOM 1556 O O . ARG A 1 193 ? -19.921 -2.267 23.555 1.00 92.75 193 ARG A O 1
ATOM 1563 N N . LEU A 1 194 ? -19.681 -0.573 22.080 1.00 96.19 194 LEU A N 1
ATOM 1564 C CA . LEU A 1 194 ? -18.280 -0.805 21.764 1.00 96.19 194 LEU A CA 1
ATOM 1565 C C . LEU A 1 194 ? -17.411 -0.123 22.819 1.00 96.19 194 LEU A C 1
ATOM 1567 O O . LEU A 1 194 ? -17.731 0.968 23.290 1.00 96.19 194 LEU A O 1
ATOM 1571 N N . VAL A 1 195 ? -16.323 -0.776 23.206 1.00 95.50 195 VAL A N 1
ATOM 1572 C CA . VAL A 1 195 ? -15.397 -0.284 24.229 1.00 95.50 195 VAL A CA 1
ATOM 1573 C C . VAL A 1 195 ? -13.981 -0.485 23.722 1.00 95.50 195 VAL A C 1
ATOM 1575 O O . VAL A 1 195 ? -13.645 -1.615 23.381 1.00 95.50 195 VAL A O 1
ATOM 1578 N N . PRO A 1 196 ? -13.136 0.556 23.691 1.00 96.50 196 PRO A N 1
ATOM 1579 C CA . PRO A 1 196 ? -11.763 0.390 23.253 1.00 96.50 196 PRO A CA 1
ATOM 1580 C C . PRO A 1 196 ? -10.971 -0.564 24.157 1.00 96.50 196 PRO A C 1
ATOM 1582 O O . PRO A 1 196 ? -10.940 -0.399 25.379 1.00 96.50 196 PRO A O 1
ATOM 1585 N N . ASP A 1 197 ? -10.312 -1.542 23.544 1.00 97.06 197 ASP A N 1
ATOM 1586 C CA . ASP A 1 197 ? -9.380 -2.456 24.182 1.00 97.06 197 ASP A CA 1
ATOM 1587 C C . ASP A 1 197 ? -8.123 -1.720 24.670 1.00 97.06 197 ASP A C 1
ATOM 1589 O O . ASP A 1 197 ? -7.662 -0.732 24.088 1.00 97.06 197 ASP A O 1
ATOM 1593 N N . LYS A 1 198 ? -7.551 -2.240 25.759 1.00 95.50 198 LYS A N 1
ATOM 1594 C CA . LYS A 1 198 ? -6.333 -1.722 26.401 1.00 95.50 198 LYS A CA 1
ATOM 1595 C C . LYS A 1 198 ? -5.287 -2.830 26.560 1.00 95.50 198 LYS A C 1
ATOM 1597 O O . LYS A 1 198 ? -4.939 -3.175 27.693 1.00 95.50 198 LYS A O 1
ATOM 1602 N N . PRO A 1 199 ? -4.846 -3.464 25.460 1.00 93.50 199 PRO A N 1
ATOM 1603 C CA . PRO A 1 199 ? -3.873 -4.543 25.544 1.00 93.50 199 PRO A CA 1
ATOM 1604 C C . PRO A 1 199 ? -2.542 -4.028 26.123 1.00 93.50 199 PRO A C 1
ATOM 1606 O O . PRO A 1 199 ? -2.079 -2.958 25.720 1.00 93.50 199 PRO A O 1
ATOM 1609 N N . PRO A 1 200 ? -1.883 -4.773 27.033 1.00 92.00 200 PRO A N 1
ATOM 1610 C CA . PRO A 1 200 ? -0.621 -4.348 27.648 1.00 92.00 200 PRO A CA 1
ATOM 1611 C C . PRO A 1 200 ? 0.487 -4.036 26.640 1.00 92.00 200 PRO A C 1
ATOM 1613 O O . PRO A 1 200 ? 1.294 -3.142 26.876 1.00 92.00 200 PRO A O 1
ATOM 1616 N N . LEU A 1 201 ? 0.499 -4.757 25.518 1.00 94.06 201 LEU A N 1
ATOM 1617 C CA . LEU A 1 201 ? 1.469 -4.598 24.438 1.00 94.06 201 LEU A CA 1
ATOM 1618 C C . LEU A 1 201 ? 0.923 -3.749 23.281 1.00 94.06 201 LEU A C 1
ATOM 1620 O O . LEU A 1 201 ? 1.391 -3.884 22.164 1.00 94.06 201 LEU A O 1
ATOM 1624 N N . GLY A 1 202 ? -0.103 -2.919 23.510 1.00 94.88 202 GLY A N 1
ATOM 1625 C CA . GLY A 1 202 ? -0.613 -1.966 22.513 1.00 94.88 202 GLY A CA 1
ATOM 1626 C C . GLY A 1 202 ? -1.278 -2.591 21.279 1.00 94.88 202 GLY A C 1
ATOM 1627 O O . GLY A 1 202 ? -1.646 -1.869 20.355 1.00 94.88 202 GLY A O 1
ATOM 1628 N N . MET A 1 203 ? -1.458 -3.910 21.260 1.00 96.00 203 MET A N 1
ATOM 1629 C CA . MET A 1 203 ? -2.006 -4.656 20.138 1.00 96.00 203 MET A CA 1
ATOM 1630 C C . MET A 1 203 ? -2.868 -5.828 20.607 1.00 96.00 203 MET A C 1
ATOM 1632 O O . MET A 1 203 ? -2.549 -6.477 21.600 1.00 96.00 203 MET A O 1
ATOM 1636 N N . ILE A 1 204 ? -3.942 -6.110 19.874 1.00 96.75 204 ILE A N 1
ATOM 1637 C CA . ILE A 1 204 ? -4.793 -7.282 20.068 1.00 96.75 204 ILE A CA 1
ATOM 1638 C C . ILE A 1 204 ? -5.303 -7.774 18.714 1.00 96.75 204 ILE A C 1
ATOM 1640 O O . ILE A 1 204 ? -5.630 -6.962 17.857 1.00 96.75 204 ILE A O 1
ATOM 1644 N N . GLY A 1 205 ? -5.393 -9.075 18.476 1.00 95.50 205 GLY A N 1
ATOM 1645 C CA . GLY A 1 205 ? -5.875 -9.555 17.185 1.00 95.50 205 GLY A CA 1
ATOM 1646 C C . GLY A 1 205 ? -6.054 -11.052 17.103 1.00 95.50 205 GLY A C 1
ATOM 1647 O O . GLY A 1 205 ? -5.870 -11.780 18.080 1.00 95.50 205 GLY A O 1
ATOM 1648 N N . HIS A 1 206 ? -6.420 -11.509 15.914 1.00 93.00 206 HIS A N 1
ATOM 1649 C CA . HIS A 1 206 ? -6.575 -12.921 15.616 1.00 93.00 206 HIS A CA 1
ATOM 1650 C C . HIS A 1 206 ? -5.208 -13.618 15.486 1.00 93.00 206 HIS A C 1
ATOM 1652 O O . HIS A 1 206 ? -4.715 -13.901 14.399 1.00 93.00 206 HIS A O 1
ATOM 1658 N N . ILE A 1 207 ? -4.566 -13.819 16.637 1.00 93.31 207 ILE A N 1
ATOM 1659 C CA . ILE A 1 207 ? -3.184 -14.275 16.799 1.00 93.31 207 ILE A CA 1
ATOM 1660 C C . ILE A 1 207 ? -3.172 -15.371 17.865 1.00 93.31 207 ILE A C 1
ATOM 1662 O O . ILE A 1 207 ? -3.843 -15.242 18.887 1.00 93.31 207 ILE A O 1
ATOM 1666 N N . ARG A 1 208 ? -2.404 -16.441 17.666 1.00 91.69 208 ARG A N 1
ATOM 1667 C CA . ARG A 1 208 ? -2.203 -17.510 18.650 1.00 91.69 208 ARG A CA 1
ATOM 1668 C C . ARG A 1 208 ? -0.774 -18.031 18.621 1.00 91.69 208 ARG A C 1
ATOM 1670 O O . ARG A 1 208 ? -0.062 -17.915 17.629 1.00 91.69 208 ARG A O 1
ATOM 1677 N N . GLN A 1 209 ? -0.378 -18.678 19.709 1.00 90.81 209 GLN A N 1
ATOM 1678 C CA . GLN A 1 209 ? 0.863 -19.440 19.727 1.00 90.81 209 GLN A CA 1
ATOM 1679 C C . GLN A 1 209 ? 0.649 -20.765 18.996 1.00 90.81 209 GLN A C 1
ATOM 1681 O O . GLN A 1 209 ? -0.294 -21.505 19.294 1.00 90.81 209 GLN A O 1
ATOM 1686 N N . GLN A 1 210 ? 1.545 -21.088 18.073 1.00 84.81 210 GLN A N 1
ATOM 1687 C CA . GLN A 1 210 ? 1.570 -22.371 17.402 1.00 84.81 210 GLN A CA 1
ATOM 1688 C C . GLN A 1 210 ? 2.510 -23.329 18.132 1.00 84.81 210 GLN A C 1
ATOM 1690 O O . GLN A 1 210 ? 3.712 -23.102 18.242 1.00 84.81 210 GLN A O 1
ATOM 1695 N N . ASN A 1 211 ? 1.951 -24.439 18.612 1.00 79.19 211 ASN A N 1
ATOM 1696 C CA . ASN A 1 211 ? 2.731 -25.526 19.191 1.00 79.19 211 ASN A CA 1
ATOM 1697 C C . ASN A 1 211 ? 2.976 -26.586 18.116 1.00 79.19 211 ASN A C 1
ATOM 1699 O O . ASN A 1 211 ? 2.049 -27.273 17.678 1.00 79.19 211 ASN A O 1
ATOM 1703 N N . TYR A 1 212 ? 4.225 -26.720 17.677 1.00 77.12 212 TYR A N 1
ATOM 1704 C CA . TYR A 1 212 ? 4.607 -27.772 16.741 1.00 77.12 212 TYR A CA 1
ATOM 1705 C C . TYR A 1 212 ? 4.934 -29.062 17.493 1.00 77.12 212 TYR A C 1
ATOM 1707 O O . TYR A 1 212 ? 5.686 -29.013 18.466 1.00 77.12 212 TYR A O 1
ATOM 1715 N N . PRO A 1 213 ? 4.431 -30.226 17.038 1.00 78.12 213 PRO A N 1
ATOM 1716 C CA . PRO A 1 213 ? 4.889 -31.513 17.549 1.00 78.12 213 PRO A CA 1
ATOM 1717 C C . PRO A 1 213 ? 6.414 -31.627 17.431 1.00 78.12 213 PRO A C 1
ATOM 1719 O O . PRO A 1 213 ? 6.970 -31.234 16.400 1.00 78.12 213 PRO A O 1
ATOM 1722 N N . GLU A 1 214 ? 7.079 -32.203 18.438 1.00 77.75 214 GLU A N 1
ATOM 1723 C CA . GLU A 1 214 ? 8.545 -32.366 18.460 1.00 77.75 214 GLU A CA 1
ATOM 1724 C C . GLU A 1 214 ? 9.079 -33.037 17.189 1.00 77.75 214 GLU A C 1
ATOM 1726 O O . GLU A 1 214 ? 10.109 -32.629 16.656 1.00 77.75 214 GLU A O 1
ATOM 1731 N N . ASP A 1 215 ? 8.335 -33.993 16.629 1.00 77.06 215 ASP A N 1
ATOM 1732 C CA . ASP A 1 215 ? 8.701 -34.669 15.384 1.00 77.06 215 ASP A CA 1
ATOM 1733 C C . ASP A 1 215 ? 8.787 -33.713 14.186 1.00 77.06 215 ASP A C 1
ATOM 1735 O O . ASP A 1 215 ? 9.685 -33.849 13.355 1.00 77.06 215 ASP A O 1
ATOM 1739 N N . LYS A 1 216 ? 7.910 -32.700 14.095 1.00 74.44 216 LYS A N 1
ATOM 1740 C CA . LYS A 1 216 ? 7.988 -31.688 13.025 1.00 74.44 216 LYS A CA 1
ATOM 1741 C C . LYS A 1 216 ? 9.217 -30.799 13.187 1.00 74.44 216 LYS A C 1
ATOM 1743 O O . LYS A 1 216 ? 9.881 -30.515 12.192 1.00 74.44 216 LYS A O 1
ATOM 1748 N N . LEU A 1 217 ? 9.532 -30.393 14.418 1.00 78.75 217 LEU A N 1
ATOM 1749 C CA . LEU A 1 217 ? 10.731 -29.604 14.720 1.00 78.75 217 LEU A CA 1
ATOM 1750 C C . LEU A 1 217 ? 12.001 -30.408 14.413 1.00 78.75 217 LEU A C 1
ATOM 1752 O O . LEU A 1 217 ? 12.921 -29.908 13.766 1.00 78.75 217 LEU A O 1
ATOM 1756 N N . ARG A 1 218 ? 12.016 -31.688 14.796 1.00 79.75 218 ARG A N 1
ATOM 1757 C CA . ARG A 1 218 ? 13.110 -32.621 14.520 1.00 79.75 218 ARG A CA 1
ATOM 1758 C C . ARG A 1 218 ? 13.310 -32.844 13.024 1.00 79.75 218 ARG A C 1
ATOM 1760 O O . ARG A 1 218 ? 14.450 -32.827 12.568 1.00 79.75 218 ARG A O 1
ATOM 1767 N N . ILE A 1 219 ? 12.232 -33.025 12.256 1.00 79.62 219 ILE A N 1
ATOM 1768 C CA . ILE A 1 219 ? 12.301 -33.145 10.793 1.00 79.62 219 ILE A CA 1
ATOM 1769 C C . ILE A 1 219 ? 12.843 -31.855 10.181 1.00 79.62 219 ILE A C 1
ATOM 1771 O O . ILE A 1 219 ? 13.741 -31.926 9.348 1.00 79.62 219 ILE A O 1
ATOM 1775 N N . ALA A 1 220 ? 12.349 -30.688 10.603 1.00 79.31 220 ALA A N 1
ATOM 1776 C CA . ALA A 1 220 ? 12.837 -29.414 10.086 1.00 79.31 220 ALA A CA 1
ATOM 1777 C C . ALA A 1 220 ? 14.343 -29.245 10.342 1.00 79.31 220 ALA A C 1
ATOM 1779 O O . ALA A 1 220 ? 15.086 -28.921 9.418 1.00 79.31 220 ALA A O 1
ATOM 1780 N N . TYR A 1 221 ? 14.813 -29.579 11.548 1.00 81.44 221 TYR A N 1
ATOM 1781 C CA . TYR A 1 221 ? 16.236 -29.566 11.887 1.00 81.44 221 TYR A CA 1
ATOM 1782 C C . TYR A 1 221 ? 17.055 -30.552 11.036 1.00 81.44 221 TYR A C 1
ATOM 1784 O O . TYR A 1 221 ? 18.059 -30.171 10.433 1.00 81.44 221 TYR A O 1
ATOM 1792 N N . LEU A 1 222 ? 16.604 -31.808 10.934 1.00 84.50 222 LEU A N 1
ATOM 1793 C CA . LEU A 1 222 ? 17.279 -32.864 10.170 1.00 84.50 222 LEU A CA 1
ATOM 1794 C C . LEU A 1 222 ? 17.387 -32.510 8.679 1.00 84.50 222 LEU A C 1
ATOM 1796 O O . LEU A 1 222 ? 18.421 -32.727 8.052 1.00 84.50 222 LEU A O 1
ATOM 1800 N N . MET A 1 223 ? 16.319 -31.940 8.124 1.00 81.12 223 MET A N 1
ATOM 1801 C CA . MET A 1 223 ? 16.207 -31.577 6.713 1.00 81.12 223 MET A CA 1
ATOM 1802 C C . MET A 1 223 ? 16.755 -30.174 6.414 1.00 81.12 223 MET A C 1
ATOM 1804 O O . MET A 1 223 ? 16.683 -29.734 5.268 1.00 81.12 223 MET A O 1
ATOM 1808 N N . LYS A 1 224 ? 17.284 -29.464 7.426 1.00 78.38 224 LYS A N 1
ATOM 1809 C CA . LYS A 1 224 ? 17.698 -28.051 7.341 1.00 78.38 224 LYS A CA 1
ATOM 1810 C C . LYS A 1 224 ? 16.613 -27.157 6.725 1.00 78.38 224 LYS A C 1
ATOM 1812 O O . LYS A 1 224 ? 16.906 -26.229 5.972 1.00 78.38 224 LYS A O 1
ATOM 1817 N N . MET A 1 225 ? 15.354 -27.471 7.011 1.00 73.50 225 MET A N 1
ATOM 1818 C CA . MET A 1 225 ? 14.216 -26.670 6.583 1.00 73.50 225 MET A CA 1
ATOM 1819 C C . MET A 1 225 ? 14.036 -25.485 7.537 1.00 73.50 225 MET A C 1
ATOM 1821 O O . MET A 1 225 ? 14.351 -25.609 8.723 1.00 73.50 225 MET A O 1
ATOM 1825 N N . PRO A 1 226 ? 13.501 -24.352 7.049 1.00 69.69 226 PRO A N 1
ATOM 1826 C CA . PRO A 1 226 ? 13.099 -23.255 7.917 1.00 69.69 226 PRO A CA 1
ATOM 1827 C C . PRO A 1 226 ? 12.155 -23.765 9.005 1.00 69.69 226 PRO A C 1
ATOM 1829 O O . PRO A 1 226 ? 11.219 -24.517 8.710 1.00 69.69 226 PRO A O 1
ATOM 1832 N N . LEU A 1 227 ? 12.415 -23.375 10.256 1.00 70.69 227 LEU A N 1
ATOM 1833 C CA . LEU A 1 227 ? 11.482 -23.664 11.333 1.00 70.69 227 LEU A CA 1
ATOM 1834 C C . LEU A 1 227 ? 10.172 -22.914 11.063 1.00 70.69 227 LEU A C 1
ATOM 1836 O O . LEU A 1 227 ? 10.207 -21.775 10.591 1.00 70.69 227 LEU A O 1
ATOM 1840 N N . PRO A 1 228 ? 9.023 -23.546 11.321 1.00 74.19 228 PRO A N 1
ATOM 1841 C CA . PRO A 1 228 ? 7.748 -22.862 11.210 1.00 74.19 228 PRO A CA 1
ATOM 1842 C C . PRO A 1 228 ? 7.633 -21.710 12.230 1.00 74.19 228 PRO A C 1
ATOM 1844 O O . PRO A 1 228 ? 8.228 -21.790 13.304 1.00 74.19 228 PRO A O 1
ATOM 1847 N N . LEU A 1 229 ? 6.826 -20.693 11.919 1.00 82.69 229 LEU A N 1
ATOM 1848 C CA . LEU A 1 229 ? 6.538 -19.572 12.823 1.00 82.69 229 LEU A CA 1
ATOM 1849 C C . LEU A 1 229 ? 5.825 -20.060 14.092 1.00 82.69 229 LEU A C 1
ATOM 1851 O O . LEU A 1 229 ? 4.821 -20.762 14.009 1.00 82.69 229 LEU A O 1
ATOM 1855 N N . GLU A 1 230 ? 6.341 -19.709 15.266 1.00 87.25 230 GLU A N 1
ATOM 1856 C CA . GLU A 1 230 ? 5.721 -19.973 16.569 1.00 87.25 230 GLU A CA 1
ATOM 1857 C C . GLU A 1 230 ? 4.492 -19.095 16.854 1.00 87.25 230 GLU A C 1
ATOM 1859 O O . GLU A 1 230 ? 3.730 -19.393 17.776 1.00 87.25 230 GLU A O 1
ATOM 1864 N N . VAL A 1 231 ? 4.279 -18.034 16.077 1.00 90.25 231 VAL A N 1
ATOM 1865 C CA . VAL A 1 231 ? 3.046 -17.247 16.037 1.00 90.25 231 VAL A CA 1
ATOM 1866 C C . VAL A 1 231 ? 2.278 -17.582 14.765 1.00 90.25 231 VAL A C 1
ATOM 1868 O O . VAL A 1 231 ? 2.762 -17.382 13.654 1.00 90.25 231 VAL A O 1
ATOM 1871 N N . ASP A 1 232 ? 1.041 -18.030 14.949 1.00 88.31 232 ASP A N 1
ATOM 1872 C CA . ASP A 1 232 ? 0.037 -18.185 13.897 1.00 88.31 232 ASP A CA 1
ATOM 1873 C C . ASP A 1 232 ? -0.983 -17.052 14.028 1.00 88.31 232 ASP A C 1
ATOM 1875 O O . ASP A 1 232 ? -1.283 -16.594 15.132 1.00 88.31 232 ASP A O 1
ATOM 1879 N N . GLY A 1 233 ? -1.507 -16.570 12.913 1.00 86.19 233 GLY A N 1
ATOM 1880 C CA . GLY A 1 233 ? -2.449 -15.463 12.914 1.00 86.19 233 GLY A CA 1
ATOM 1881 C C . GLY A 1 233 ? -3.005 -15.176 11.533 1.00 86.19 233 GLY A C 1
ATOM 1882 O O . GLY A 1 233 ? -2.480 -15.648 10.524 1.00 86.19 233 GLY A O 1
ATOM 1883 N N . ASN A 1 234 ? -4.047 -14.355 11.483 1.00 85.62 234 ASN A N 1
ATOM 1884 C CA . ASN A 1 234 ? -4.406 -13.641 10.265 1.00 85.62 234 ASN A CA 1
ATOM 1885 C C . ASN A 1 234 ? -4.418 -12.131 10.516 1.00 85.62 234 ASN A C 1
ATOM 1887 O O . ASN A 1 234 ? -4.357 -11.655 11.651 1.00 85.62 234 ASN A O 1
ATOM 1891 N N . ASN A 1 235 ? -4.436 -11.371 9.430 1.00 91.44 235 ASN A N 1
ATOM 1892 C CA . ASN A 1 235 ? -4.494 -9.916 9.460 1.00 91.44 235 ASN A CA 1
ATOM 1893 C C . ASN A 1 235 ? -5.899 -9.393 9.121 1.00 91.44 235 ASN A C 1
ATOM 1895 O O . ASN A 1 235 ? -6.051 -8.196 8.874 1.00 91.44 235 ASN A O 1
ATOM 1899 N N . ASP A 1 236 ? -6.903 -10.271 9.124 1.00 91.12 236 ASP A N 1
ATOM 1900 C CA . ASP A 1 236 ? -8.297 -9.971 8.797 1.00 91.12 236 ASP A CA 1
ATOM 1901 C C . ASP A 1 236 ? -8.953 -9.148 9.916 1.00 91.12 236 ASP A C 1
ATOM 1903 O O . ASP A 1 236 ? -9.804 -8.307 9.647 1.00 91.12 236 ASP A O 1
ATOM 1907 N N . ALA A 1 237 ? -8.562 -9.373 11.180 1.00 94.38 237 ALA A N 1
ATOM 1908 C CA . ALA A 1 237 ? -9.133 -8.695 12.344 1.00 94.38 237 ALA A CA 1
ATOM 1909 C C . ALA A 1 237 ? -8.093 -8.428 13.443 1.00 94.38 237 ALA A C 1
ATOM 1911 O O . ALA A 1 237 ? -7.634 -9.351 14.126 1.00 94.38 237 ALA A O 1
ATOM 1912 N N . PHE A 1 238 ? -7.749 -7.157 13.661 1.00 97.31 238 PHE A N 1
ATOM 1913 C CA . PHE A 1 238 ? -6.870 -6.752 14.763 1.00 97.31 238 PHE A CA 1
ATOM 1914 C C . PHE A 1 238 ? -7.018 -5.269 15.118 1.00 97.31 238 PHE A C 1
ATOM 1916 O O . PHE A 1 238 ? -7.425 -4.452 14.299 1.00 97.31 238 PHE A O 1
ATOM 1923 N N . GLY A 1 239 ? -6.681 -4.923 16.356 1.00 97.81 239 GLY A N 1
ATOM 1924 C CA . GLY A 1 239 ? -6.606 -3.563 16.866 1.00 97.81 239 GLY A CA 1
ATOM 1925 C C . GLY A 1 239 ? -5.204 -3.220 17.361 1.00 97.81 239 GLY A C 1
ATOM 1926 O O . GLY A 1 239 ? -4.488 -4.076 17.886 1.00 97.81 239 GLY A O 1
ATOM 1927 N N . VAL A 1 240 ? -4.796 -1.965 17.187 1.00 97.75 240 VAL A N 1
ATOM 1928 C CA . VAL A 1 240 ? -3.424 -1.528 17.473 1.00 97.75 240 VAL A CA 1
ATOM 1929 C C . VAL A 1 240 ? -3.346 -0.031 17.779 1.00 97.75 240 VAL A C 1
ATOM 1931 O O . VAL A 1 240 ? -4.124 0.771 17.262 1.00 97.75 240 VAL A O 1
ATOM 1934 N N . VAL A 1 241 ? -2.417 0.359 18.650 1.00 96.62 241 VAL A N 1
ATOM 1935 C CA . VAL A 1 241 ? -2.102 1.772 18.917 1.00 96.62 241 VAL A CA 1
ATOM 1936 C C . VAL A 1 241 ? -1.338 2.400 17.739 1.00 96.62 241 VAL A C 1
ATOM 1938 O O . VAL A 1 241 ? -0.630 1.695 17.015 1.00 96.62 241 VAL A O 1
ATOM 1941 N N . PRO A 1 242 ? -1.446 3.721 17.515 1.00 95.50 242 PRO A N 1
ATOM 1942 C CA . PRO A 1 242 ? -0.692 4.380 16.456 1.00 95.50 242 PRO A CA 1
ATOM 1943 C C . PRO A 1 242 ? 0.813 4.263 16.716 1.00 95.50 242 PRO A C 1
ATOM 1945 O O . PRO A 1 242 ? 1.270 4.192 17.857 1.00 95.50 242 PRO A O 1
ATOM 1948 N N . ARG A 1 243 ? 1.586 4.258 15.633 1.00 94.31 243 ARG A N 1
ATOM 1949 C CA . ARG A 1 243 ? 3.049 4.121 15.593 1.00 94.31 243 ARG A CA 1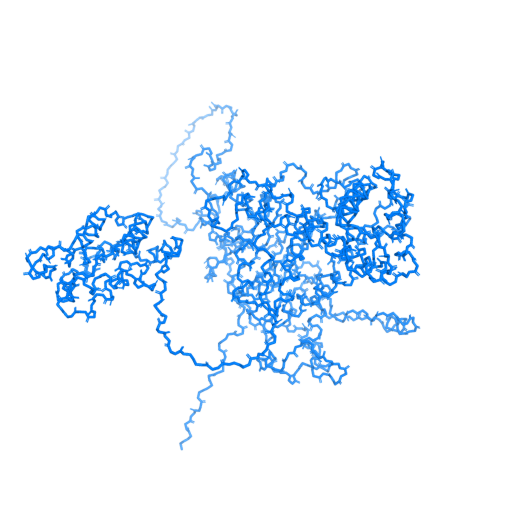
ATOM 1950 C C . ARG A 1 243 ? 3.578 2.851 16.255 1.00 94.31 243 ARG A C 1
ATOM 1952 O O . ARG A 1 243 ? 4.748 2.802 16.626 1.00 94.31 243 ARG A O 1
ATOM 1959 N N . HIS A 1 244 ? 2.754 1.808 16.370 1.00 95.88 244 HIS A N 1
ATOM 1960 C CA . HIS A 1 244 ? 3.204 0.550 16.947 1.00 95.88 244 HIS A CA 1
ATOM 1961 C C . HIS A 1 244 ? 4.334 -0.065 16.101 1.00 95.88 244 HIS A C 1
ATOM 1963 O O . HIS A 1 244 ? 4.155 -0.263 14.890 1.00 95.88 244 HIS A O 1
ATOM 1969 N N . PRO A 1 245 ? 5.483 -0.416 16.704 1.00 95.38 245 PRO A N 1
ATOM 1970 C CA . PRO A 1 245 ? 6.668 -0.813 15.950 1.00 95.38 245 PRO A CA 1
ATOM 1971 C C . PRO A 1 245 ? 6.470 -2.110 15.152 1.00 95.38 245 PRO A C 1
ATOM 1973 O O . PRO A 1 245 ? 7.051 -2.257 14.077 1.00 95.38 245 PRO A O 1
ATOM 1976 N N . ILE A 1 246 ? 5.599 -3.023 15.614 1.00 96.38 246 ILE A N 1
ATOM 1977 C CA . ILE A 1 246 ? 5.243 -4.247 14.865 1.00 96.38 246 ILE A CA 1
ATOM 1978 C C . ILE A 1 246 ? 4.791 -3.920 13.440 1.00 96.38 246 ILE A C 1
ATOM 1980 O O . ILE A 1 246 ? 5.203 -4.608 12.515 1.00 96.38 246 ILE A O 1
ATOM 1984 N N . LEU A 1 247 ? 3.991 -2.868 13.229 1.00 97.25 247 LEU A N 1
ATOM 1985 C CA . LEU A 1 247 ? 3.501 -2.534 11.887 1.00 97.25 247 LEU A CA 1
ATOM 1986 C C . LEU A 1 247 ? 4.613 -2.004 10.982 1.00 97.25 247 LEU A C 1
ATOM 1988 O O . LEU A 1 247 ? 4.668 -2.372 9.810 1.00 97.25 247 LEU A O 1
ATOM 1992 N N . ARG A 1 248 ? 5.543 -1.209 11.527 1.00 95.69 248 ARG A N 1
ATOM 1993 C CA . ARG A 1 248 ? 6.737 -0.777 10.790 1.00 95.69 248 ARG A CA 1
ATOM 1994 C C . ARG A 1 248 ? 7.557 -1.990 10.346 1.00 95.69 248 ARG A C 1
ATOM 1996 O O . ARG A 1 248 ? 7.899 -2.107 9.172 1.00 95.69 248 ARG A O 1
ATOM 2003 N N . VAL A 1 249 ? 7.858 -2.908 11.263 1.00 96.38 249 VAL A N 1
ATOM 2004 C CA . VAL A 1 249 ? 8.659 -4.101 10.947 1.00 96.38 249 VAL A CA 1
ATOM 2005 C C . VAL A 1 249 ? 7.906 -5.068 10.031 1.00 96.38 249 VAL A C 1
ATOM 2007 O O . VAL A 1 249 ? 8.525 -5.652 9.143 1.00 96.38 249 VAL A O 1
ATOM 2010 N N . ALA A 1 250 ? 6.584 -5.198 10.167 1.00 96.75 250 ALA A N 1
ATOM 2011 C CA . ALA A 1 250 ? 5.755 -5.994 9.262 1.00 96.75 250 ALA A CA 1
ATOM 2012 C C . ALA A 1 250 ? 5.837 -5.461 7.826 1.00 96.75 250 ALA A C 1
ATOM 2014 O O . ALA A 1 250 ? 6.088 -6.230 6.899 1.00 96.75 250 ALA A O 1
ATOM 2015 N N . ILE A 1 251 ? 5.723 -4.140 7.641 1.00 96.06 251 ILE A N 1
ATOM 2016 C CA . ILE A 1 251 ? 5.908 -3.512 6.329 1.00 96.06 251 ILE A CA 1
ATOM 2017 C C . ILE A 1 251 ? 7.340 -3.738 5.821 1.00 96.06 251 ILE A C 1
ATOM 2019 O O . ILE A 1 251 ? 7.518 -4.143 4.677 1.00 96.06 251 ILE A O 1
ATOM 2023 N N . GLN A 1 252 ? 8.368 -3.561 6.654 1.00 95.25 252 GLN A N 1
ATOM 2024 C CA . GLN A 1 252 ? 9.761 -3.801 6.256 1.00 95.25 252 GLN A CA 1
ATOM 2025 C C . GLN A 1 252 ? 9.993 -5.246 5.775 1.00 95.25 252 GLN A C 1
ATOM 2027 O O . GLN A 1 252 ? 10.625 -5.473 4.740 1.00 95.25 252 GLN A O 1
ATOM 2032 N N . LYS A 1 253 ? 9.452 -6.234 6.497 1.00 94.25 253 LYS A N 1
ATOM 2033 C CA . LYS A 1 253 ? 9.523 -7.657 6.135 1.00 94.25 253 LYS A CA 1
ATOM 2034 C C . LYS A 1 253 ? 8.762 -7.961 4.850 1.00 94.25 253 LYS A C 1
ATOM 2036 O O . LYS A 1 253 ? 9.296 -8.664 3.993 1.00 94.25 253 LYS A O 1
ATOM 2041 N N . MET A 1 254 ? 7.599 -7.344 4.663 1.00 93.56 254 MET A N 1
ATOM 2042 C CA . MET A 1 254 ? 6.836 -7.421 3.421 1.00 93.56 254 MET A CA 1
ATOM 2043 C C . MET A 1 254 ? 7.654 -6.901 2.229 1.00 93.56 254 MET A C 1
ATOM 2045 O O . MET A 1 254 ? 7.748 -7.574 1.202 1.00 93.56 254 MET A O 1
ATOM 2049 N N . LEU A 1 255 ? 8.326 -5.750 2.363 1.00 91.50 255 LEU A N 1
ATOM 2050 C CA . LEU A 1 255 ? 9.219 -5.221 1.320 1.00 91.50 255 LEU A CA 1
ATOM 2051 C C . LEU A 1 255 ? 10.406 -6.149 1.045 1.00 91.50 255 LEU A C 1
ATOM 2053 O O . LEU A 1 255 ? 10.793 -6.321 -0.111 1.00 91.50 255 LEU A O 1
ATOM 2057 N N . ALA A 1 256 ? 10.961 -6.786 2.077 1.00 90.50 256 ALA A N 1
ATOM 2058 C CA . ALA A 1 256 ? 12.013 -7.783 1.906 1.00 90.50 256 ALA A CA 1
ATOM 2059 C C . ALA A 1 256 ? 11.506 -9.042 1.177 1.00 90.50 256 ALA A C 1
ATOM 2061 O O . ALA A 1 256 ? 12.215 -9.575 0.322 1.00 90.50 256 ALA A O 1
ATOM 2062 N N . ALA A 1 257 ? 10.284 -9.504 1.464 1.00 87.88 257 ALA A N 1
ATOM 2063 C CA . ALA A 1 257 ? 9.645 -10.612 0.754 1.00 87.88 257 ALA A CA 1
ATOM 2064 C C . ALA A 1 257 ? 9.412 -10.266 -0.726 1.00 87.88 257 ALA A C 1
ATOM 2066 O O . ALA A 1 257 ? 9.777 -11.047 -1.608 1.00 87.88 257 ALA A O 1
ATOM 2067 N N . TYR A 1 258 ? 8.918 -9.059 -1.015 1.00 83.50 258 TYR A N 1
ATOM 2068 C CA . TYR A 1 258 ? 8.833 -8.542 -2.382 1.00 83.50 258 TYR A CA 1
ATOM 2069 C C . TYR A 1 258 ? 10.202 -8.510 -3.073 1.00 83.50 258 TYR A C 1
ATOM 2071 O O . TYR A 1 258 ? 10.342 -9.014 -4.185 1.00 83.50 258 TYR A O 1
ATOM 2079 N N . ALA A 1 259 ? 11.237 -8.004 -2.400 1.00 82.88 259 ALA A N 1
ATOM 2080 C CA . ALA A 1 259 ? 12.585 -7.938 -2.956 1.00 82.88 259 ALA A CA 1
ATOM 2081 C C . ALA A 1 259 ? 13.177 -9.328 -3.255 1.00 82.88 259 ALA A C 1
ATOM 2083 O O . ALA A 1 259 ? 13.838 -9.493 -4.280 1.00 82.88 259 ALA A O 1
ATOM 2084 N N . LYS A 1 260 ? 12.914 -10.340 -2.412 1.00 80.88 260 LYS A N 1
ATOM 2085 C CA . LYS A 1 260 ? 13.289 -11.747 -2.670 1.00 80.88 260 LYS A CA 1
ATOM 2086 C C . LYS A 1 260 ? 12.597 -12.289 -3.918 1.00 80.88 260 LYS A C 1
ATOM 2088 O O . LYS A 1 260 ? 13.219 -12.964 -4.739 1.00 80.88 260 LYS A O 1
ATOM 2093 N N . GLN A 1 261 ? 11.323 -11.948 -4.089 1.00 71.06 261 GLN A N 1
ATOM 2094 C CA . GLN A 1 261 ? 10.573 -12.284 -5.293 1.00 71.06 261 GLN A CA 1
ATOM 2095 C C . GLN A 1 261 ? 11.088 -11.534 -6.530 1.00 71.06 261 GLN A C 1
ATOM 2097 O O . GLN A 1 261 ? 10.798 -11.964 -7.636 1.00 71.06 261 GLN A O 1
ATOM 2102 N N . ASP A 1 262 ? 11.928 -10.509 -6.389 1.00 66.88 262 ASP A N 1
ATOM 2103 C CA . ASP A 1 262 ? 12.566 -9.777 -7.492 1.00 66.88 262 ASP A CA 1
ATOM 2104 C C . ASP A 1 262 ? 14.002 -10.274 -7.809 1.00 66.88 262 ASP A C 1
ATOM 2106 O O . ASP A 1 262 ? 14.739 -9.606 -8.536 1.00 66.88 262 ASP A O 1
ATOM 2110 N N . VAL A 1 263 ? 14.465 -11.406 -7.246 1.00 63.81 263 VAL A N 1
ATOM 2111 C CA . VAL A 1 263 ? 15.872 -11.857 -7.401 1.00 63.81 263 VAL A CA 1
ATOM 2112 C C . VAL A 1 263 ? 16.149 -12.608 -8.715 1.00 63.81 263 VAL A C 1
ATOM 2114 O O . VAL A 1 263 ? 17.152 -12.305 -9.353 1.00 63.81 263 VAL A O 1
ATOM 2117 N N . GLU A 1 264 ? 15.303 -13.555 -9.152 1.00 57.09 264 GLU A N 1
ATOM 2118 C CA . GLU A 1 264 ? 15.577 -14.339 -10.383 1.00 57.09 264 GLU A CA 1
ATOM 2119 C C . GLU A 1 264 ? 14.620 -14.098 -11.571 1.00 57.09 264 GLU A C 1
ATOM 2121 O O . GLU A 1 264 ? 13.495 -14.593 -11.524 1.00 57.09 264 GLU A O 1
ATOM 2126 N N . PRO A 1 265 ? 15.046 -13.492 -12.692 1.00 58.72 265 PRO A N 1
ATOM 2127 C CA . PRO A 1 265 ? 14.202 -13.332 -13.874 1.00 58.72 265 PRO A CA 1
ATOM 2128 C C . PRO A 1 265 ? 13.632 -14.632 -14.424 1.00 58.72 265 PRO A C 1
ATOM 2130 O O . PRO A 1 265 ? 14.358 -15.534 -14.842 1.00 58.72 265 PRO A O 1
ATOM 2133 N N . ILE A 1 266 ? 12.295 -14.716 -14.427 1.00 61.38 266 ILE A N 1
ATOM 2134 C CA . ILE A 1 266 ? 11.549 -15.741 -15.169 1.00 61.38 266 ILE A CA 1
ATOM 2135 C C . ILE A 1 266 ? 11.341 -15.273 -16.607 1.00 61.38 266 ILE A C 1
ATOM 2137 O O . ILE A 1 266 ? 11.607 -16.023 -17.546 1.00 61.38 266 ILE A O 1
ATOM 2141 N N . ILE A 1 267 ? 10.923 -14.018 -16.777 1.00 59.34 267 ILE A N 1
ATOM 2142 C CA . ILE A 1 267 ? 10.830 -13.376 -18.087 1.00 59.34 267 ILE A CA 1
ATOM 2143 C C . ILE A 1 267 ? 12.262 -13.065 -18.543 1.00 59.34 267 ILE A C 1
ATOM 2145 O O . ILE A 1 267 ? 13.076 -12.599 -17.752 1.00 59.34 267 ILE A O 1
ATOM 2149 N N . LEU A 1 268 ? 12.590 -13.352 -19.806 1.00 64.44 268 LEU A N 1
ATOM 2150 C CA . LEU A 1 268 ? 13.927 -13.153 -20.399 1.00 64.44 268 LEU A CA 1
ATOM 2151 C C . LEU A 1 268 ? 15.059 -14.063 -19.873 1.00 64.44 268 LEU A C 1
ATOM 2153 O O . LEU A 1 268 ? 16.213 -13.847 -20.243 1.00 64.44 268 LEU A O 1
ATOM 2157 N N . LYS A 1 269 ? 14.764 -15.120 -19.096 1.00 67.50 269 LYS A N 1
ATOM 2158 C CA . LYS A 1 269 ? 15.779 -16.047 -18.538 1.00 67.50 269 LYS A CA 1
ATOM 2159 C C . LYS A 1 269 ? 16.752 -16.622 -19.580 1.00 67.50 269 LYS A C 1
ATOM 2161 O O . LYS A 1 269 ? 17.903 -16.912 -19.268 1.00 67.50 269 LYS A O 1
ATOM 2166 N N . ASP A 1 270 ? 16.297 -16.775 -20.819 1.00 72.75 270 ASP A N 1
ATOM 2167 C CA . ASP A 1 270 ? 17.119 -17.194 -21.954 1.00 72.75 270 ASP A CA 1
ATOM 2168 C C . ASP A 1 270 ? 16.895 -16.244 -23.136 1.00 72.75 270 ASP A C 1
ATOM 2170 O O . ASP A 1 270 ? 16.135 -16.549 -24.058 1.00 72.75 270 ASP A O 1
ATOM 2174 N N . ILE A 1 271 ? 17.517 -15.063 -23.054 1.00 81.56 271 ILE A N 1
ATOM 2175 C CA . ILE A 1 271 ? 17.508 -14.012 -24.081 1.00 81.56 271 ILE A CA 1
ATOM 2176 C C . ILE A 1 271 ? 18.542 -14.314 -25.166 1.00 81.56 271 ILE A C 1
ATOM 2178 O O . ILE A 1 271 ? 19.726 -14.259 -24.884 1.00 81.56 271 ILE A O 1
ATOM 2182 N N . SER A 1 272 ? 18.146 -14.613 -26.405 1.00 87.69 272 SER A N 1
ATOM 2183 C CA . SER A 1 272 ? 19.080 -14.749 -27.539 1.00 87.69 272 SER A CA 1
ATOM 2184 C C . SER A 1 272 ? 18.720 -13.794 -28.665 1.00 87.69 272 SER A C 1
ATOM 2186 O O . SER A 1 272 ? 17.588 -13.320 -28.732 1.00 87.69 272 SER A O 1
ATOM 2188 N N . ALA A 1 273 ? 19.677 -13.508 -29.548 1.00 87.44 273 ALA A N 1
ATOM 2189 C CA . ALA A 1 273 ? 19.425 -12.633 -30.684 1.00 87.44 273 ALA A CA 1
ATOM 2190 C C . ALA A 1 273 ? 18.332 -13.207 -31.600 1.00 87.44 273 ALA A C 1
ATOM 2192 O O . ALA A 1 273 ? 17.480 -12.467 -32.076 1.00 87.44 273 ALA A O 1
ATOM 2193 N N . GLU A 1 274 ? 18.329 -14.528 -31.789 1.00 88.44 274 GLU A N 1
ATOM 2194 C CA . GLU A 1 274 ? 17.314 -15.261 -32.549 1.00 88.44 274 GLU A CA 1
ATOM 2195 C C . GLU A 1 274 ? 15.950 -15.111 -31.883 1.00 88.44 274 GLU A C 1
ATOM 2197 O O . GLU A 1 274 ? 15.011 -14.658 -32.522 1.00 88.44 274 GLU A O 1
ATOM 2202 N N . LYS A 1 275 ? 15.857 -15.369 -30.572 1.00 88.06 275 LYS A N 1
ATOM 2203 C CA . LYS A 1 275 ? 14.595 -15.232 -29.837 1.00 88.06 275 LYS A CA 1
ATOM 2204 C C . LYS A 1 275 ? 14.045 -13.816 -29.854 1.00 88.06 275 LYS A C 1
ATOM 2206 O O . LYS A 1 275 ? 12.844 -13.653 -30.031 1.00 88.06 275 LYS A O 1
ATOM 2211 N N . ILE A 1 276 ? 14.901 -12.807 -29.667 1.00 88.06 276 ILE A N 1
ATOM 2212 C CA . ILE A 1 276 ? 14.477 -11.406 -29.758 1.00 88.06 276 ILE A CA 1
ATOM 2213 C C . ILE A 1 276 ? 13.912 -11.159 -31.153 1.00 88.06 276 ILE A C 1
ATOM 2215 O O . ILE A 1 276 ? 12.777 -10.703 -31.261 1.00 88.06 276 ILE A O 1
ATOM 2219 N N . GLY A 1 277 ? 14.672 -11.499 -32.198 1.00 87.38 277 GLY A N 1
ATOM 2220 C CA . GLY A 1 277 ? 14.289 -11.241 -33.583 1.00 87.38 277 GLY A CA 1
ATOM 2221 C C . GLY A 1 277 ? 13.005 -11.956 -33.993 1.00 87.38 277 GLY A C 1
ATOM 2222 O O . GLY A 1 277 ? 12.100 -11.327 -34.537 1.00 87.38 277 GLY A O 1
ATOM 2223 N N . ASP A 1 278 ? 12.877 -13.236 -33.644 1.00 88.69 278 ASP A N 1
ATOM 2224 C CA . ASP A 1 278 ? 11.681 -14.044 -33.891 1.00 88.69 278 ASP A CA 1
ATOM 2225 C C . ASP A 1 278 ? 10.459 -13.460 -33.176 1.00 88.69 278 ASP A C 1
ATOM 2227 O O . ASP A 1 278 ? 9.362 -13.401 -33.738 1.00 88.69 278 ASP A O 1
ATOM 2231 N N . ARG A 1 279 ? 10.642 -13.001 -31.932 1.00 88.12 279 ARG A N 1
ATOM 2232 C CA . ARG A 1 279 ? 9.549 -12.495 -31.105 1.00 88.12 279 ARG A CA 1
ATOM 2233 C C . ARG A 1 279 ? 9.051 -11.130 -31.569 1.00 88.12 279 ARG A C 1
ATOM 2235 O O . ARG A 1 279 ? 7.842 -10.939 -31.653 1.00 88.12 279 ARG A O 1
ATOM 2242 N N . ILE A 1 280 ? 9.952 -10.203 -31.895 1.00 90.50 280 ILE A N 1
ATOM 2243 C CA . ILE A 1 280 ? 9.574 -8.864 -32.383 1.00 90.50 280 ILE A CA 1
ATOM 2244 C C . ILE A 1 280 ? 9.342 -8.820 -33.900 1.00 90.50 280 ILE A C 1
ATOM 2246 O O . ILE A 1 280 ? 8.916 -7.789 -34.416 1.00 90.50 280 ILE A O 1
ATOM 2250 N N . LYS A 1 281 ? 9.593 -9.937 -34.601 1.00 91.44 281 LYS A N 1
ATOM 2251 C CA . LYS A 1 281 ? 9.529 -10.078 -36.064 1.00 91.44 281 LYS A CA 1
ATOM 2252 C C . LYS A 1 281 ? 10.422 -9.067 -36.791 1.00 91.44 281 LYS A C 1
ATOM 2254 O O . LYS A 1 281 ? 10.010 -8.478 -37.788 1.00 91.44 281 LYS A O 1
ATOM 2259 N N . ASP A 1 282 ? 11.638 -8.878 -36.285 1.00 91.19 282 ASP A N 1
ATOM 2260 C CA . ASP A 1 282 ? 12.629 -7.952 -36.842 1.00 91.19 282 ASP A CA 1
ATOM 2261 C C . ASP A 1 282 ? 14.039 -8.561 -36.834 1.00 91.19 282 ASP A C 1
ATOM 2263 O O . ASP A 1 282 ? 14.364 -9.444 -36.040 1.00 91.19 282 ASP A O 1
ATOM 2267 N N . VAL A 1 283 ? 14.903 -8.082 -37.725 1.00 90.56 283 VAL A N 1
ATOM 2268 C CA . VAL A 1 283 ? 16.286 -8.544 -37.839 1.00 90.56 283 VAL A CA 1
ATOM 2269 C C . VAL A 1 283 ? 17.183 -7.695 -36.947 1.00 90.56 283 VAL A C 1
ATOM 2271 O O . VAL A 1 283 ? 17.224 -6.469 -37.059 1.00 90.56 283 VAL A O 1
ATOM 2274 N N . LEU A 1 284 ? 17.952 -8.353 -36.076 1.00 91.69 284 LEU A N 1
ATOM 2275 C CA . LEU A 1 284 ? 18.943 -7.655 -35.264 1.00 91.69 284 LEU A CA 1
ATOM 2276 C C . LEU A 1 284 ? 20.172 -7.266 -36.096 1.00 91.69 284 LEU A C 1
ATOM 2278 O O . LEU A 1 284 ? 20.697 -8.094 -36.854 1.00 91.69 284 LEU A O 1
ATOM 2282 N N . THR A 1 285 ? 20.652 -6.037 -35.909 1.00 94.44 285 THR A N 1
ATOM 2283 C CA . THR A 1 285 ? 21.880 -5.508 -36.519 1.00 94.44 285 THR A CA 1
ATOM 2284 C C . THR A 1 285 ? 23.126 -6.218 -35.964 1.00 94.44 285 THR A C 1
ATOM 2286 O O . THR A 1 285 ? 23.054 -6.875 -34.918 1.00 94.44 285 THR A O 1
ATOM 2289 N N . PRO A 1 286 ? 24.301 -6.100 -36.616 1.00 95.06 286 PRO A N 1
ATOM 2290 C CA . PRO A 1 286 ? 25.542 -6.668 -36.087 1.00 95.06 286 PRO A CA 1
ATOM 2291 C C . PRO A 1 286 ? 25.871 -6.189 -34.666 1.00 95.06 286 PRO A C 1
ATOM 2293 O O . PRO A 1 286 ? 26.291 -6.995 -33.835 1.00 95.06 286 PRO A O 1
ATOM 2296 N N . PHE A 1 287 ? 25.621 -4.908 -34.372 1.00 95.69 287 PHE A N 1
ATOM 2297 C CA . PHE A 1 287 ? 25.781 -4.342 -33.034 1.00 95.69 287 PHE A CA 1
ATOM 2298 C C . PHE A 1 287 ? 24.850 -5.020 -32.021 1.00 95.69 287 PHE A C 1
ATOM 2300 O O . PHE A 1 287 ? 25.318 -5.544 -31.012 1.00 95.69 287 PHE A O 1
ATOM 2307 N N . GLU A 1 288 ? 23.549 -5.083 -32.314 1.00 95.31 288 GLU A N 1
ATOM 2308 C CA . GLU A 1 288 ? 22.539 -5.656 -31.415 1.00 95.31 288 GLU A CA 1
ATOM 2309 C C . GLU A 1 288 ? 22.814 -7.144 -31.134 1.00 95.31 288 GLU A C 1
ATOM 2311 O O . GLU A 1 288 ? 22.723 -7.603 -29.994 1.00 95.31 288 GLU A O 1
ATOM 2316 N N . ARG A 1 289 ? 23.228 -7.903 -32.158 1.00 94.69 289 ARG A N 1
ATOM 2317 C CA . ARG A 1 289 ? 23.633 -9.310 -32.009 1.00 94.69 289 ARG A CA 1
ATOM 2318 C C . ARG A 1 289 ? 24.875 -9.457 -31.136 1.00 94.69 289 ARG A C 1
ATOM 2320 O O . ARG A 1 289 ? 24.912 -10.352 -30.291 1.00 94.69 289 ARG A O 1
ATOM 2327 N N . ASN A 1 290 ? 25.879 -8.596 -31.324 1.00 95.38 290 ASN A N 1
ATOM 2328 C CA . ASN A 1 290 ? 27.079 -8.600 -30.491 1.00 95.38 290 ASN A CA 1
ATOM 2329 C C . ASN A 1 290 ? 26.725 -8.268 -29.036 1.00 95.38 290 ASN A C 1
ATOM 2331 O O . ASN A 1 290 ? 27.139 -9.003 -28.146 1.00 95.38 290 ASN A O 1
ATOM 2335 N N . PHE A 1 291 ? 25.885 -7.256 -28.792 1.00 96.06 291 PHE A N 1
ATOM 2336 C CA . PHE A 1 291 ? 25.406 -6.908 -27.451 1.00 96.06 291 PHE A CA 1
ATOM 2337 C C . PHE A 1 291 ? 24.790 -8.105 -26.728 1.00 96.06 291 PHE A C 1
ATOM 2339 O O . PHE A 1 291 ? 25.253 -8.490 -25.654 1.00 96.06 291 PHE A O 1
ATOM 2346 N N . VAL A 1 292 ? 23.804 -8.756 -27.347 1.00 93.56 292 VAL A N 1
ATOM 2347 C CA . VAL A 1 292 ? 23.115 -9.907 -26.744 1.00 93.56 292 VAL A CA 1
ATOM 2348 C C . VAL A 1 292 ? 24.072 -11.089 -26.540 1.00 93.56 292 VAL A C 1
ATOM 2350 O O . VAL A 1 292 ? 24.008 -11.771 -25.518 1.00 93.56 292 VAL A O 1
ATOM 2353 N N . SER A 1 293 ? 24.994 -11.318 -27.480 1.00 93.56 293 SER A N 1
ATOM 2354 C CA . SER A 1 293 ? 26.001 -12.382 -27.392 1.00 93.56 293 SER A CA 1
ATOM 2355 C C . SER A 1 293 ? 26.999 -12.160 -26.251 1.00 93.56 293 SER A C 1
ATOM 2357 O O . SER A 1 293 ? 27.284 -13.094 -25.502 1.00 93.56 293 SER A O 1
ATOM 2359 N N . GLN A 1 294 ? 27.508 -10.936 -26.074 1.00 94.38 294 GLN A N 1
ATOM 2360 C CA . GLN A 1 294 ? 28.411 -10.615 -24.965 1.00 94.38 294 GLN A CA 1
ATOM 2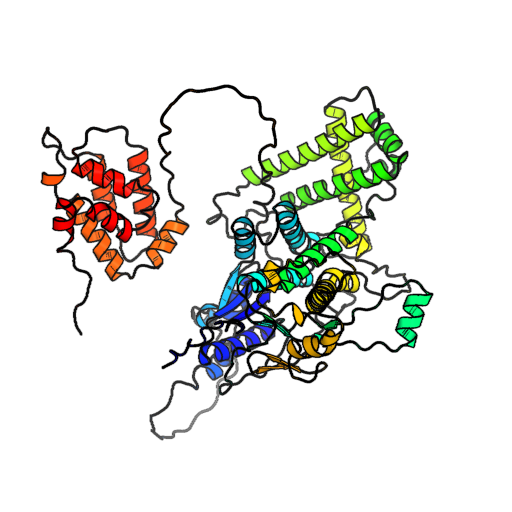361 C C . GLN A 1 294 ? 27.682 -10.680 -23.625 1.00 94.38 294 GLN A C 1
ATOM 2363 O O . GLN A 1 294 ? 28.222 -11.249 -22.679 1.00 94.38 294 GLN A O 1
ATOM 2368 N N . LEU A 1 295 ? 26.443 -10.180 -23.559 1.00 91.88 295 LEU A N 1
ATOM 2369 C CA . LEU A 1 295 ? 25.630 -10.229 -22.346 1.00 91.88 295 LEU A CA 1
ATOM 2370 C C . LEU A 1 295 ? 25.440 -11.673 -21.854 1.00 91.88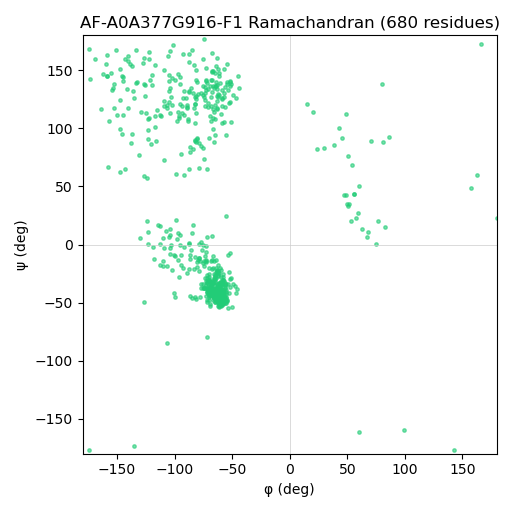 295 LEU A C 1
ATOM 2372 O O . LEU A 1 295 ? 25.545 -11.931 -20.661 1.00 91.88 295 LEU A O 1
ATOM 2376 N N . LYS A 1 296 ? 25.248 -12.636 -22.767 1.00 89.69 296 LYS A N 1
ATOM 2377 C CA . LYS A 1 296 ? 25.128 -14.068 -22.435 1.00 89.69 296 LYS A CA 1
ATOM 2378 C C . LYS A 1 296 ? 26.379 -14.694 -21.806 1.00 89.69 296 LYS A C 1
ATOM 2380 O O . LYS A 1 296 ? 26.262 -15.755 -21.194 1.00 89.69 296 LYS A O 1
ATOM 2385 N N . LYS A 1 297 ? 27.570 -14.115 -21.990 1.00 91.06 297 LYS A N 1
ATOM 2386 C CA . LYS A 1 297 ? 28.826 -14.721 -21.507 1.00 91.06 297 LYS A CA 1
ATOM 2387 C C . LYS A 1 297 ? 28.966 -14.658 -19.992 1.00 91.06 297 LYS A C 1
ATOM 2389 O O . LYS A 1 297 ? 29.646 -15.508 -19.423 1.00 91.06 297 LYS A O 1
ATOM 2394 N N . ASP A 1 298 ? 28.324 -13.682 -19.356 1.00 88.88 298 ASP A N 1
ATOM 2395 C CA . ASP A 1 298 ? 28.303 -13.543 -17.907 1.00 88.88 298 ASP A CA 1
ATOM 2396 C C . ASP A 1 298 ? 26.866 -13.534 -17.384 1.00 88.88 298 ASP A C 1
ATOM 2398 O O . ASP A 1 298 ? 26.127 -12.559 -17.511 1.00 88.88 298 ASP A O 1
ATOM 2402 N N . LYS A 1 299 ? 26.494 -14.636 -16.731 1.00 86.12 299 LYS A N 1
ATOM 2403 C CA . LYS A 1 299 ? 25.165 -14.833 -16.155 1.00 86.12 299 LYS A CA 1
ATOM 2404 C C . LYS A 1 299 ? 24.819 -13.784 -15.091 1.00 86.12 299 LYS A C 1
ATOM 2406 O O . LYS A 1 299 ? 23.644 -13.434 -14.968 1.00 86.12 299 LYS A O 1
ATOM 2411 N N . ALA A 1 300 ? 25.794 -13.299 -14.317 1.00 86.31 300 ALA A N 1
ATOM 2412 C CA . ALA A 1 300 ? 25.543 -12.301 -13.277 1.00 86.31 300 ALA A CA 1
ATOM 2413 C C . ALA A 1 300 ? 25.183 -10.950 -13.910 1.00 86.31 300 ALA A C 1
ATOM 2415 O O . ALA A 1 300 ? 24.092 -10.434 -13.663 1.00 86.31 300 ALA A O 1
ATOM 2416 N N . THR A 1 301 ? 26.032 -10.460 -14.819 1.00 88.88 301 THR A N 1
ATOM 2417 C CA . THR A 1 301 ? 25.780 -9.244 -15.612 1.00 88.88 301 THR A CA 1
ATOM 2418 C C . THR A 1 301 ? 24.472 -9.347 -16.405 1.00 88.88 301 THR A C 1
ATOM 2420 O O . THR A 1 301 ? 23.666 -8.419 -16.394 1.00 88.88 301 THR A O 1
ATOM 2423 N N . GLN A 1 302 ? 24.197 -10.490 -17.044 1.00 87.44 302 GLN A N 1
ATOM 2424 C CA . GLN A 1 302 ? 22.932 -10.733 -17.745 1.00 87.44 302 GLN A CA 1
ATOM 2425 C C . GLN A 1 302 ? 21.720 -10.557 -16.823 1.00 87.44 302 GLN A C 1
ATOM 2427 O O . GLN A 1 302 ? 20.747 -9.900 -17.191 1.00 87.44 302 GLN A O 1
ATOM 2432 N N . THR A 1 303 ? 21.773 -11.159 -15.635 1.00 80.69 303 THR A N 1
ATOM 2433 C CA . THR A 1 303 ? 20.678 -11.121 -14.658 1.00 80.69 303 THR A CA 1
ATOM 2434 C C . THR A 1 303 ? 20.417 -9.693 -14.185 1.00 80.69 303 THR A C 1
ATOM 2436 O O . THR A 1 303 ? 19.267 -9.257 -14.139 1.00 80.69 303 THR A O 1
ATOM 2439 N N . GLU A 1 304 ? 21.477 -8.946 -13.879 1.00 83.81 304 GLU A N 1
ATOM 2440 C CA . GLU A 1 304 ? 21.388 -7.562 -13.415 1.00 83.81 304 GLU A CA 1
ATOM 2441 C C . GLU A 1 304 ? 20.857 -6.612 -14.502 1.00 83.81 304 GLU A C 1
ATOM 2443 O O . GLU A 1 304 ? 19.969 -5.792 -14.232 1.00 83.81 304 GLU A O 1
ATOM 2448 N N . PHE A 1 305 ? 21.316 -6.779 -15.748 1.00 89.00 305 PHE A N 1
ATOM 2449 C CA . PHE A 1 305 ? 20.804 -6.037 -16.900 1.00 89.00 305 PHE A CA 1
ATOM 2450 C C . PHE A 1 305 ? 19.312 -6.285 -17.109 1.00 89.00 305 PHE A C 1
ATOM 2452 O O . PHE A 1 305 ? 18.534 -5.337 -17.193 1.00 89.00 305 PHE A O 1
ATOM 2459 N N . ILE A 1 306 ? 18.908 -7.559 -17.176 1.00 83.19 306 ILE A N 1
ATOM 2460 C CA . ILE A 1 306 ? 17.516 -7.958 -17.410 1.00 83.19 306 ILE A CA 1
ATOM 2461 C C . ILE A 1 306 ? 16.613 -7.382 -16.325 1.00 83.19 306 ILE A C 1
ATOM 2463 O O . ILE A 1 306 ? 15.588 -6.784 -16.644 1.00 83.19 306 ILE A O 1
ATOM 2467 N N . LYS A 1 307 ? 17.009 -7.507 -15.056 1.00 76.19 307 LYS A N 1
ATOM 2468 C CA . LYS A 1 307 ? 16.259 -6.952 -13.928 1.00 76.19 307 LYS A CA 1
ATOM 2469 C C . LYS A 1 307 ? 16.085 -5.438 -14.058 1.00 76.19 307 LYS A C 1
ATOM 2471 O O . LYS A 1 307 ? 14.985 -4.918 -13.886 1.00 76.19 307 LYS A O 1
ATOM 2476 N N . SER A 1 308 ? 17.161 -4.730 -14.395 1.00 81.50 308 SER A N 1
ATOM 2477 C CA . SER A 1 308 ? 17.139 -3.275 -14.572 1.00 81.50 308 SER A CA 1
ATOM 2478 C C . SER A 1 308 ? 16.261 -2.853 -15.753 1.00 81.50 308 SER A C 1
ATOM 2480 O O . SER A 1 308 ? 15.467 -1.921 -15.623 1.00 81.50 308 SER A O 1
ATOM 2482 N N . LEU A 1 309 ? 16.351 -3.568 -16.877 1.00 84.50 309 LEU A N 1
ATOM 2483 C CA . LEU A 1 309 ? 15.528 -3.343 -18.061 1.00 84.50 309 LEU A CA 1
ATOM 2484 C C . LEU A 1 309 ? 14.045 -3.575 -17.755 1.00 84.50 309 LEU A C 1
ATOM 2486 O O . LEU A 1 309 ? 13.219 -2.720 -18.061 1.00 84.50 309 LEU A O 1
ATOM 2490 N N . LEU A 1 310 ? 13.702 -4.695 -17.114 1.00 76.44 310 LEU A N 1
ATOM 2491 C CA . LEU A 1 310 ? 12.322 -5.028 -16.758 1.00 76.44 310 LEU A CA 1
ATOM 2492 C C . LEU A 1 310 ? 11.710 -3.987 -15.817 1.00 76.44 310 LEU A C 1
ATOM 2494 O O . LEU A 1 310 ? 10.570 -3.580 -16.039 1.00 76.44 310 LEU A O 1
ATOM 2498 N N . ASN A 1 311 ? 12.466 -3.498 -14.830 1.00 72.69 311 ASN A N 1
ATOM 2499 C CA . ASN A 1 311 ? 12.009 -2.432 -13.934 1.00 72.69 311 ASN A CA 1
ATOM 2500 C C . ASN A 1 311 ? 11.668 -1.142 -14.694 1.00 72.69 311 ASN A C 1
ATOM 2502 O O . ASN A 1 311 ? 10.611 -0.555 -14.462 1.00 72.69 311 ASN A O 1
ATOM 2506 N N . GLN A 1 312 ? 12.525 -0.720 -15.626 1.00 80.12 312 GLN A N 1
ATOM 2507 C CA . GLN A 1 312 ? 12.303 0.504 -16.402 1.00 80.12 312 GLN A CA 1
ATOM 2508 C C . GLN A 1 312 ? 11.197 0.338 -17.453 1.00 80.12 312 GLN A C 1
ATOM 2510 O O . GLN A 1 312 ? 10.384 1.238 -17.652 1.00 80.12 312 GLN A O 1
ATOM 2515 N N . CYS A 1 313 ? 11.094 -0.832 -18.092 1.00 79.75 313 CYS A N 1
ATOM 2516 C CA . CYS A 1 313 ? 9.973 -1.154 -18.975 1.00 79.75 313 CYS A CA 1
ATOM 2517 C C . CYS A 1 313 ? 8.641 -1.196 -18.214 1.00 79.75 313 CYS A C 1
ATOM 2519 O O . CYS A 1 313 ? 7.610 -0.791 -18.750 1.00 79.75 313 CYS A O 1
ATOM 2521 N N . PHE A 1 314 ? 8.650 -1.661 -16.963 1.00 71.94 314 PHE A N 1
ATOM 2522 C CA . PHE A 1 314 ? 7.475 -1.612 -16.104 1.00 71.94 314 PHE A CA 1
ATOM 2523 C C . PHE A 1 314 ? 7.087 -0.172 -15.756 1.00 71.94 314 PHE A C 1
ATOM 2525 O O . PHE A 1 314 ? 5.915 0.177 -15.856 1.00 71.94 314 PHE A O 1
ATOM 2532 N N . GLU A 1 315 ? 8.054 0.683 -15.420 1.00 70.75 315 GLU A N 1
ATOM 2533 C CA . GLU A 1 315 ? 7.814 2.111 -15.195 1.00 70.75 315 GLU A CA 1
ATOM 2534 C C . GLU A 1 315 ? 7.211 2.791 -16.435 1.00 70.75 315 GLU A C 1
ATOM 2536 O O . GLU A 1 315 ? 6.185 3.463 -16.323 1.00 70.75 315 GLU A O 1
ATOM 2541 N N . LEU A 1 316 ? 7.766 2.546 -17.630 1.00 74.56 316 LEU A N 1
ATOM 2542 C CA . LEU A 1 316 ? 7.184 3.030 -18.889 1.00 74.56 316 LEU A CA 1
ATOM 2543 C C . LEU A 1 316 ? 5.732 2.587 -19.052 1.00 74.56 316 LEU A C 1
ATOM 2545 O O . LEU A 1 316 ? 4.866 3.397 -19.377 1.00 74.56 316 LEU A O 1
ATOM 2549 N N . ARG A 1 317 ? 5.452 1.315 -18.766 1.00 71.88 317 ARG A N 1
ATOM 2550 C CA . ARG A 1 317 ? 4.100 0.770 -18.846 1.00 71.88 317 ARG A CA 1
ATOM 2551 C C . ARG A 1 317 ? 3.147 1.427 -17.847 1.00 71.88 317 ARG A C 1
ATOM 2553 O O . ARG A 1 317 ? 2.011 1.726 -18.208 1.00 71.88 317 ARG A O 1
ATOM 2560 N N . LEU A 1 318 ? 3.588 1.678 -16.611 1.00 64.25 318 LEU A N 1
ATOM 2561 C CA . LEU A 1 318 ? 2.797 2.425 -15.628 1.00 64.25 318 LEU A CA 1
ATOM 2562 C C . LEU A 1 318 ? 2.447 3.817 -16.159 1.00 64.25 318 LEU A C 1
ATOM 2564 O O . LEU A 1 318 ? 1.302 4.246 -16.037 1.00 64.25 318 LEU A O 1
ATOM 2568 N N . LEU A 1 319 ? 3.408 4.500 -16.786 1.00 67.50 319 LEU A N 1
ATOM 2569 C CA . LEU A 1 319 ? 3.196 5.810 -17.401 1.00 67.50 319 LEU A CA 1
ATOM 2570 C C . LEU A 1 319 ? 2.257 5.744 -18.620 1.00 67.50 319 LEU A C 1
ATOM 2572 O O . LEU A 1 319 ? 1.511 6.694 -18.866 1.00 67.50 319 LEU A O 1
ATOM 2576 N N . ASP A 1 320 ? 2.273 4.651 -19.387 1.00 67.38 320 ASP A N 1
ATOM 2577 C CA . ASP A 1 320 ? 1.372 4.413 -20.525 1.00 67.38 320 ASP A CA 1
ATOM 2578 C C . ASP A 1 320 ? -0.079 4.158 -20.112 1.00 67.38 320 ASP A C 1
ATOM 2580 O O . ASP A 1 320 ? -1.003 4.552 -20.826 1.00 67.38 320 ASP A O 1
ATOM 2584 N N . ASN A 1 321 ? -0.284 3.582 -18.930 1.00 58.34 321 ASN A N 1
ATOM 2585 C CA . ASN A 1 321 ? -1.607 3.216 -18.433 1.00 58.34 321 ASN A CA 1
ATOM 2586 C C . ASN A 1 321 ? -2.332 4.342 -17.667 1.00 58.34 321 ASN A C 1
ATOM 2588 O O . ASN A 1 321 ? -3.478 4.165 -17.252 1.00 58.34 321 ASN A O 1
ATOM 2592 N N . VAL A 1 322 ? -1.731 5.528 -17.528 1.00 53.94 322 VAL A N 1
ATOM 2593 C CA . VAL A 1 322 ? -2.390 6.712 -16.943 1.00 53.94 322 VAL A CA 1
ATOM 2594 C C . VAL A 1 322 ? -3.419 7.290 -17.935 1.00 53.94 322 VAL A C 1
ATOM 2596 O O . VAL A 1 322 ? -3.043 7.721 -19.023 1.00 53.94 322 VAL A O 1
ATOM 2599 N N . ASN A 1 323 ? -4.715 7.346 -17.589 1.00 48.53 323 ASN A N 1
ATOM 2600 C CA . ASN A 1 323 ? -5.740 8.058 -18.383 1.00 48.53 323 ASN A CA 1
ATOM 2601 C C . ASN A 1 323 ? -5.964 9.458 -17.864 1.00 48.53 323 ASN A C 1
ATOM 2603 O O . ASN A 1 323 ? -5.967 9.707 -16.661 1.00 48.53 323 ASN A O 1
ATOM 2607 N N . PHE A 1 324 ? -6.218 10.352 -18.807 1.00 43.69 324 PHE A N 1
ATOM 2608 C CA . PHE A 1 324 ? -6.418 11.769 -18.558 1.00 43.69 324 PHE A CA 1
ATOM 2609 C C . PHE A 1 324 ? -7.894 12.181 -18.636 1.00 43.69 324 PHE A C 1
ATOM 2611 O O . PHE A 1 324 ? -8.198 13.337 -18.376 1.00 43.69 324 PHE A O 1
ATOM 2618 N N . ASN A 1 325 ? -8.823 11.279 -18.974 1.00 37.06 325 ASN A N 1
ATOM 2619 C CA . ASN A 1 325 ? -10.192 11.687 -19.310 1.00 37.06 325 ASN A CA 1
ATOM 2620 C C . ASN A 1 325 ? -11.252 11.522 -18.209 1.00 37.06 325 ASN A C 1
ATOM 2622 O O . ASN A 1 325 ? -12.338 12.066 -18.382 1.00 37.06 325 ASN A O 1
ATOM 2626 N N . GLU A 1 326 ? -10.984 10.869 -17.073 1.00 37.19 326 GLU A N 1
ATOM 2627 C CA . GLU A 1 326 ? -12.028 10.649 -16.057 1.00 37.19 326 GLU A CA 1
ATOM 2628 C C . GLU A 1 326 ? -11.675 11.225 -14.680 1.00 37.19 326 GLU A C 1
ATOM 2630 O O . GLU A 1 326 ? -10.783 10.756 -13.977 1.00 37.19 326 GLU A O 1
ATOM 2635 N N . MET A 1 327 ? -12.397 12.307 -14.355 1.00 32.44 327 MET A N 1
ATOM 2636 C CA . MET A 1 327 ? -12.582 12.958 -13.054 1.00 32.44 327 MET A CA 1
ATOM 2637 C C . MET A 1 327 ? -11.416 12.840 -12.069 1.00 32.44 327 MET A C 1
ATOM 2639 O O . MET A 1 327 ? -11.438 12.010 -11.167 1.00 32.44 327 MET A O 1
ATOM 2643 N N . GLU A 1 328 ? -10.430 13.728 -12.243 1.00 39.59 328 GLU A N 1
ATOM 2644 C CA . GLU A 1 328 ? -9.836 14.527 -11.152 1.00 39.59 328 GLU A CA 1
ATOM 2645 C C . GLU A 1 328 ? -8.708 15.473 -11.625 1.00 39.59 328 GLU A C 1
ATOM 2647 O O . GLU A 1 328 ? -7.872 15.934 -10.846 1.00 39.59 328 GLU A O 1
ATOM 2652 N N . LEU A 1 329 ? -8.666 15.853 -12.901 1.00 36.75 329 LEU A N 1
ATOM 2653 C CA . LEU A 1 329 ? -7.734 16.880 -13.396 1.00 36.75 329 LEU A CA 1
ATOM 2654 C C . LEU A 1 329 ? -8.004 18.305 -12.868 1.00 36.75 329 LEU A C 1
ATOM 2656 O O . LEU A 1 329 ? -7.338 19.240 -13.293 1.00 36.75 329 LEU A O 1
ATOM 2660 N N . LYS A 1 330 ? -8.933 18.486 -11.920 1.00 36.84 330 LYS A N 1
ATOM 2661 C CA . LYS A 1 330 ? -9.173 19.779 -11.262 1.00 36.84 330 LYS A CA 1
ATOM 2662 C C . LYS A 1 330 ? -8.381 19.987 -9.961 1.00 36.84 330 LYS A C 1
ATOM 2664 O O . LYS A 1 330 ? -8.171 21.138 -9.602 1.00 36.84 330 LYS A O 1
ATOM 2669 N N . ASN A 1 331 ? -7.883 18.925 -9.310 1.00 37.25 331 ASN A N 1
ATOM 2670 C CA . ASN A 1 331 ? -7.324 19.021 -7.945 1.00 37.25 331 ASN A CA 1
ATOM 2671 C C . ASN A 1 331 ? -5.836 18.639 -7.797 1.00 37.25 331 ASN A C 1
ATOM 2673 O O . ASN A 1 331 ? -5.293 18.765 -6.706 1.00 37.25 331 ASN A O 1
ATOM 2677 N N . SER A 1 332 ? -5.149 18.211 -8.865 1.00 37.47 332 SER A N 1
ATOM 2678 C CA . SER A 1 332 ? -3.686 18.017 -8.859 1.00 37.47 332 SER A CA 1
ATOM 2679 C C . SER A 1 332 ? -3.044 19.060 -9.768 1.00 37.47 332 SER A C 1
ATOM 2681 O O . SER A 1 332 ? -3.206 19.016 -10.985 1.00 37.47 332 SER A O 1
ATOM 2683 N N . SER A 1 333 ? -2.318 20.007 -9.179 1.00 42.88 333 SER A N 1
ATOM 2684 C CA . SER A 1 333 ? -1.549 21.041 -9.887 1.00 42.88 333 SER A CA 1
ATOM 2685 C C . SER A 1 333 ? -0.241 20.512 -10.498 1.00 42.88 333 SER A C 1
ATOM 2687 O O . SER A 1 333 ? 0.455 21.255 -11.190 1.00 42.88 333 SER A O 1
ATOM 2689 N N . HIS A 1 334 ? 0.109 19.243 -10.261 1.00 43.44 334 HIS A N 1
ATOM 2690 C CA . HIS A 1 334 ? 1.444 18.708 -10.548 1.00 43.44 334 HIS A CA 1
ATOM 2691 C C . HIS A 1 334 ? 1.503 17.716 -11.711 1.00 43.44 334 HIS A C 1
ATOM 2693 O O . HIS A 1 334 ? 2.572 17.562 -12.308 1.00 43.44 334 HIS A O 1
ATOM 2699 N N . ARG A 1 335 ? 0.372 17.123 -12.125 1.00 51.91 335 ARG A N 1
ATOM 2700 C CA . ARG A 1 335 ? 0.379 16.081 -13.157 1.00 51.91 335 ARG A CA 1
ATOM 2701 C C . ARG A 1 335 ? -0.500 16.388 -14.365 1.00 51.91 335 ARG A C 1
ATOM 2703 O O . ARG A 1 335 ? -1.707 16.172 -14.363 1.00 51.91 335 ARG A O 1
ATOM 2710 N N . THR A 1 336 ? 0.137 16.878 -15.425 1.00 59.44 336 THR A N 1
ATOM 2711 C CA . THR A 1 336 ? -0.486 17.179 -16.723 1.00 59.44 336 THR A CA 1
ATOM 2712 C C . THR A 1 336 ? -0.095 16.111 -17.751 1.00 59.44 336 THR A C 1
ATOM 2714 O O . THR A 1 336 ? 0.922 15.438 -17.570 1.00 59.44 336 THR A O 1
ATOM 2717 N N . PRO A 1 337 ? -0.815 15.972 -18.881 1.00 65.38 337 PRO A N 1
ATOM 2718 C CA . PRO A 1 337 ? -0.338 15.162 -20.008 1.00 65.38 337 PRO A CA 1
ATOM 2719 C C . PRO A 1 337 ? 1.112 15.487 -20.404 1.00 65.38 337 PRO A C 1
ATOM 2721 O O . PRO A 1 337 ? 1.882 14.596 -20.754 1.00 65.38 337 PRO A O 1
ATOM 2724 N N . SER A 1 338 ? 1.512 16.758 -20.269 1.00 71.12 338 SER A N 1
ATOM 2725 C CA . SER A 1 338 ? 2.883 17.207 -20.514 1.00 71.12 338 SER A CA 1
ATOM 2726 C C . SER A 1 338 ? 3.887 16.681 -19.483 1.00 71.12 338 SER A C 1
ATOM 2728 O O . SER A 1 338 ? 4.988 16.305 -19.876 1.00 71.12 338 SER A O 1
ATOM 2730 N N . SER A 1 339 ? 3.550 16.621 -18.189 1.00 68.12 339 SER A N 1
ATOM 2731 C CA . SER A 1 339 ? 4.480 16.087 -17.182 1.00 68.12 339 SER A CA 1
ATOM 2732 C C . SER A 1 339 ? 4.665 14.577 -17.323 1.00 68.12 339 SER A C 1
ATOM 2734 O O . SER A 1 339 ? 5.798 14.114 -17.317 1.00 68.12 339 SER A O 1
ATOM 2736 N N . VAL A 1 340 ? 3.598 13.819 -17.594 1.00 66.44 340 VAL A N 1
ATOM 2737 C CA . VAL A 1 340 ? 3.707 12.374 -17.866 1.00 66.44 340 VAL A CA 1
ATOM 2738 C C . VAL A 1 340 ? 4.501 12.106 -19.144 1.00 66.44 340 VAL A C 1
ATOM 2740 O O . VAL A 1 340 ? 5.312 11.188 -19.175 1.00 66.44 340 VAL A O 1
ATOM 2743 N N . ALA A 1 341 ? 4.320 12.911 -20.196 1.00 77.06 341 ALA A N 1
ATOM 2744 C CA . ALA A 1 341 ? 5.137 12.800 -21.405 1.00 77.06 341 ALA A CA 1
ATOM 2745 C C . ALA A 1 341 ? 6.629 13.059 -21.121 1.00 77.06 341 ALA A C 1
ATOM 2747 O O . ALA A 1 341 ? 7.482 12.346 -21.651 1.00 77.06 341 ALA A O 1
ATOM 2748 N N . LYS A 1 342 ? 6.947 14.029 -20.250 1.00 80.25 342 LYS A N 1
ATOM 2749 C CA . LYS A 1 342 ? 8.323 14.278 -19.788 1.00 80.25 342 LYS A CA 1
ATOM 2750 C C . LYS A 1 342 ? 8.878 13.101 -18.989 1.00 80.25 342 LYS A C 1
ATOM 2752 O O . LYS A 1 342 ? 10.012 12.705 -19.237 1.00 80.25 342 LYS A O 1
ATOM 2757 N N . ASP A 1 343 ? 8.089 12.519 -18.089 1.00 75.81 343 ASP A N 1
ATOM 2758 C CA . ASP A 1 343 ? 8.501 11.342 -17.319 1.00 75.81 343 ASP A CA 1
ATOM 2759 C C . ASP A 1 343 ? 8.748 10.145 -18.240 1.00 75.81 343 ASP A C 1
ATOM 2761 O O . ASP A 1 343 ? 9.795 9.518 -18.147 1.00 75.81 343 ASP A O 1
ATOM 2765 N N . LYS A 1 344 ? 7.871 9.897 -19.225 1.00 82.94 344 LYS A N 1
ATOM 2766 C CA . LYS A 1 344 ? 8.086 8.849 -20.240 1.00 82.94 344 LYS A CA 1
ATOM 2767 C C . LYS A 1 344 ? 9.393 9.052 -20.989 1.00 82.94 344 LYS A C 1
ATOM 2769 O O . LYS A 1 344 ? 10.153 8.107 -21.174 1.00 82.94 344 LYS A O 1
ATOM 2774 N N . GLN A 1 345 ? 9.666 10.285 -21.412 1.00 87.38 345 GLN A N 1
ATOM 2775 C CA . GLN A 1 345 ? 10.914 10.612 -22.089 1.00 87.38 345 GLN A CA 1
ATOM 2776 C C . GLN A 1 345 ? 12.127 10.392 -21.173 1.00 87.38 345 GLN A C 1
ATOM 2778 O O . GLN A 1 345 ? 13.142 9.867 -21.626 1.00 87.38 345 GLN A O 1
ATOM 2783 N N . LYS A 1 346 ? 12.018 10.739 -19.885 1.00 86.69 346 LYS A N 1
ATOM 2784 C CA . LYS A 1 346 ? 13.059 10.494 -18.879 1.00 86.69 346 LYS A CA 1
ATOM 2785 C C . LYS A 1 346 ? 13.316 8.996 -18.695 1.00 86.69 346 LYS A C 1
ATOM 2787 O O . LYS A 1 346 ? 14.474 8.587 -18.694 1.00 86.69 346 LYS A O 1
ATOM 2792 N N . THR A 1 347 ? 12.271 8.180 -18.588 1.00 83.38 347 THR A N 1
ATOM 2793 C CA . THR A 1 347 ? 12.402 6.726 -18.438 1.00 83.38 347 THR A CA 1
ATOM 2794 C C . THR A 1 347 ? 12.966 6.084 -19.713 1.00 83.38 347 THR A C 1
ATOM 2796 O O . THR A 1 347 ? 13.859 5.247 -19.622 1.00 83.38 347 THR A O 1
ATOM 2799 N N . LEU A 1 348 ? 12.551 6.522 -20.911 1.00 91.69 348 LEU A N 1
ATOM 2800 C CA . LEU A 1 348 ? 13.161 6.087 -22.180 1.00 91.69 348 LEU A CA 1
ATOM 2801 C C . LEU A 1 348 ? 14.663 6.398 -22.218 1.00 91.69 348 LEU A C 1
ATOM 2803 O O . LEU A 1 348 ? 15.468 5.526 -22.538 1.00 91.69 348 LEU A O 1
ATOM 2807 N N . HIS A 1 3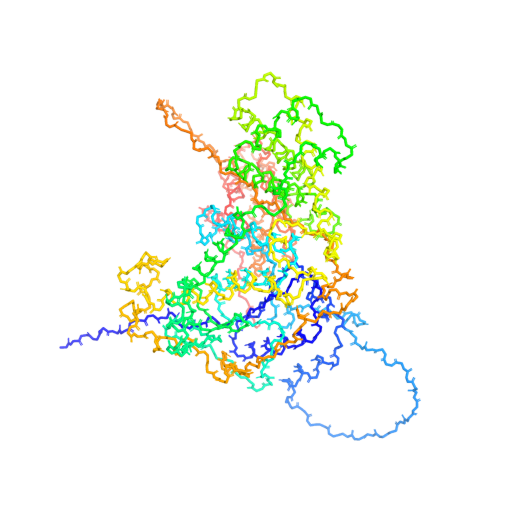49 ? 15.046 7.615 -21.826 1.00 91.81 349 HIS A N 1
ATOM 2808 C CA . HIS A 1 349 ? 16.450 8.011 -21.766 1.00 91.81 349 HIS A CA 1
ATOM 2809 C C . HIS A 1 349 ? 17.243 7.213 -20.717 1.00 91.81 349 HIS A C 1
ATOM 2811 O O . HIS A 1 349 ? 18.401 6.866 -20.936 1.00 91.81 349 HIS A O 1
ATOM 2817 N N . SER A 1 350 ? 16.613 6.861 -19.595 1.00 90.19 350 SER A N 1
ATOM 2818 C CA . SER A 1 350 ? 17.200 5.970 -18.590 1.00 90.19 350 SER A CA 1
ATOM 2819 C C . SER A 1 350 ? 17.489 4.572 -19.159 1.00 90.19 350 SER A C 1
ATOM 2821 O O . SER A 1 350 ? 18.531 3.994 -18.840 1.00 90.19 350 SER A O 1
ATOM 2823 N N . ILE A 1 351 ? 16.634 4.043 -20.045 1.00 92.69 351 ILE A N 1
ATOM 2824 C CA . ILE A 1 351 ? 16.867 2.740 -20.694 1.00 92.69 351 ILE A CA 1
ATOM 2825 C C . ILE A 1 351 ? 18.045 2.842 -21.664 1.00 92.69 351 ILE A C 1
ATOM 2827 O O . ILE A 1 351 ? 18.916 1.974 -21.677 1.00 92.69 351 ILE A O 1
ATOM 2831 N N . GLU A 1 352 ? 18.111 3.917 -22.450 1.00 96.94 352 GLU A N 1
ATOM 2832 C CA . GLU A 1 352 ? 19.249 4.187 -23.339 1.00 96.94 352 GLU A CA 1
ATOM 2833 C C . GLU A 1 352 ? 20.564 4.300 -22.552 1.00 96.94 352 GLU A C 1
ATOM 2835 O O . GLU A 1 352 ? 21.586 3.729 -22.944 1.00 96.94 352 GLU A O 1
ATOM 2840 N N . HIS A 1 353 ? 20.541 4.990 -21.409 1.00 95.50 353 HIS A N 1
ATOM 2841 C CA . HIS A 1 353 ? 21.690 5.101 -20.516 1.00 95.50 353 HIS A CA 1
ATOM 2842 C C . HIS A 1 353 ? 22.096 3.736 -19.940 1.00 95.50 353 HIS A C 1
ATOM 2844 O O . HIS A 1 353 ? 23.275 3.391 -19.969 1.00 95.50 353 HIS A O 1
ATOM 2850 N N . LEU A 1 354 ? 21.134 2.925 -19.482 1.00 95.44 354 LEU A N 1
ATOM 2851 C CA . LEU A 1 354 ? 21.385 1.560 -19.010 1.00 95.44 354 LEU A CA 1
ATOM 2852 C C . LEU A 1 354 ? 22.096 0.722 -20.084 1.00 95.44 354 LEU A C 1
ATOM 2854 O O . LEU A 1 354 ? 23.116 0.095 -19.807 1.00 95.44 354 LEU A O 1
ATOM 2858 N N . ILE A 1 355 ? 21.588 0.738 -21.318 1.00 97.12 355 ILE A N 1
ATOM 2859 C CA . ILE A 1 355 ? 22.187 -0.001 -22.437 1.00 97.12 355 ILE A CA 1
ATOM 2860 C C . ILE A 1 355 ? 23.590 0.528 -22.739 1.00 97.12 355 ILE A C 1
ATOM 2862 O O . ILE A 1 355 ? 24.499 -0.264 -22.983 1.00 97.12 355 ILE A O 1
ATOM 2866 N N . THR A 1 356 ? 23.798 1.843 -22.678 1.00 97.00 356 THR A N 1
ATOM 2867 C CA . THR A 1 356 ? 25.114 2.465 -22.883 1.00 97.00 356 THR A CA 1
ATOM 2868 C C . THR A 1 356 ? 26.134 1.984 -21.850 1.00 97.00 356 THR A C 1
ATOM 2870 O O . THR A 1 356 ? 27.237 1.581 -22.222 1.00 97.00 356 THR A O 1
ATOM 2873 N N . GLU A 1 357 ? 25.775 1.982 -20.566 1.00 96.81 357 GLU A N 1
ATOM 2874 C CA . GLU A 1 357 ? 26.664 1.532 -19.489 1.00 96.81 357 GLU A CA 1
ATOM 2875 C C . GLU A 1 357 ? 27.022 0.050 -19.633 1.00 96.81 357 GLU A C 1
ATOM 2877 O O . GLU A 1 357 ? 28.200 -0.311 -19.584 1.00 96.81 357 GLU A O 1
ATOM 2882 N N . TYR A 1 358 ? 26.040 -0.799 -19.942 1.00 96.94 358 TYR A N 1
ATOM 2883 C CA . TYR A 1 358 ? 26.299 -2.218 -20.177 1.00 96.94 358 TYR A CA 1
ATOM 2884 C C . TYR A 1 358 ? 27.087 -2.468 -21.468 1.00 96.94 358 TYR A C 1
ATOM 2886 O O . TYR A 1 358 ? 27.924 -3.362 -21.504 1.00 96.94 358 TYR A O 1
ATOM 2894 N N . THR A 1 359 ? 26.912 -1.656 -22.513 1.00 96.31 359 THR A N 1
ATOM 2895 C CA . THR A 1 359 ? 27.716 -1.752 -23.745 1.00 96.31 359 THR A CA 1
ATOM 2896 C C . THR A 1 359 ? 29.199 -1.511 -23.446 1.00 96.31 359 THR A C 1
ATOM 2898 O O . THR A 1 359 ? 30.056 -2.277 -23.896 1.00 96.31 359 THR A O 1
ATOM 2901 N N . LYS A 1 360 ? 29.505 -0.508 -22.608 1.00 95.12 360 LYS A N 1
ATOM 2902 C CA . LYS A 1 360 ? 30.871 -0.242 -22.127 1.00 95.12 360 LYS A CA 1
ATOM 2903 C C . LYS A 1 360 ? 31.391 -1.375 -21.240 1.00 95.12 360 LYS A C 1
ATOM 2905 O O . LYS A 1 360 ? 32.514 -1.834 -21.438 1.00 95.12 360 LYS A O 1
ATOM 2910 N N . GLN A 1 361 ? 30.584 -1.856 -20.291 1.00 95.19 361 GLN A N 1
ATOM 2911 C CA . GLN A 1 361 ? 30.950 -2.960 -19.392 1.00 95.19 361 GLN A CA 1
ATOM 2912 C C . GLN A 1 361 ? 31.271 -4.250 -20.162 1.00 95.19 361 GLN A C 1
ATOM 2914 O O . GLN A 1 361 ? 32.220 -4.959 -19.826 1.00 95.19 361 GLN A O 1
ATOM 2919 N N . LEU A 1 362 ? 30.525 -4.520 -21.234 1.00 94.75 362 LEU A N 1
ATOM 2920 C CA . LEU A 1 362 ? 30.712 -5.661 -22.130 1.00 94.75 362 LEU A CA 1
ATOM 2921 C C . LEU A 1 362 ? 31.861 -5.473 -23.137 1.00 94.75 362 LEU A C 1
ATOM 2923 O O . LEU A 1 362 ? 32.117 -6.381 -23.929 1.00 94.75 362 LEU A O 1
ATOM 2927 N N . LYS A 1 363 ? 32.569 -4.333 -23.098 1.00 95.38 363 LYS A N 1
ATOM 2928 C CA . LYS A 1 363 ? 33.698 -3.992 -23.983 1.00 95.38 363 LYS A CA 1
ATOM 2929 C C . LYS A 1 363 ? 33.333 -4.071 -25.468 1.00 95.38 363 LYS A C 1
ATOM 2931 O O . LYS A 1 363 ? 34.067 -4.642 -26.275 1.00 95.38 363 LYS A O 1
ATOM 2936 N N . ILE A 1 364 ? 32.160 -3.551 -25.816 1.00 94.19 364 ILE A N 1
ATOM 2937 C CA . ILE A 1 364 ? 31.714 -3.454 -27.204 1.00 94.19 364 ILE A CA 1
ATOM 2938 C C . ILE A 1 364 ? 32.144 -2.092 -27.739 1.00 94.19 364 ILE A C 1
ATOM 2940 O O . ILE A 1 364 ? 31.629 -1.060 -27.315 1.00 94.19 364 ILE A O 1
ATOM 2944 N N . ASP A 1 365 ? 33.086 -2.109 -28.675 1.00 91.38 365 ASP A N 1
ATOM 2945 C CA . ASP A 1 365 ? 33.595 -0.906 -29.328 1.00 91.38 365 ASP A CA 1
ATOM 2946 C C . ASP A 1 365 ? 32.744 -0.520 -30.551 1.00 91.38 365 ASP A C 1
ATOM 2948 O O . ASP A 1 365 ? 32.001 -1.339 -31.096 1.00 91.38 365 ASP A O 1
ATOM 2952 N N . ASN A 1 366 ? 32.909 0.720 -31.024 1.00 88.31 366 ASN A N 1
ATOM 2953 C CA . ASN A 1 366 ? 32.331 1.233 -32.275 1.00 88.31 366 ASN A CA 1
ATOM 2954 C C . ASN A 1 366 ? 30.792 1.209 -32.337 1.00 88.31 366 ASN A C 1
ATOM 2956 O O . ASN A 1 366 ? 30.216 0.737 -33.316 1.00 88.31 366 ASN A O 1
ATOM 2960 N N . PHE A 1 367 ? 30.129 1.747 -31.312 1.00 93.88 367 PHE A N 1
ATOM 2961 C CA . PHE A 1 367 ? 28.683 1.982 -31.321 1.00 93.88 367 PHE A CA 1
ATOM 2962 C C . PHE A 1 367 ? 28.360 3.475 -31.395 1.00 93.88 367 PHE A C 1
ATOM 2964 O O . PHE A 1 367 ? 29.105 4.323 -30.900 1.00 93.88 367 PHE A O 1
ATOM 2971 N N . THR A 1 368 ? 27.229 3.801 -32.009 1.00 95.44 368 THR A N 1
ATOM 2972 C CA . THR A 1 368 ? 26.692 5.160 -32.096 1.00 95.44 368 THR A CA 1
ATOM 2973 C C . THR A 1 368 ? 25.520 5.352 -31.135 1.00 95.44 368 THR A C 1
ATOM 2975 O O . THR A 1 368 ? 24.948 4.398 -30.608 1.00 95.44 368 THR A O 1
ATOM 2978 N N . HIS A 1 369 ? 25.118 6.605 -30.915 1.00 94.38 369 HIS A N 1
ATOM 2979 C CA . HIS A 1 369 ? 23.900 6.893 -30.154 1.00 94.38 369 HIS A CA 1
ATOM 2980 C C . HIS A 1 369 ? 22.642 6.307 -30.826 1.00 94.38 369 HIS A C 1
ATOM 2982 O O . HIS A 1 369 ? 21.729 5.860 -30.135 1.00 94.38 369 HIS A O 1
ATOM 2988 N N . GLU A 1 370 ? 22.611 6.249 -32.162 1.00 96.44 370 GLU A N 1
ATOM 2989 C CA . GLU A 1 370 ? 21.490 5.659 -32.900 1.00 96.44 370 GLU A CA 1
ATOM 2990 C C . GLU A 1 370 ? 21.420 4.138 -32.701 1.00 96.44 370 GLU A C 1
ATOM 2992 O O . GLU A 1 370 ? 20.329 3.602 -32.525 1.00 96.44 370 GLU A O 1
ATOM 2997 N N . ASP A 1 371 ? 22.564 3.450 -32.617 1.00 95.94 371 ASP A N 1
ATOM 2998 C CA . ASP A 1 371 ? 22.605 2.012 -32.315 1.00 95.94 371 ASP A CA 1
ATOM 2999 C C . ASP A 1 371 ? 21.976 1.698 -30.947 1.00 95.94 371 ASP A C 1
ATOM 3001 O O . ASP A 1 371 ? 21.176 0.768 -30.815 1.00 95.94 371 ASP A O 1
ATOM 3005 N N . ILE A 1 372 ? 22.285 2.512 -29.931 1.00 97.25 372 ILE A N 1
ATOM 3006 C CA . ILE A 1 372 ? 21.705 2.394 -28.584 1.00 97.25 372 ILE A CA 1
ATOM 3007 C C . ILE A 1 372 ? 20.193 2.625 -28.616 1.00 97.25 372 ILE A C 1
ATOM 3009 O O . ILE A 1 372 ? 19.438 1.885 -27.983 1.00 97.25 372 ILE A O 1
ATOM 3013 N N . LYS A 1 373 ? 19.742 3.634 -29.364 1.00 96.00 373 LYS A N 1
ATOM 3014 C CA . LYS A 1 373 ? 18.327 3.992 -29.488 1.00 96.00 373 LYS A CA 1
ATOM 3015 C C . LYS A 1 373 ? 17.508 2.930 -30.230 1.00 96.00 373 LYS A C 1
ATOM 3017 O O . LYS A 1 373 ? 16.366 2.658 -29.864 1.00 96.00 373 LYS A O 1
ATOM 3022 N N . GLN A 1 374 ? 18.074 2.300 -31.258 1.00 95.62 374 GLN A N 1
ATOM 3023 C CA . GLN A 1 374 ? 17.412 1.187 -31.946 1.00 95.62 374 GLN A CA 1
ATOM 3024 C C . GLN A 1 374 ? 17.348 -0.056 -31.055 1.00 95.62 374 GLN A C 1
ATOM 3026 O O . GLN A 1 374 ? 16.280 -0.663 -30.924 1.00 95.62 374 GLN A O 1
ATOM 3031 N N . LEU A 1 375 ? 18.442 -0.380 -30.356 1.00 95.56 375 LEU A N 1
ATOM 3032 C CA . LEU A 1 375 ? 18.461 -1.490 -29.407 1.00 95.56 375 LEU A CA 1
ATOM 3033 C C . LEU A 1 375 ? 17.459 -1.273 -28.261 1.00 95.56 375 LEU A C 1
ATOM 3035 O O . LEU A 1 375 ? 16.739 -2.208 -27.909 1.00 95.56 375 LEU A O 1
ATOM 3039 N N . SER A 1 376 ? 17.352 -0.055 -27.714 1.00 96.00 376 SER A N 1
ATOM 3040 C CA . SER A 1 376 ? 16.381 0.264 -26.656 1.00 96.00 376 SER A CA 1
ATOM 3041 C C . SER A 1 376 ? 14.948 0.013 -27.120 1.00 96.00 376 SER A C 1
ATOM 3043 O O . SER A 1 376 ? 14.198 -0.695 -26.446 1.00 96.00 376 SER A O 1
ATOM 3045 N N . LYS A 1 377 ? 14.588 0.487 -28.319 1.00 95.12 377 LYS A N 1
ATOM 3046 C CA . LYS A 1 377 ? 13.270 0.267 -28.922 1.00 95.12 377 LYS A CA 1
ATOM 3047 C C . LYS A 1 377 ? 12.954 -1.222 -29.095 1.00 95.12 377 LYS A C 1
ATOM 3049 O O . LYS A 1 377 ? 11.870 -1.658 -28.705 1.00 95.12 377 LYS A O 1
ATOM 3054 N N . LYS A 1 378 ? 13.892 -2.008 -29.638 1.00 95.06 378 LYS A N 1
ATOM 3055 C CA . LYS A 1 378 ? 13.702 -3.453 -29.860 1.00 95.06 378 LYS A CA 1
ATOM 3056 C C . LYS A 1 378 ? 13.593 -4.234 -28.556 1.00 95.06 378 LYS A C 1
ATOM 3058 O O . LYS A 1 378 ? 12.761 -5.130 -28.456 1.00 95.06 378 LYS A O 1
ATOM 3063 N N . LEU A 1 379 ? 14.389 -3.888 -27.544 1.00 92.19 379 LEU A N 1
ATOM 3064 C CA . LEU A 1 379 ? 14.319 -4.531 -26.231 1.00 92.19 379 LEU A CA 1
ATOM 3065 C C . LEU A 1 379 ? 13.014 -4.206 -25.497 1.00 92.19 379 LEU A C 1
ATOM 3067 O O . LEU A 1 379 ? 12.413 -5.112 -24.923 1.00 92.19 379 LEU A O 1
ATOM 3071 N N . ILE A 1 380 ? 12.533 -2.960 -25.566 1.00 90.31 380 ILE A N 1
ATOM 3072 C CA . ILE A 1 380 ? 11.216 -2.581 -25.028 1.00 90.31 380 ILE A CA 1
ATOM 3073 C C . ILE A 1 380 ? 10.112 -3.388 -25.722 1.00 90.31 380 ILE A C 1
ATOM 3075 O O . ILE A 1 380 ? 9.280 -3.993 -25.046 1.00 90.31 380 ILE A O 1
ATOM 3079 N N . GLN A 1 381 ? 10.131 -3.452 -27.057 1.00 90.38 381 GLN A N 1
ATOM 3080 C CA . GLN A 1 381 ? 9.159 -4.228 -27.830 1.00 90.38 381 GLN A CA 1
ATOM 3081 C C . GLN A 1 381 ? 9.220 -5.723 -27.482 1.00 90.38 381 GLN A C 1
ATOM 3083 O O . GLN A 1 381 ? 8.186 -6.362 -27.299 1.00 90.38 381 GLN A O 1
ATOM 3088 N N . TYR A 1 382 ? 10.422 -6.281 -27.331 1.00 89.12 382 TYR A N 1
ATOM 3089 C CA . TYR A 1 382 ? 10.611 -7.676 -26.942 1.00 89.12 382 TYR A CA 1
ATOM 3090 C C . TYR A 1 382 ? 10.022 -7.971 -25.562 1.00 89.12 382 TYR A C 1
ATOM 3092 O O . TYR A 1 382 ? 9.273 -8.934 -25.410 1.00 89.12 382 TYR A O 1
ATOM 3100 N N . VAL A 1 383 ? 10.295 -7.115 -24.571 1.00 83.69 383 VAL A N 1
ATOM 3101 C CA . VAL A 1 383 ? 9.699 -7.214 -23.230 1.00 83.69 383 VAL A CA 1
ATOM 3102 C C . VAL A 1 383 ? 8.173 -7.178 -23.311 1.00 83.69 383 VAL A C 1
ATOM 3104 O O . VAL A 1 383 ? 7.511 -7.997 -22.677 1.00 83.69 383 VAL A O 1
ATOM 3107 N N . GLN A 1 384 ? 7.605 -6.266 -24.103 1.00 80.06 384 GLN A N 1
ATOM 3108 C CA . GLN A 1 384 ? 6.155 -6.141 -24.272 1.00 80.06 384 GLN A CA 1
ATOM 3109 C C . GLN A 1 384 ? 5.523 -7.402 -24.888 1.00 80.06 384 GLN A C 1
ATOM 3111 O O . GLN A 1 384 ? 4.494 -7.866 -24.394 1.00 80.06 384 GLN A O 1
ATOM 3116 N N . GLU A 1 385 ? 6.147 -7.996 -25.907 1.00 83.19 385 GLU A N 1
ATOM 3117 C CA . GLU A 1 385 ? 5.666 -9.241 -26.527 1.00 83.19 385 GLU A CA 1
ATOM 3118 C C . GLU A 1 385 ? 5.840 -10.463 -25.609 1.00 83.19 385 GLU A C 1
ATOM 3120 O O . GLU A 1 385 ? 4.942 -11.301 -25.514 1.00 83.19 385 GLU A O 1
ATOM 3125 N N . GLU A 1 386 ? 6.948 -10.564 -24.865 1.00 78.06 386 GLU A N 1
ATOM 3126 C CA . GLU A 1 386 ? 7.122 -11.606 -23.841 1.00 78.06 386 GLU A CA 1
ATOM 3127 C C . GLU A 1 386 ? 6.025 -11.532 -22.777 1.00 78.06 386 GLU A C 1
ATOM 3129 O O . GLU A 1 386 ? 5.410 -12.543 -22.432 1.00 78.06 386 GLU A O 1
ATOM 3134 N N . ILE A 1 387 ? 5.746 -10.324 -22.291 1.00 71.06 387 ILE A N 1
ATOM 3135 C CA . ILE A 1 387 ? 4.665 -10.036 -21.350 1.00 71.06 387 ILE A CA 1
ATOM 3136 C C . ILE A 1 387 ? 3.313 -10.469 -21.930 1.00 71.06 387 ILE A C 1
ATOM 3138 O O . ILE A 1 387 ? 2.527 -11.101 -21.225 1.00 71.06 387 ILE A O 1
ATOM 3142 N N . LYS A 1 388 ? 3.036 -10.149 -23.198 1.00 72.75 388 LYS A N 1
ATOM 3143 C CA . LYS A 1 388 ? 1.794 -10.528 -23.886 1.00 72.75 388 LYS A CA 1
ATOM 3144 C C . LYS A 1 388 ? 1.628 -12.046 -23.974 1.00 72.75 388 LYS A C 1
ATOM 3146 O O . LYS A 1 388 ? 0.560 -12.572 -23.691 1.00 72.75 388 LYS A O 1
ATOM 3151 N N . ILE A 1 389 ? 2.692 -12.773 -24.282 1.00 72.94 389 ILE A N 1
ATOM 3152 C CA . ILE A 1 389 ? 2.622 -14.233 -24.422 1.00 72.94 389 ILE A CA 1
ATOM 3153 C C . ILE A 1 389 ? 2.480 -14.925 -23.073 1.00 72.94 389 ILE A C 1
ATOM 3155 O O . ILE A 1 389 ? 1.748 -15.910 -22.958 1.00 72.94 389 ILE A O 1
ATOM 3159 N N . HIS A 1 390 ? 3.107 -14.388 -22.026 1.00 65.69 390 HIS A N 1
ATOM 3160 C CA . HIS A 1 390 ? 2.820 -14.832 -20.666 1.00 65.69 390 HIS A CA 1
ATOM 3161 C C . HIS A 1 390 ? 1.337 -14.600 -20.319 1.00 65.69 390 HIS A C 1
ATOM 3163 O O . HIS A 1 390 ? 0.716 -15.494 -19.752 1.00 65.69 390 HIS A O 1
ATOM 3169 N N . GLN A 1 391 ? 0.733 -13.471 -20.716 1.00 63.53 391 GLN A N 1
ATOM 3170 C CA . GLN A 1 391 ? -0.705 -13.221 -20.498 1.00 63.53 391 GLN A CA 1
ATOM 3171 C C . GLN A 1 391 ? -1.587 -14.268 -21.188 1.00 63.53 391 GLN A C 1
ATOM 3173 O O . GLN A 1 391 ? -2.452 -14.858 -20.538 1.00 63.53 391 GLN A O 1
ATOM 3178 N N . GLU A 1 392 ? -1.337 -14.532 -22.473 1.00 65.06 392 GLU A N 1
ATOM 3179 C CA . GLU A 1 392 ? -2.071 -15.530 -23.262 1.00 65.06 392 GLU A CA 1
ATOM 3180 C C . GLU A 1 392 ? -1.933 -16.936 -22.658 1.00 65.06 392 GLU A C 1
ATOM 3182 O O . GLU A 1 392 ? -2.915 -17.666 -22.529 1.00 65.06 392 GLU A O 1
ATOM 3187 N N . THR A 1 393 ? -0.725 -17.298 -22.215 1.00 60.03 393 THR A N 1
ATOM 3188 C CA . THR A 1 393 ? -0.425 -18.619 -21.637 1.00 60.03 393 THR A CA 1
ATOM 3189 C C . THR A 1 393 ? -1.208 -18.890 -20.350 1.00 60.03 393 THR A C 1
ATOM 3191 O O . THR A 1 393 ? -1.584 -20.034 -20.090 1.00 60.03 393 THR A O 1
ATOM 3194 N N . TYR A 1 394 ? -1.468 -17.857 -19.544 1.00 52.91 394 TYR A N 1
ATOM 3195 C CA . TYR A 1 394 ? -2.128 -17.990 -18.241 1.00 52.91 394 TYR A CA 1
ATOM 3196 C C . TYR A 1 394 ? -3.598 -17.545 -18.236 1.00 52.91 394 TYR A C 1
ATOM 3198 O O . TYR A 1 394 ? -4.202 -17.506 -17.165 1.00 52.91 394 TYR A O 1
ATOM 3206 N N . ASN A 1 395 ? -4.182 -17.252 -19.408 1.00 51.19 395 ASN A N 1
ATOM 3207 C CA . ASN A 1 395 ? -5.563 -16.776 -19.562 1.00 51.19 395 ASN A CA 1
ATOM 3208 C C . ASN A 1 395 ? -5.894 -15.610 -18.607 1.00 51.19 395 ASN A C 1
ATOM 3210 O O . ASN A 1 395 ? -6.936 -15.591 -17.949 1.00 51.19 395 ASN A O 1
ATOM 3214 N N . LEU A 1 396 ? -4.949 -14.675 -18.477 1.00 49.47 396 LEU A N 1
ATOM 3215 C CA . LEU A 1 396 ? -5.089 -13.506 -17.618 1.00 49.47 396 LEU A CA 1
ATOM 3216 C C . LEU A 1 396 ? -5.894 -12.434 -18.360 1.00 49.47 396 LEU A C 1
ATOM 3218 O O . LEU A 1 396 ? -5.477 -11.977 -19.425 1.00 49.47 396 LEU A O 1
ATOM 3222 N N . GLY A 1 397 ? -7.027 -12.024 -17.780 1.00 40.44 397 GLY A N 1
ATOM 3223 C CA . GLY A 1 397 ? -7.742 -10.811 -18.173 1.00 40.44 397 GLY A CA 1
ATOM 3224 C C . GLY A 1 397 ? -6.791 -9.608 -18.177 1.00 40.44 397 GLY A C 1
ATOM 3225 O O . GLY A 1 397 ? -5.884 -9.507 -17.352 1.00 40.44 397 GLY A O 1
ATOM 3226 N N . TYR A 1 398 ? -6.958 -8.746 -19.171 1.00 31.11 398 TYR A N 1
ATOM 3227 C CA . TYR A 1 398 ? -6.009 -7.743 -19.661 1.00 31.11 398 TYR A CA 1
ATOM 3228 C C . TYR A 1 398 ? -5.272 -6.889 -18.593 1.00 31.11 398 TYR A C 1
ATOM 3230 O O . TYR A 1 398 ? -5.869 -6.460 -17.609 1.00 31.11 398 TYR A O 1
ATOM 3238 N N . GLU A 1 399 ? -3.999 -6.566 -18.905 1.00 40.44 399 GLU A N 1
ATOM 3239 C CA . GLU A 1 399 ? -3.003 -5.714 -18.206 1.00 40.44 399 GLU A CA 1
ATOM 3240 C C . GLU A 1 399 ? -2.396 -6.236 -16.888 1.00 40.44 399 GLU A C 1
ATOM 3242 O O . GLU A 1 399 ? -2.843 -5.847 -15.817 1.00 40.44 399 GLU A O 1
ATOM 3247 N N . GLY A 1 400 ? -1.286 -6.997 -16.948 1.00 46.97 400 GLY A N 1
ATOM 3248 C CA . GLY A 1 400 ? -0.464 -7.158 -15.736 1.00 46.97 400 GLY A CA 1
ATOM 3249 C C . GLY A 1 400 ? 0.468 -8.356 -15.598 1.00 46.97 400 GLY A C 1
ATOM 3250 O O . GLY A 1 400 ? 0.415 -9.016 -14.577 1.00 46.97 400 GLY A O 1
ATOM 3251 N N . ALA A 1 401 ? 1.305 -8.686 -16.587 1.00 41.53 401 ALA A N 1
ATOM 3252 C CA . ALA A 1 401 ? 2.396 -9.639 -16.340 1.00 41.53 401 ALA A CA 1
ATOM 3253 C C . ALA A 1 401 ? 3.693 -8.878 -16.032 1.00 41.53 401 ALA A C 1
ATOM 3255 O O . ALA A 1 401 ? 4.264 -8.244 -16.923 1.00 41.53 401 ALA A O 1
ATOM 3256 N N . THR A 1 402 ? 4.123 -8.921 -14.774 1.00 52.16 402 THR A N 1
ATOM 3257 C CA . THR A 1 402 ? 5.478 -8.618 -14.303 1.00 52.16 402 THR A CA 1
ATOM 3258 C C . THR A 1 402 ? 6.243 -9.915 -14.029 1.00 52.16 402 THR A C 1
ATOM 3260 O O . THR A 1 402 ? 5.695 -11.018 -14.036 1.00 52.16 402 THR A O 1
ATOM 3263 N N . GLU A 1 403 ? 7.539 -9.807 -13.756 1.00 54.34 403 GLU A N 1
ATOM 3264 C CA . GLU A 1 403 ? 8.364 -10.948 -13.356 1.00 54.34 403 GLU A CA 1
ATOM 3265 C C . GLU A 1 403 ? 7.872 -11.625 -12.063 1.00 54.34 403 GLU A C 1
ATOM 3267 O O . GLU A 1 403 ? 7.967 -12.846 -11.906 1.00 54.34 403 GLU A O 1
ATOM 3272 N N . MET A 1 404 ? 7.293 -10.839 -11.156 1.00 52.31 404 MET A N 1
ATOM 3273 C CA . MET A 1 404 ? 6.676 -11.330 -9.933 1.00 52.31 404 MET A CA 1
ATOM 3274 C C . MET A 1 404 ? 5.392 -12.119 -10.228 1.00 52.31 404 MET A C 1
ATOM 3276 O O . MET A 1 404 ? 5.169 -13.153 -9.599 1.00 52.31 404 MET A O 1
ATOM 3280 N N . ASP A 1 405 ? 4.601 -11.724 -11.232 1.00 52.69 405 ASP A N 1
ATOM 3281 C CA . ASP A 1 405 ? 3.427 -12.492 -11.682 1.00 52.69 405 ASP A CA 1
ATOM 3282 C C . ASP A 1 405 ? 3.824 -13.840 -12.275 1.00 52.69 405 ASP A C 1
ATOM 3284 O O . ASP A 1 405 ? 3.225 -14.867 -11.947 1.00 52.69 405 ASP A O 1
ATOM 3288 N N . ALA A 1 406 ? 4.899 -13.863 -13.067 1.00 50.81 406 ALA A N 1
ATOM 3289 C CA . ALA A 1 406 ? 5.457 -15.100 -13.603 1.00 50.81 406 ALA A CA 1
ATOM 3290 C C . ALA A 1 406 ? 5.941 -16.051 -12.484 1.00 50.81 406 ALA A C 1
ATOM 3292 O O . ALA A 1 406 ? 5.819 -17.267 -12.618 1.00 50.81 406 ALA A O 1
ATOM 3293 N N . LYS A 1 407 ? 6.450 -15.518 -11.358 1.00 51.66 407 LYS A N 1
ATOM 3294 C CA . LYS A 1 407 ? 6.868 -16.303 -10.171 1.00 51.66 407 LYS A CA 1
ATOM 3295 C C . LYS A 1 407 ? 5.697 -16.769 -9.314 1.00 51.66 407 LYS A C 1
ATOM 3297 O O . LYS A 1 407 ? 5.757 -17.840 -8.706 1.00 51.66 407 LYS A O 1
ATOM 3302 N N . ARG A 1 408 ? 4.645 -15.954 -9.241 1.00 53.09 408 ARG A N 1
ATOM 3303 C CA . ARG A 1 408 ? 3.434 -16.202 -8.453 1.00 53.09 408 ARG A CA 1
ATOM 3304 C C . ARG A 1 408 ? 2.466 -17.155 -9.153 1.00 53.09 408 ARG A C 1
ATOM 3306 O O . ARG A 1 408 ? 1.656 -17.772 -8.474 1.00 53.09 408 ARG A O 1
ATOM 3313 N N . TYR A 1 409 ? 2.554 -17.366 -10.463 1.00 52.03 409 TYR A N 1
ATOM 3314 C CA . TYR A 1 409 ? 1.694 -18.330 -11.154 1.00 52.03 409 TYR A CA 1
ATOM 3315 C C . TYR A 1 409 ? 2.306 -19.737 -11.259 1.00 52.03 409 TYR A C 1
ATOM 3317 O O . TYR A 1 409 ? 3.449 -19.927 -11.671 1.00 52.03 409 TYR A O 1
ATOM 3325 N N . PRO A 1 410 ? 1.508 -20.763 -10.918 1.00 43.59 410 PRO A N 1
ATOM 3326 C CA . PRO A 1 410 ? 1.378 -21.909 -11.791 1.00 43.59 410 PRO A CA 1
ATOM 3327 C C . PRO A 1 410 ? -0.101 -22.289 -11.826 1.00 43.59 410 PRO A C 1
ATOM 3329 O O . PRO A 1 410 ? -0.568 -23.137 -11.076 1.00 43.59 410 PRO A O 1
ATOM 3332 N N . PHE A 1 411 ? -0.857 -21.682 -12.727 1.00 41.50 411 PHE A N 1
ATOM 3333 C CA . PHE A 1 411 ? -1.921 -22.448 -13.365 1.00 41.50 411 PHE A CA 1
ATOM 3334 C C . PHE A 1 411 ? -1.370 -22.901 -14.708 1.00 41.50 411 PHE A C 1
ATOM 3336 O O . PHE A 1 411 ? -1.869 -22.554 -15.770 1.00 41.50 411 PHE A O 1
ATOM 3343 N N . ALA A 1 412 ? -0.284 -23.678 -14.663 1.00 38.41 412 ALA A N 1
ATOM 3344 C CA . ALA A 1 412 ? -0.024 -24.563 -15.775 1.00 38.41 412 ALA A CA 1
ATOM 3345 C C . ALA A 1 412 ? -1.191 -25.551 -15.757 1.00 38.41 412 ALA A C 1
ATOM 3347 O O . ALA A 1 412 ? -1.266 -26.408 -14.883 1.00 38.41 412 ALA A O 1
ATOM 3348 N N . VAL A 1 413 ? -2.103 -25.422 -16.721 1.00 41.00 413 VAL A N 1
ATOM 3349 C CA . VAL A 1 413 ? -3.274 -26.296 -16.945 1.00 41.00 413 VAL A CA 1
ATOM 3350 C C . VAL A 1 413 ? -2.890 -27.795 -17.008 1.00 41.00 413 VAL A C 1
ATOM 3352 O O . VAL A 1 413 ? -3.754 -28.665 -17.038 1.00 41.00 413 VAL A O 1
ATOM 3355 N N . LYS A 1 414 ? -1.588 -28.114 -17.006 1.00 40.78 414 LYS A N 1
ATOM 3356 C CA . LYS A 1 414 ? -1.002 -29.451 -17.104 1.00 40.78 414 LYS A CA 1
ATOM 3357 C C . LYS A 1 414 ? -0.064 -29.848 -15.950 1.00 40.78 414 LYS A C 1
ATOM 3359 O O . LYS A 1 414 ? 0.471 -30.949 -16.012 1.00 40.78 414 LYS A O 1
ATOM 3364 N N . ASP A 1 415 ? 0.169 -29.009 -14.935 1.00 40.59 415 ASP A N 1
ATOM 3365 C CA . ASP A 1 415 ? 1.038 -29.387 -13.806 1.00 40.59 415 ASP A CA 1
ATOM 3366 C C . ASP A 1 415 ? 0.210 -30.062 -12.701 1.00 40.59 415 ASP A C 1
ATOM 3368 O O . ASP A 1 415 ? -0.729 -29.489 -12.152 1.00 40.59 415 ASP A O 1
ATOM 3372 N N . THR A 1 416 ? 0.546 -31.312 -12.384 1.00 43.16 416 THR A N 1
ATOM 3373 C CA . THR A 1 416 ? -0.134 -32.150 -11.383 1.00 43.16 416 THR A CA 1
ATOM 3374 C C . THR A 1 416 ? 0.032 -31.632 -9.949 1.00 43.16 416 THR A C 1
ATOM 3376 O O . THR A 1 416 ? -0.634 -32.112 -9.030 1.00 43.16 416 THR A O 1
ATOM 3379 N N . ASN A 1 417 ? 0.899 -30.638 -9.733 1.00 44.91 417 ASN A N 1
ATOM 3380 C CA . ASN A 1 417 ? 1.078 -29.970 -8.449 1.00 44.91 417 ASN A CA 1
ATOM 3381 C C . ASN A 1 417 ? 0.079 -28.811 -8.278 1.00 44.91 417 ASN A C 1
ATOM 3383 O O . ASN A 1 417 ? 0.414 -27.649 -8.480 1.00 44.91 417 ASN A O 1
ATOM 3387 N N . ASN A 1 418 ? -1.137 -29.140 -7.830 1.00 45.53 418 ASN A N 1
ATOM 3388 C CA . ASN A 1 418 ? -2.290 -28.265 -7.518 1.00 45.53 418 ASN A CA 1
ATOM 3389 C C . ASN A 1 418 ? -2.056 -27.101 -6.503 1.00 45.53 418 ASN A C 1
ATOM 3391 O O . ASN A 1 418 ? -2.998 -26.661 -5.840 1.00 45.53 418 ASN A O 1
ATOM 3395 N N . ARG A 1 419 ? -0.836 -26.586 -6.300 1.00 49.50 419 ARG A N 1
ATOM 3396 C CA . ARG A 1 419 ? -0.562 -25.509 -5.329 1.00 49.50 419 ARG A CA 1
ATOM 3397 C C . ARG A 1 419 ? -0.530 -24.137 -6.004 1.00 49.50 419 ARG A C 1
ATOM 3399 O O . ARG A 1 419 ? 0.384 -23.817 -6.756 1.00 49.50 419 ARG A O 1
ATOM 3406 N N . ASN A 1 420 ? -1.499 -23.293 -5.652 1.00 59.00 420 ASN A N 1
ATOM 3407 C CA . ASN A 1 420 ? -1.558 -21.883 -6.035 1.00 59.00 420 ASN A CA 1
ATOM 3408 C C . ASN A 1 420 ? -0.382 -21.099 -5.397 1.00 59.00 420 ASN A C 1
ATOM 3410 O O . ASN A 1 420 ? -0.483 -20.665 -4.246 1.00 59.00 420 ASN A O 1
ATOM 3414 N N . LYS A 1 421 ? 0.741 -20.923 -6.121 1.00 61.84 421 LYS A N 1
ATOM 3415 C CA . LYS A 1 421 ? 1.902 -20.151 -5.615 1.00 61.84 421 LYS A CA 1
ATOM 3416 C C . LYS A 1 421 ? 1.567 -18.676 -5.371 1.00 61.84 421 LYS A C 1
ATOM 3418 O O . LYS A 1 421 ? 2.213 -18.060 -4.535 1.00 61.84 421 LYS A O 1
ATOM 3423 N N . ARG A 1 422 ? 0.540 -18.112 -6.021 1.00 62.91 422 ARG A N 1
ATOM 3424 C CA . ARG A 1 422 ? 0.141 -16.706 -5.841 1.00 62.91 422 ARG A CA 1
ATOM 3425 C C . ARG A 1 422 ? -0.395 -16.505 -4.439 1.00 62.91 422 ARG A C 1
ATOM 3427 O O . ARG A 1 422 ? 0.019 -15.567 -3.767 1.00 62.91 422 ARG A O 1
ATOM 3434 N N . ARG A 1 423 ? -1.241 -17.430 -3.976 1.00 66.50 423 ARG A N 1
ATOM 3435 C CA . ARG A 1 423 ? -1.699 -17.462 -2.584 1.00 66.50 423 ARG A CA 1
ATOM 3436 C C . ARG A 1 423 ? -0.516 -17.565 -1.627 1.00 66.50 423 ARG A C 1
ATOM 3438 O O . ARG A 1 423 ? -0.424 -16.758 -0.715 1.00 66.50 423 ARG A O 1
ATOM 3445 N N . HIS A 1 424 ? 0.392 -18.514 -1.857 1.00 72.00 424 HIS A N 1
ATOM 3446 C CA . HIS A 1 424 ? 1.560 -18.704 -0.992 1.00 72.00 424 HIS A CA 1
ATOM 3447 C C . HIS A 1 424 ? 2.405 -17.429 -0.869 1.00 72.00 424 HIS A C 1
ATOM 3449 O O . HIS A 1 424 ? 2.646 -16.971 0.238 1.00 72.00 424 HIS A O 1
ATOM 3455 N N . ASN A 1 425 ? 2.761 -16.818 -1.997 1.00 73.00 425 ASN A N 1
ATOM 3456 C CA . ASN A 1 425 ? 3.596 -15.620 -2.052 1.00 73.00 425 ASN A CA 1
ATOM 3457 C C . ASN A 1 425 ? 2.883 -14.361 -1.533 1.00 73.00 425 ASN A C 1
ATOM 3459 O O . ASN A 1 425 ? 3.552 -13.446 -1.061 1.00 73.00 425 ASN A O 1
ATOM 3463 N N . THR A 1 426 ? 1.548 -14.298 -1.636 1.00 73.94 426 THR A N 1
ATOM 3464 C CA . THR A 1 426 ? 0.746 -13.222 -1.026 1.00 73.94 426 THR A CA 1
ATOM 3465 C C . THR A 1 426 ? 0.778 -13.363 0.493 1.00 73.94 426 THR A C 1
ATOM 3467 O O . THR A 1 426 ? 1.176 -12.426 1.169 1.00 73.94 426 THR A O 1
ATOM 3470 N N . CYS A 1 427 ? 0.485 -14.557 1.024 1.00 80.06 427 CYS A N 1
ATOM 3471 C CA . CYS A 1 427 ? 0.563 -14.824 2.463 1.00 80.06 427 CYS A CA 1
ATOM 3472 C C . CYS A 1 427 ? 1.986 -14.647 3.018 1.00 80.06 427 CYS A C 1
ATOM 3474 O O . CYS A 1 427 ? 2.147 -14.165 4.132 1.00 80.06 427 CYS A O 1
ATOM 3476 N N . GLU A 1 428 ? 3.020 -15.012 2.254 1.00 82.25 428 GLU A N 1
ATOM 3477 C CA . GLU A 1 428 ? 4.419 -14.787 2.635 1.00 82.25 428 GLU A CA 1
ATOM 3478 C C . GLU A 1 428 ? 4.725 -13.287 2.780 1.00 82.25 428 GLU A C 1
ATOM 3480 O O . GLU A 1 428 ? 5.323 -12.857 3.769 1.00 82.25 428 GLU A O 1
ATOM 3485 N N . ALA A 1 429 ? 4.283 -12.481 1.810 1.00 85.50 429 ALA A N 1
ATOM 3486 C CA . ALA A 1 429 ? 4.508 -11.043 1.818 1.00 85.50 429 ALA A CA 1
ATOM 3487 C C . ALA A 1 429 ? 3.665 -10.310 2.873 1.00 85.50 429 ALA A C 1
ATOM 3489 O O . ALA A 1 429 ? 4.130 -9.299 3.377 1.00 85.50 429 ALA A O 1
ATOM 3490 N N . SER A 1 430 ? 2.478 -10.799 3.247 1.00 88.50 430 SER A N 1
ATOM 3491 C CA . SER A 1 430 ? 1.626 -10.140 4.246 1.00 88.50 430 SER A CA 1
ATOM 3492 C C . SER A 1 430 ? 1.601 -10.857 5.593 1.00 88.50 430 SER A C 1
ATOM 3494 O O . SER A 1 430 ? 2.374 -10.509 6.486 1.00 88.50 430 SER A O 1
ATOM 3496 N N . ILE A 1 431 ? 0.746 -11.869 5.744 1.00 89.94 431 ILE A N 1
ATOM 3497 C CA . ILE A 1 431 ? 0.470 -12.554 7.017 1.00 89.94 431 ILE A CA 1
ATOM 3498 C C . ILE A 1 431 ? 1.754 -13.070 7.676 1.00 89.94 431 ILE A C 1
ATOM 3500 O O . ILE A 1 431 ? 1.990 -12.791 8.849 1.00 89.94 431 ILE A O 1
ATOM 3504 N N . ASN A 1 432 ? 2.628 -13.754 6.934 1.00 91.38 432 ASN A N 1
ATOM 3505 C CA . ASN A 1 432 ? 3.879 -14.259 7.503 1.00 91.38 432 ASN A CA 1
ATOM 3506 C C . ASN A 1 432 ? 4.801 -13.112 7.922 1.00 91.38 432 ASN A C 1
ATOM 3508 O O . ASN A 1 432 ? 5.395 -13.177 8.990 1.00 91.38 432 ASN A O 1
ATOM 3512 N N . SER A 1 433 ? 4.896 -12.046 7.123 1.00 94.12 433 SER A N 1
ATOM 3513 C CA . SER A 1 433 ? 5.699 -10.864 7.468 1.00 94.12 433 SER A CA 1
ATOM 3514 C C . SER A 1 433 ? 5.198 -10.187 8.750 1.00 94.12 433 SER A C 1
ATOM 3516 O O . SER A 1 433 ? 5.998 -9.705 9.554 1.00 94.12 433 SER A O 1
ATOM 3518 N N . PHE A 1 434 ? 3.886 -10.204 8.979 1.00 95.69 434 PHE A N 1
ATOM 3519 C CA . PHE A 1 434 ? 3.248 -9.723 10.199 1.00 95.69 434 PHE A CA 1
ATOM 3520 C C . PHE A 1 434 ? 3.494 -10.639 11.407 1.00 95.69 434 PHE A C 1
ATOM 3522 O O . PHE A 1 434 ? 3.936 -10.155 12.449 1.00 95.69 434 PHE A O 1
ATOM 3529 N N . CYS A 1 435 ? 3.308 -11.953 11.266 1.00 94.56 435 CYS A N 1
ATOM 3530 C CA . CYS A 1 435 ? 3.618 -12.934 12.312 1.00 94.56 435 CYS A CA 1
ATOM 3531 C C . CYS A 1 435 ? 5.109 -12.926 12.684 1.00 94.56 435 CYS A C 1
ATOM 3533 O O . CYS A 1 435 ? 5.452 -12.906 13.862 1.00 94.56 435 CYS A O 1
ATOM 3535 N N . GLU A 1 436 ? 6.005 -12.834 11.700 1.00 93.06 436 GLU A N 1
ATOM 3536 C CA . GLU A 1 436 ? 7.444 -12.685 11.925 1.00 93.06 436 GLU A CA 1
ATOM 3537 C C . GLU A 1 436 ? 7.794 -11.381 12.658 1.00 93.06 436 GLU A C 1
ATOM 3539 O O . GLU A 1 436 ? 8.738 -11.348 13.451 1.00 93.06 436 GLU A O 1
ATOM 3544 N N . ALA A 1 437 ? 7.088 -10.282 12.371 1.00 95.25 437 ALA A N 1
ATOM 3545 C CA . ALA A 1 437 ? 7.272 -9.030 13.098 1.00 95.25 437 ALA A CA 1
ATOM 3546 C C . ALA A 1 437 ? 6.844 -9.195 14.562 1.00 95.25 437 ALA A C 1
ATOM 3548 O O . ALA A 1 437 ? 7.601 -8.818 15.459 1.00 95.25 437 ALA A O 1
ATOM 3549 N N . ILE A 1 438 ? 5.686 -9.813 14.808 1.00 95.38 438 ILE A N 1
ATOM 3550 C CA . ILE A 1 438 ? 5.205 -10.126 16.158 1.00 95.38 438 ILE A CA 1
ATOM 3551 C C . ILE A 1 438 ? 6.227 -10.995 16.898 1.00 95.38 438 ILE A C 1
ATOM 3553 O O . ILE A 1 438 ? 6.648 -10.631 17.989 1.00 95.38 438 ILE A O 1
ATOM 3557 N N . GLU A 1 439 ? 6.694 -12.097 16.312 1.00 92.75 439 GLU A N 1
ATOM 3558 C CA . GLU A 1 439 ? 7.696 -12.957 16.950 1.00 92.75 439 GLU A CA 1
ATOM 3559 C C . GLU A 1 439 ? 8.954 -12.198 17.343 1.00 92.75 439 GLU A C 1
ATOM 3561 O O . GLU A 1 439 ? 9.369 -12.264 18.500 1.00 92.75 439 GLU A O 1
ATOM 3566 N N . ALA A 1 440 ? 9.521 -11.435 16.403 1.00 91.88 440 ALA A N 1
ATOM 3567 C CA . ALA A 1 440 ? 10.716 -10.642 16.648 1.00 91.88 440 ALA A CA 1
ATOM 3568 C C . ALA A 1 440 ? 10.502 -9.601 17.762 1.00 91.88 440 ALA A C 1
ATOM 3570 O O . ALA A 1 440 ? 11.431 -9.311 18.512 1.00 91.88 440 ALA A O 1
ATOM 3571 N N . PHE A 1 441 ? 9.287 -9.058 17.892 1.00 94.00 441 PHE A N 1
ATOM 3572 C CA . PHE A 1 441 ? 8.935 -8.118 18.956 1.00 94.00 441 PHE A CA 1
ATOM 3573 C C . PHE A 1 441 ? 8.899 -8.820 20.316 1.00 94.00 441 PHE A C 1
ATOM 3575 O O . PHE A 1 441 ? 9.457 -8.321 21.289 1.00 94.00 441 PHE A O 1
ATOM 3582 N N . LEU A 1 442 ? 8.297 -10.009 20.385 1.00 92.62 442 LEU A N 1
ATOM 3583 C CA . LEU A 1 442 ? 8.098 -10.742 21.638 1.00 92.62 442 LEU A CA 1
ATOM 3584 C C . LEU A 1 442 ? 9.387 -11.362 22.207 1.00 92.62 442 LEU A C 1
ATOM 3586 O O . LEU A 1 442 ? 9.378 -11.775 23.368 1.00 92.62 442 LEU A O 1
ATOM 3590 N N . VAL A 1 443 ? 10.473 -11.426 21.425 1.00 88.75 443 VAL A N 1
ATOM 3591 C CA . VAL A 1 443 ? 11.778 -11.994 21.832 1.00 88.75 443 VAL A CA 1
ATOM 3592 C C . VAL A 1 443 ? 12.957 -11.022 21.674 1.00 88.75 443 VAL A C 1
ATOM 3594 O O . VAL A 1 443 ? 14.106 -11.454 21.624 1.00 88.75 443 VAL A O 1
ATOM 3597 N N . HIS A 1 444 ? 12.694 -9.715 21.601 1.00 82.81 444 HIS A N 1
ATOM 3598 C CA . HIS A 1 444 ? 13.691 -8.678 21.307 1.00 82.81 444 HIS A CA 1
ATOM 3599 C C . HIS A 1 444 ? 15.026 -8.796 22.081 1.00 82.81 444 HIS A C 1
ATOM 3601 O O . HIS A 1 444 ? 16.084 -8.553 21.507 1.00 82.81 444 HIS A O 1
ATOM 3607 N N . LYS A 1 445 ? 15.002 -9.180 23.366 1.00 73.25 445 LYS A N 1
ATOM 3608 C CA . LYS A 1 445 ? 16.194 -9.239 24.242 1.00 73.25 445 LYS A CA 1
ATOM 3609 C C . LYS A 1 445 ? 17.116 -10.452 24.014 1.00 73.25 445 LYS A C 1
ATOM 3611 O O . LYS A 1 445 ? 18.089 -10.604 24.755 1.00 73.25 445 LYS A O 1
ATOM 3616 N N . GLU A 1 446 ? 16.838 -11.329 23.052 1.00 70.06 446 GLU A N 1
ATOM 3617 C CA . GLU A 1 446 ? 17.673 -12.512 22.805 1.00 70.06 446 GLU A CA 1
ATOM 3618 C C . GLU A 1 446 ? 19.015 -12.139 22.125 1.00 70.06 446 GLU A C 1
ATOM 3620 O O . GLU A 1 446 ? 19.023 -11.465 21.095 1.00 70.06 446 GLU A O 1
ATOM 3625 N N . PRO A 1 447 ? 20.171 -12.606 22.636 1.00 52.72 447 PRO A N 1
ATOM 3626 C CA . PRO A 1 447 ? 21.508 -12.155 22.215 1.00 52.72 447 PRO A CA 1
ATOM 3627 C C . PRO A 1 447 ? 21.963 -12.627 20.818 1.00 52.72 447 PRO A C 1
ATOM 3629 O O . PRO A 1 447 ? 23.111 -12.404 20.438 1.00 52.72 447 PRO A O 1
ATOM 3632 N N . ASN A 1 448 ? 21.097 -13.281 20.041 1.00 53.50 448 ASN A N 1
ATOM 3633 C CA . ASN A 1 448 ? 21.505 -14.079 18.880 1.00 53.50 448 ASN A CA 1
ATOM 3634 C C . ASN A 1 448 ? 21.177 -13.447 17.513 1.00 53.50 448 ASN A C 1
ATOM 3636 O O . ASN A 1 448 ? 21.309 -14.115 16.487 1.00 53.50 448 ASN A O 1
ATOM 3640 N N . GLY A 1 449 ? 20.788 -12.168 17.458 1.00 55.75 449 GLY A N 1
ATOM 3641 C CA . GLY A 1 449 ? 20.574 -11.467 16.190 1.00 55.75 449 GLY A CA 1
ATOM 3642 C C . GLY A 1 449 ? 20.385 -9.959 16.337 1.00 55.75 449 GLY A C 1
ATOM 3643 O O . GLY A 1 449 ? 20.040 -9.462 17.404 1.00 55.75 449 GLY A O 1
ATOM 3644 N N . ALA A 1 450 ? 20.601 -9.221 15.244 1.00 65.56 450 ALA A N 1
ATOM 3645 C CA . ALA A 1 450 ? 20.211 -7.818 15.166 1.00 65.56 450 ALA A CA 1
ATOM 3646 C C . ALA A 1 450 ? 18.676 -7.737 15.163 1.00 65.56 450 ALA A C 1
ATOM 3648 O O . ALA A 1 450 ? 18.033 -8.097 14.175 1.00 65.56 450 ALA A O 1
ATOM 3649 N N . SER A 1 451 ? 18.090 -7.312 16.283 1.00 81.50 451 SER A N 1
ATOM 3650 C CA . SER A 1 451 ? 16.662 -7.005 16.363 1.00 81.50 451 SER A CA 1
ATOM 3651 C C . SER A 1 451 ? 16.293 -5.957 15.299 1.00 81.50 451 SER A C 1
ATOM 3653 O O . SER A 1 451 ? 17.002 -4.958 15.174 1.00 81.50 451 SER A O 1
ATOM 3655 N N . PRO A 1 452 ? 15.181 -6.125 14.555 1.00 88.00 452 PRO A N 1
ATOM 3656 C CA . PRO A 1 452 ? 14.693 -5.093 13.639 1.00 88.00 452 PRO A CA 1
ATOM 3657 C C . PRO A 1 452 ? 14.061 -3.897 14.376 1.00 88.00 452 PRO A C 1
ATOM 3659 O O . PRO A 1 452 ? 13.697 -2.914 13.732 1.00 88.00 452 PRO A O 1
ATOM 3662 N N . TYR A 1 453 ? 13.907 -3.997 15.700 1.00 90.56 453 TYR A N 1
ATOM 3663 C CA . TYR A 1 453 ? 13.403 -2.968 16.611 1.00 90.56 453 TYR A CA 1
ATOM 3664 C C . TYR A 1 453 ? 14.539 -2.249 17.328 1.00 90.56 453 TYR A C 1
ATOM 3666 O O . TYR A 1 453 ? 15.495 -2.913 17.747 1.00 90.56 453 TYR A O 1
ATOM 3674 N N . THR A 1 454 ? 14.398 -0.936 17.519 1.00 86.94 454 THR A N 1
ATOM 3675 C CA . THR A 1 454 ? 15.328 -0.139 18.333 1.00 86.94 454 THR A CA 1
ATOM 3676 C C . THR A 1 454 ? 14.923 -0.137 19.809 1.00 86.94 454 THR A C 1
ATOM 3678 O O . THR A 1 454 ? 13.757 -0.356 20.146 1.00 86.94 454 THR A O 1
ATOM 3681 N N . ASP A 1 455 ? 15.877 0.123 20.707 1.00 84.00 455 ASP A N 1
ATOM 3682 C CA . ASP A 1 455 ? 15.597 0.225 22.145 1.00 84.00 455 ASP A CA 1
ATOM 3683 C C . ASP A 1 455 ? 14.598 1.361 22.443 1.00 84.00 455 ASP A C 1
ATOM 3685 O O . ASP A 1 455 ? 13.742 1.229 23.320 1.00 84.00 455 ASP A O 1
ATOM 3689 N N . GLU A 1 456 ? 14.655 2.461 21.683 1.00 87.06 456 GLU A N 1
ATOM 3690 C CA . GLU A 1 456 ? 13.737 3.597 21.813 1.00 87.06 456 GLU A CA 1
ATOM 3691 C C . GLU A 1 456 ? 12.295 3.220 21.464 1.00 87.06 456 GLU A C 1
ATOM 3693 O O . GLU A 1 456 ? 11.369 3.633 22.161 1.00 87.06 456 GLU A O 1
ATOM 3698 N N . GLU A 1 457 ? 12.092 2.413 20.417 1.00 88.25 457 GLU A N 1
ATOM 3699 C CA . GLU A 1 457 ? 10.763 1.926 20.026 1.00 88.25 457 GLU A CA 1
ATOM 3700 C C . GLU A 1 457 ? 10.136 1.028 21.092 1.00 88.25 457 GLU A C 1
ATOM 3702 O O . GLU A 1 457 ? 8.911 0.952 21.205 1.00 88.25 457 GLU A O 1
ATOM 3707 N N . LEU A 1 458 ? 10.973 0.334 21.862 1.00 87.88 458 LEU A N 1
ATOM 3708 C CA . LEU A 1 458 ? 10.533 -0.652 22.840 1.00 87.88 458 LEU A CA 1
ATOM 3709 C C . LEU A 1 458 ? 10.441 -0.107 24.261 1.00 87.88 458 LEU A C 1
ATOM 3711 O O . LEU A 1 458 ? 9.803 -0.739 25.105 1.00 87.88 458 LEU A O 1
ATOM 3715 N N . ALA A 1 459 ? 11.010 1.070 24.528 1.00 84.38 459 ALA A N 1
ATOM 3716 C CA . ALA A 1 459 ? 11.049 1.693 25.849 1.00 84.38 459 ALA A CA 1
ATOM 3717 C C . ALA A 1 459 ? 9.665 1.808 26.525 1.00 84.38 459 ALA A C 1
ATOM 3719 O O . ALA A 1 459 ? 9.575 1.845 27.752 1.00 84.38 459 ALA A O 1
ATOM 3720 N N . THR A 1 460 ? 8.580 1.818 25.747 1.00 83.81 460 THR A N 1
ATOM 3721 C CA . THR A 1 460 ? 7.191 1.915 26.221 1.00 83.81 460 THR A CA 1
ATOM 3722 C C . THR A 1 460 ? 6.533 0.571 26.578 1.00 83.81 460 THR A C 1
ATOM 3724 O O . THR A 1 460 ? 5.452 0.581 27.169 1.00 83.81 460 THR A O 1
ATOM 3727 N N . PHE A 1 461 ? 7.158 -0.577 26.278 1.00 83.44 461 PHE A N 1
ATOM 3728 C CA . PHE A 1 461 ? 6.539 -1.915 26.353 1.00 83.44 461 PHE A CA 1
ATOM 3729 C C . PHE A 1 461 ? 7.141 -2.856 27.408 1.00 83.44 461 PHE A C 1
ATOM 3731 O O . PHE A 1 461 ? 6.906 -4.063 27.352 1.00 83.44 461 PHE A O 1
ATOM 3738 N N . SER A 1 462 ? 7.897 -2.340 28.385 1.00 83.12 462 SER A N 1
ATOM 3739 C CA . SER A 1 462 ? 8.647 -3.176 29.343 1.00 83.12 462 SER A CA 1
ATOM 3740 C C . SER A 1 462 ? 9.568 -4.185 28.624 1.00 83.12 462 SER A C 1
ATOM 3742 O O . SER A 1 462 ? 9.321 -5.397 28.675 1.00 83.12 462 SER A O 1
ATOM 3744 N N . PRO A 1 463 ? 10.634 -3.719 27.937 1.00 76.44 463 PRO A N 1
ATOM 3745 C CA . PRO A 1 463 ? 11.534 -4.568 27.147 1.00 76.44 463 PRO A CA 1
ATOM 3746 C C . PRO A 1 463 ? 12.073 -5.794 27.894 1.00 76.44 463 PRO A C 1
ATOM 3748 O O . PRO A 1 463 ? 12.359 -6.817 27.281 1.00 76.44 463 PRO A O 1
ATOM 3751 N N . GLU A 1 464 ? 12.209 -5.716 29.220 1.00 78.38 464 GLU A N 1
ATOM 3752 C CA . GLU A 1 464 ? 12.652 -6.809 30.088 1.00 78.38 464 GLU A CA 1
ATOM 3753 C C . GLU A 1 464 ? 11.742 -8.046 30.058 1.00 78.38 464 GLU A C 1
ATOM 3755 O O . GLU A 1 464 ? 12.185 -9.141 30.403 1.00 78.38 464 GLU A O 1
ATOM 3760 N N . LYS A 1 465 ? 10.485 -7.889 29.630 1.00 84.88 465 LYS A N 1
ATOM 3761 C CA . LYS A 1 465 ? 9.523 -8.986 29.471 1.00 84.88 465 LYS A CA 1
ATOM 3762 C C . LYS A 1 465 ? 9.488 -9.547 28.051 1.00 84.88 465 LYS A C 1
ATOM 3764 O O . LYS A 1 465 ? 8.859 -10.578 27.844 1.00 84.88 465 LYS A O 1
ATOM 3769 N N . LEU A 1 466 ? 10.145 -8.916 27.078 1.00 89.50 466 LEU A N 1
ATOM 3770 C CA . LEU A 1 466 ? 10.166 -9.343 25.673 1.00 89.50 466 LEU A CA 1
ATOM 3771 C C . LEU A 1 466 ? 11.298 -10.359 25.434 1.00 89.50 466 LEU A C 1
ATOM 3773 O O . LEU A 1 466 ? 12.285 -10.088 24.747 1.00 89.50 466 LEU A O 1
ATOM 3777 N N . THR A 1 467 ? 11.175 -11.524 26.073 1.00 89.12 467 THR A N 1
ATOM 3778 C CA . THR A 1 467 ? 12.165 -12.614 26.072 1.00 89.12 467 THR A CA 1
ATOM 3779 C C . THR A 1 467 ? 11.531 -13.937 25.656 1.00 89.12 467 THR A C 1
ATOM 3781 O O . THR A 1 467 ? 10.323 -14.139 25.819 1.00 89.12 467 THR A O 1
ATOM 3784 N N . LYS A 1 468 ? 12.346 -14.912 25.222 1.00 88.12 468 LYS A N 1
ATOM 3785 C CA . LYS A 1 468 ? 11.837 -16.250 24.886 1.00 88.12 468 LYS A CA 1
ATOM 3786 C C . LYS A 1 468 ? 11.128 -16.929 26.062 1.00 88.12 468 LYS A C 1
ATOM 3788 O O . LYS A 1 468 ? 10.119 -17.601 25.867 1.00 88.12 468 LYS A O 1
ATOM 3793 N N . SER A 1 469 ? 11.606 -16.706 27.288 1.00 89.81 469 SER A N 1
ATOM 3794 C CA . SER A 1 469 ? 11.003 -17.252 28.513 1.00 89.81 469 SER A CA 1
ATOM 3795 C C . SER A 1 469 ? 9.590 -16.730 28.807 1.00 89.81 469 SER A C 1
ATOM 3797 O O . SER A 1 469 ? 8.807 -17.437 29.436 1.00 89.81 469 SER A O 1
ATOM 3799 N N . HIS A 1 470 ? 9.240 -15.530 28.335 1.00 91.62 470 HIS A N 1
ATOM 3800 C CA . HIS A 1 470 ? 7.911 -14.932 28.503 1.00 91.62 470 HIS A CA 1
ATOM 3801 C C . HIS A 1 470 ? 7.051 -15.013 27.238 1.00 91.62 470 HIS A C 1
ATOM 3803 O O . HIS A 1 470 ? 5.901 -14.578 27.256 1.00 91.62 470 HIS A O 1
ATOM 3809 N N . PHE A 1 471 ? 7.571 -15.594 26.155 1.00 91.50 471 PHE A N 1
ATOM 3810 C CA . PHE A 1 471 ? 6.942 -15.595 24.837 1.00 91.50 471 PHE A CA 1
ATOM 3811 C C . PHE A 1 471 ? 5.474 -16.042 24.865 1.00 91.50 471 PHE A C 1
ATOM 3813 O O . PHE A 1 471 ? 4.600 -15.286 24.455 1.00 91.50 471 PHE A O 1
ATOM 3820 N N . ALA A 1 472 ? 5.181 -17.213 25.440 1.00 92.25 472 ALA A N 1
ATOM 3821 C CA . ALA A 1 472 ? 3.816 -17.743 25.537 1.00 92.25 472 ALA A CA 1
ATOM 3822 C C . ALA A 1 472 ? 2.861 -16.810 26.306 1.00 92.25 472 ALA A C 1
ATOM 3824 O O . ALA A 1 472 ? 1.708 -16.615 25.916 1.00 92.25 472 ALA A O 1
ATOM 3825 N N . ALA A 1 473 ? 3.346 -16.202 27.394 1.00 93.81 473 ALA A N 1
ATOM 3826 C CA . ALA A 1 473 ? 2.569 -15.241 28.167 1.00 93.81 473 ALA A CA 1
ATOM 3827 C C . ALA A 1 473 ? 2.298 -13.974 27.349 1.00 93.81 473 ALA A C 1
ATOM 3829 O O . ALA A 1 473 ? 1.166 -13.497 27.336 1.00 93.81 473 ALA A O 1
ATOM 3830 N N . ASN A 1 474 ? 3.297 -13.474 26.619 1.00 94.25 474 ASN A N 1
ATOM 3831 C CA . ASN A 1 474 ? 3.158 -12.277 25.800 1.00 94.25 474 ASN A CA 1
ATOM 3832 C C . ASN A 1 474 ? 2.216 -12.508 24.606 1.00 94.25 474 ASN A C 1
ATOM 3834 O O . ASN A 1 474 ? 1.339 -11.675 24.381 1.00 94.25 474 ASN A O 1
ATOM 3838 N N . VAL A 1 475 ? 2.305 -13.655 23.912 1.00 94.56 475 VAL A N 1
ATOM 3839 C CA . VAL A 1 475 ? 1.358 -14.026 22.837 1.00 94.56 475 VAL A CA 1
ATOM 3840 C C . VAL A 1 475 ? -0.081 -14.003 23.357 1.00 94.56 475 VAL A C 1
ATOM 3842 O O . VAL A 1 475 ? -0.965 -13.431 22.726 1.00 94.56 475 VAL A O 1
ATOM 3845 N N . LYS A 1 476 ? -0.322 -14.530 24.563 1.00 94.19 476 LYS A N 1
ATOM 3846 C CA . LYS A 1 476 ? -1.652 -14.502 25.183 1.00 94.19 476 LYS A CA 1
ATOM 3847 C C . LYS A 1 476 ? -2.169 -13.083 25.459 1.00 94.19 476 LYS A C 1
ATOM 3849 O O . LYS A 1 476 ? -3.379 -12.893 25.511 1.00 94.19 476 LYS A O 1
ATOM 3854 N N . THR A 1 477 ? -1.293 -12.089 25.642 1.00 93.62 477 THR A N 1
ATOM 3855 C CA . THR A 1 477 ? -1.725 -10.696 25.872 1.00 93.62 477 THR A CA 1
ATOM 3856 C C . THR A 1 477 ? -2.144 -9.963 24.597 1.00 93.62 477 THR A C 1
ATOM 3858 O O . THR A 1 477 ? -2.911 -9.008 24.695 1.00 93.62 477 THR A O 1
ATOM 3861 N N . ILE A 1 478 ? -1.669 -10.408 23.429 1.00 94.56 478 ILE A N 1
ATOM 3862 C CA . ILE A 1 478 ? -2.042 -9.860 22.112 1.00 94.56 478 ILE A CA 1
ATOM 3863 C C . ILE A 1 478 ? -3.099 -10.708 21.391 1.00 94.56 478 ILE A C 1
ATOM 3865 O O . ILE A 1 478 ? -3.642 -10.293 20.372 1.00 94.56 478 ILE A O 1
ATOM 3869 N N . GLN A 1 479 ? -3.407 -11.899 21.900 1.00 95.81 479 GLN A N 1
ATOM 3870 C CA . GLN A 1 479 ? -4.472 -12.742 21.373 1.00 95.81 479 GLN A CA 1
ATOM 3871 C C . GLN A 1 479 ? -5.845 -12.177 21.755 1.00 95.81 479 GLN A C 1
ATOM 3873 O O . GLN A 1 479 ? -6.166 -12.012 22.934 1.00 95.81 479 GLN A O 1
ATOM 3878 N N . ALA A 1 480 ? -6.684 -11.928 20.752 1.00 94.06 480 ALA A N 1
ATOM 3879 C CA . ALA A 1 480 ? -8.079 -11.577 20.959 1.00 94.06 480 ALA A CA 1
ATOM 3880 C C . ALA A 1 480 ? -8.835 -12.751 21.618 1.00 94.06 480 ALA A C 1
ATOM 3882 O O . ALA A 1 480 ? -8.663 -13.903 21.204 1.00 94.06 480 ALA A O 1
ATOM 3883 N N . PRO A 1 481 ? -9.687 -12.496 22.630 1.00 92.44 481 PRO A N 1
ATOM 3884 C CA . PRO A 1 481 ? -10.543 -13.525 23.207 1.00 92.44 481 PRO A CA 1
ATOM 3885 C C . PRO A 1 481 ? -11.507 -14.088 22.162 1.00 92.44 481 PRO A C 1
ATOM 3887 O O . PRO A 1 481 ? -12.021 -13.334 21.342 1.00 92.44 481 PRO A O 1
ATOM 3890 N N . GLY A 1 482 ? -11.820 -15.378 22.237 1.00 86.62 482 GLY A N 1
ATOM 3891 C CA . GLY A 1 482 ? -12.793 -16.014 21.351 1.00 86.62 482 GLY A CA 1
ATOM 3892 C C . GLY A 1 482 ? -12.387 -17.428 20.957 1.00 86.62 482 GLY A C 1
ATOM 3893 O O . GLY A 1 482 ? -11.376 -17.951 21.433 1.00 86.62 482 GLY A O 1
ATOM 3894 N N . ASP A 1 483 ? -13.197 -18.043 20.102 1.00 84.06 483 ASP A N 1
ATOM 3895 C CA . ASP A 1 483 ? -12.835 -19.278 19.416 1.00 84.06 483 ASP A CA 1
ATOM 3896 C C . ASP A 1 483 ? -12.109 -18.893 18.128 1.00 84.06 483 ASP A C 1
ATOM 3898 O O . ASP A 1 483 ? -12.734 -18.422 17.185 1.00 84.06 483 ASP A O 1
ATOM 3902 N N . TYR A 1 484 ? -10.791 -19.084 18.101 1.00 79.44 484 TYR A N 1
ATOM 3903 C CA . TYR A 1 484 ? -9.928 -18.727 16.972 1.00 79.44 484 TYR A CA 1
ATOM 3904 C C . TYR A 1 484 ? -10.485 -19.213 15.617 1.00 79.44 484 TYR A C 1
ATOM 3906 O O . TYR A 1 484 ? -10.407 -18.515 14.617 1.00 79.44 484 TYR A O 1
ATOM 3914 N N . GLU A 1 485 ? -11.127 -20.380 15.554 1.00 81.69 485 GLU A N 1
ATOM 3915 C CA . GLU A 1 485 ? -11.630 -20.900 14.274 1.00 81.69 485 GLU A CA 1
ATOM 3916 C C . GLU A 1 485 ? -12.995 -20.308 13.863 1.00 81.69 485 GLU A C 1
ATOM 3918 O O . GLU A 1 485 ? -13.442 -20.513 12.733 1.00 81.69 485 GLU A O 1
ATOM 3923 N N . VAL A 1 486 ? -13.679 -19.591 14.764 1.00 85.62 486 VAL A N 1
ATOM 3924 C CA . VAL A 1 486 ? -15.080 -19.171 14.591 1.00 85.62 486 VAL A CA 1
ATOM 3925 C C . VAL A 1 486 ? -15.275 -17.669 14.784 1.00 85.62 486 VAL A C 1
ATOM 3927 O O . VAL A 1 486 ? -15.922 -17.030 13.953 1.00 85.62 486 VAL A O 1
ATOM 3930 N N . ALA A 1 487 ? -14.765 -17.091 15.870 1.00 91.12 487 ALA A N 1
ATOM 3931 C CA . ALA A 1 487 ? -14.970 -15.692 16.212 1.00 91.12 487 ALA A CA 1
ATOM 3932 C C . ALA A 1 487 ? -13.904 -15.135 17.166 1.00 91.12 487 ALA A C 1
ATOM 3934 O O . ALA A 1 487 ? -13.482 -15.796 18.115 1.00 91.12 487 ALA A O 1
ATOM 3935 N N . VAL A 1 488 ? -13.560 -13.862 16.978 1.00 94.06 488 VAL A N 1
ATOM 3936 C CA . VAL A 1 488 ? -12.699 -13.085 17.884 1.00 94.06 488 VAL A CA 1
ATOM 3937 C C . VAL A 1 488 ? -13.462 -11.914 18.485 1.00 94.06 488 VAL A C 1
ATOM 3939 O O . VAL A 1 488 ? -14.414 -11.414 17.894 1.00 94.06 488 VAL A O 1
ATOM 3942 N N . LYS A 1 489 ? -13.047 -11.441 19.658 1.00 95.62 489 LYS A N 1
ATOM 3943 C CA . LYS A 1 489 ? -13.646 -10.288 20.326 1.00 95.62 489 LYS A CA 1
ATOM 3944 C C . LYS A 1 489 ? -12.731 -9.073 20.229 1.00 95.62 489 LYS A C 1
ATOM 3946 O O . LYS A 1 489 ? -11.634 -9.090 20.779 1.00 95.62 489 LYS A O 1
ATOM 3951 N N . LEU A 1 490 ? -13.215 -8.020 19.573 1.00 96.38 490 LEU A N 1
ATOM 3952 C CA . LEU A 1 490 ? -12.525 -6.741 19.390 1.00 96.38 490 LEU A CA 1
ATOM 3953 C C . LEU A 1 490 ? -13.466 -5.587 19.726 1.00 96.38 490 LEU A C 1
ATOM 3955 O O . LEU A 1 490 ? -14.650 -5.621 19.393 1.00 96.38 490 LEU A O 1
ATOM 3959 N N . ALA A 1 491 ? -12.949 -4.565 20.397 1.00 96.00 491 ALA A N 1
ATOM 3960 C CA . ALA A 1 491 ? -13.703 -3.414 20.876 1.00 96.00 491 ALA A CA 1
ATOM 3961 C C . ALA A 1 491 ? -14.965 -3.800 21.682 1.00 96.00 491 ALA A C 1
ATOM 3963 O O . ALA A 1 491 ? -16.011 -3.152 21.594 1.00 96.00 491 ALA A O 1
ATOM 3964 N N . GLY A 1 492 ? -14.911 -4.913 22.421 1.00 93.50 492 GLY A N 1
ATOM 3965 C CA . GLY A 1 492 ? -16.064 -5.469 23.136 1.00 93.50 492 GLY A CA 1
ATOM 3966 C C . GLY A 1 492 ? -17.117 -6.183 22.267 1.00 93.50 492 GLY A C 1
ATOM 3967 O O . GLY A 1 492 ? -18.081 -6.705 22.827 1.00 93.50 492 GLY A O 1
ATOM 3968 N N . CYS A 1 493 ? -16.934 -6.263 20.946 1.00 93.81 493 CYS A N 1
ATOM 3969 C CA . CYS A 1 493 ? -17.833 -6.902 19.981 1.00 93.81 493 CYS A CA 1
ATOM 3970 C C . CYS A 1 493 ? -17.275 -8.245 19.496 1.00 93.81 493 CYS A C 1
ATOM 3972 O O . CYS A 1 493 ? -16.076 -8.378 19.270 1.00 93.81 493 CYS A O 1
ATOM 3974 N N . GLU A 1 494 ? -18.148 -9.239 19.340 1.00 94.88 494 GLU A N 1
ATOM 3975 C CA . GLU A 1 494 ? -17.798 -10.510 18.707 1.00 94.88 494 GLU A CA 1
ATOM 3976 C C . GLU A 1 494 ? -17.802 -10.355 17.182 1.00 94.88 494 GLU A C 1
ATOM 3978 O O . GLU A 1 494 ? -18.768 -9.865 16.598 1.00 94.88 494 GLU A O 1
ATOM 3983 N N . VAL A 1 495 ? -16.721 -10.781 16.543 1.00 93.12 495 VAL A N 1
ATOM 3984 C CA . VAL A 1 495 ? -16.496 -10.733 15.102 1.00 93.12 495 VAL A CA 1
ATOM 3985 C C . VAL A 1 495 ? -16.371 -12.161 14.605 1.00 93.12 495 VAL A C 1
ATOM 3987 O O . VAL A 1 495 ? -15.392 -12.841 14.904 1.00 93.12 495 VAL A O 1
ATOM 3990 N N . THR A 1 496 ? -17.361 -12.621 13.843 1.00 91.12 496 THR A N 1
ATOM 3991 C CA . THR A 1 496 ? -17.329 -13.962 13.250 1.00 91.12 496 THR A CA 1
ATOM 3992 C C . THR A 1 496 ? -16.351 -13.988 12.079 1.00 91.12 496 THR A C 1
ATOM 3994 O O . THR A 1 496 ? -16.479 -13.197 11.137 1.00 91.12 496 THR A O 1
ATOM 3997 N N . ILE A 1 497 ? -15.418 -14.939 12.112 1.00 82.88 497 ILE A N 1
ATOM 3998 C CA . ILE A 1 497 ? -14.456 -15.200 11.044 1.00 82.88 497 ILE A CA 1
ATOM 3999 C C . ILE A 1 497 ? -15.143 -16.070 9.989 1.00 82.88 497 ILE A C 1
ATOM 4001 O O . ILE A 1 497 ? -15.147 -17.298 10.049 1.00 82.88 497 ILE A O 1
ATOM 4005 N N . LYS A 1 498 ? -15.786 -15.422 9.016 1.00 73.88 498 LYS A N 1
ATOM 4006 C CA . LYS A 1 498 ? -16.444 -16.101 7.896 1.00 73.88 498 LYS A CA 1
ATOM 4007 C C . LYS A 1 498 ? -15.836 -15.632 6.582 1.00 73.88 498 LYS A C 1
ATOM 4009 O O . LYS A 1 498 ? -16.381 -14.745 5.941 1.00 73.88 498 LYS A O 1
ATOM 4014 N N . CYS A 1 499 ? -14.748 -16.281 6.170 1.00 67.88 499 CYS A N 1
ATOM 4015 C CA . CYS A 1 499 ? -14.172 -16.048 4.849 1.00 67.88 499 CYS A CA 1
ATOM 4016 C C . CYS A 1 499 ? -15.186 -16.468 3.782 1.00 67.88 499 CYS A C 1
ATOM 4018 O O . CYS A 1 499 ? -15.547 -17.648 3.672 1.00 67.88 499 CYS A O 1
ATOM 4020 N N . ASP A 1 500 ? -15.635 -15.514 2.978 1.00 65.62 500 ASP A N 1
ATOM 4021 C CA . ASP A 1 500 ? -16.609 -15.775 1.918 1.00 65.62 500 ASP A CA 1
ATOM 4022 C C . ASP A 1 500 ? -16.004 -16.492 0.697 1.00 65.62 500 ASP A C 1
ATOM 4024 O O . ASP A 1 500 ? -16.705 -16.809 -0.268 1.00 65.62 500 ASP A O 1
ATOM 4028 N N . LYS A 1 501 ? -14.692 -16.777 0.756 1.00 61.56 501 LYS A N 1
ATOM 4029 C CA . LYS A 1 501 ? -13.897 -17.456 -0.273 1.00 61.56 501 LYS A CA 1
ATOM 4030 C C . LYS A 1 501 ? -14.019 -16.797 -1.648 1.00 61.56 501 LYS A C 1
ATOM 4032 O O . LYS A 1 501 ? -13.693 -17.436 -2.650 1.00 61.56 501 LYS A O 1
ATOM 4037 N N . THR A 1 502 ? -14.442 -15.539 -1.734 1.00 54.19 502 THR A N 1
ATOM 4038 C CA . THR A 1 502 ? -14.614 -14.828 -3.010 1.00 54.19 502 THR A CA 1
ATOM 4039 C C . THR A 1 502 ? -13.299 -14.687 -3.767 1.00 54.19 502 THR A C 1
ATOM 4041 O O . THR A 1 502 ? -13.297 -14.720 -4.992 1.00 54.19 502 THR A O 1
ATOM 4044 N N . TRP A 1 503 ? -12.172 -14.669 -3.055 1.00 49.28 503 TRP A N 1
ATOM 4045 C CA . TRP A 1 503 ? -10.821 -14.731 -3.620 1.00 49.28 503 TRP A CA 1
ATOM 4046 C C . TRP A 1 503 ? -10.355 -16.144 -4.042 1.00 49.28 503 TRP A C 1
ATOM 4048 O O . TRP A 1 503 ? -9.327 -16.280 -4.706 1.00 49.28 503 TRP A O 1
ATOM 4058 N N . LEU A 1 504 ? -11.082 -17.204 -3.658 1.00 42.56 504 LEU A N 1
ATOM 4059 C CA . LEU A 1 504 ? -10.745 -18.620 -3.894 1.00 42.56 504 LEU A CA 1
ATOM 4060 C C . LEU A 1 504 ? -11.664 -19.312 -4.918 1.00 42.56 504 LEU A C 1
ATOM 4062 O O . LEU A 1 504 ? -11.332 -20.405 -5.388 1.00 42.56 504 LEU A O 1
ATOM 4066 N N . HIS A 1 505 ? -12.811 -18.722 -5.270 1.00 37.50 505 HIS A N 1
ATOM 4067 C CA . HIS A 1 505 ? -13.767 -19.326 -6.198 1.00 37.50 505 HIS A CA 1
ATOM 4068 C C . HIS A 1 505 ? -13.371 -19.114 -7.665 1.00 37.50 505 HIS A C 1
ATOM 4070 O O . HIS A 1 505 ? -13.809 -18.205 -8.360 1.00 37.50 505 HIS A O 1
ATOM 4076 N N . ASN A 1 506 ? -12.565 -20.055 -8.148 1.00 40.50 506 ASN A N 1
ATOM 4077 C CA . ASN A 1 506 ? -12.257 -20.265 -9.554 1.00 40.50 506 ASN A CA 1
ATOM 4078 C C . ASN A 1 506 ? -13.524 -20.732 -10.301 1.00 40.50 506 ASN A C 1
ATOM 4080 O O . ASN A 1 506 ? -13.876 -21.915 -10.240 1.00 40.50 506 ASN A O 1
ATOM 4084 N N . THR A 1 507 ? -14.232 -19.842 -11.001 1.00 36.72 507 THR A N 1
ATOM 4085 C CA . THR A 1 507 ? -15.172 -20.315 -12.027 1.00 36.72 507 THR A CA 1
ATOM 4086 C C . THR A 1 507 ? -14.364 -20.604 -13.287 1.00 36.72 507 THR A C 1
ATOM 4088 O O . THR A 1 507 ? -13.627 -19.748 -13.761 1.00 36.72 507 THR A O 1
ATOM 4091 N N . LYS A 1 508 ? -14.470 -21.825 -13.830 1.00 38.62 508 LYS A N 1
ATOM 4092 C CA . LYS A 1 508 ? -13.670 -22.327 -14.972 1.00 38.62 508 LYS A CA 1
ATOM 4093 C C . LYS A 1 508 ? -13.703 -21.446 -16.237 1.00 38.62 508 LYS A C 1
ATOM 4095 O O . LYS A 1 508 ? -12.964 -21.721 -17.173 1.00 38.62 508 LYS A O 1
ATOM 4100 N N . SER A 1 509 ? -14.559 -20.430 -16.283 1.00 39.44 509 SER A N 1
ATOM 4101 C CA . SER A 1 509 ? -14.727 -19.503 -17.402 1.00 39.44 509 SER A CA 1
ATOM 4102 C C . SER A 1 509 ? -14.404 -18.045 -17.072 1.00 39.44 509 SER A C 1
ATOM 4104 O O . SER A 1 509 ? -14.319 -17.247 -17.996 1.00 39.44 509 SER A O 1
ATOM 4106 N N . LYS A 1 510 ? -14.257 -17.679 -15.794 1.00 35.50 510 LYS A N 1
ATOM 4107 C CA . LYS A 1 510 ? -13.930 -16.321 -15.349 1.00 35.50 510 LYS A CA 1
ATOM 4108 C C . LYS A 1 510 ? -13.206 -16.411 -14.019 1.00 35.50 510 LYS A C 1
ATOM 4110 O O . LYS A 1 510 ? -13.764 -16.886 -13.024 1.00 35.50 510 LYS A O 1
ATOM 4115 N N . VAL A 1 511 ? -11.961 -15.955 -13.995 1.00 33.94 511 VAL A N 1
ATOM 4116 C CA . VAL A 1 511 ? -11.313 -15.683 -12.717 1.00 33.94 511 VAL A CA 1
ATOM 4117 C C . VAL A 1 511 ? -12.163 -14.603 -12.047 1.00 33.94 511 VAL A C 1
ATOM 4119 O O . VAL A 1 511 ? -12.550 -13.647 -12.712 1.00 33.94 511 VAL A O 1
ATOM 4122 N N . SER A 1 512 ? -12.573 -14.812 -10.797 1.00 32.00 512 SER A N 1
ATOM 4123 C CA . SER A 1 512 ? -13.483 -13.925 -10.064 1.00 32.00 512 SER A CA 1
ATOM 4124 C C . SER A 1 512 ? -12.781 -12.619 -9.682 1.00 32.00 512 SER A C 1
ATOM 4126 O O . SER A 1 512 ? -12.542 -12.334 -8.513 1.00 32.00 512 SER A O 1
ATOM 4128 N N . TYR A 1 513 ? -12.410 -11.843 -10.686 1.00 43.12 513 TYR A N 1
ATOM 4129 C CA . TYR A 1 513 ? -11.917 -10.486 -10.583 1.00 43.12 513 TYR A CA 1
ATOM 4130 C C . TYR A 1 513 ? -12.781 -9.718 -11.572 1.00 43.12 513 TYR A C 1
ATOM 4132 O O . TYR A 1 513 ? -12.816 -10.062 -12.748 1.00 43.12 513 TYR A O 1
ATOM 4140 N N . ASP A 1 514 ? -13.597 -8.809 -11.060 1.00 35.09 514 ASP A N 1
ATOM 4141 C CA . ASP A 1 514 ? -14.695 -8.158 -11.764 1.00 35.09 514 ASP A CA 1
ATOM 4142 C C . ASP A 1 514 ? -14.217 -7.479 -13.067 1.00 35.09 514 ASP A C 1
ATOM 4144 O O . ASP A 1 514 ? -13.731 -6.353 -13.069 1.00 35.09 514 ASP A O 1
ATOM 4148 N N . GLU A 1 515 ? -14.311 -8.181 -14.202 1.00 34.59 515 GLU A N 1
ATOM 4149 C CA . GLU A 1 515 ? -13.918 -7.659 -15.523 1.00 34.59 515 GLU A CA 1
ATOM 4150 C C . GLU A 1 515 ? -14.904 -6.603 -16.059 1.00 34.59 515 GLU A C 1
ATOM 4152 O O . GLU A 1 515 ? -14.688 -6.055 -17.138 1.00 34.59 515 GLU A O 1
ATOM 4157 N N . ASN A 1 516 ? -15.981 -6.297 -15.327 1.00 31.80 516 ASN A N 1
ATOM 4158 C CA . ASN A 1 516 ? -17.095 -5.501 -15.843 1.00 31.80 516 ASN A CA 1
ATOM 4159 C C . ASN A 1 516 ? -17.265 -4.114 -15.205 1.00 31.80 516 ASN A C 1
ATOM 4161 O O . ASN A 1 516 ? -18.148 -3.373 -15.630 1.00 31.80 516 ASN A O 1
ATOM 4165 N N . ALA A 1 517 ? -16.417 -3.721 -14.256 1.00 34.72 517 ALA A N 1
ATOM 4166 C CA . ALA A 1 517 ? -16.403 -2.356 -13.730 1.00 34.72 517 ALA A CA 1
ATOM 4167 C C . ALA A 1 517 ? -14.980 -1.948 -13.331 1.00 34.72 517 ALA A C 1
ATOM 4169 O O . ALA A 1 517 ? -14.682 -1.674 -12.171 1.00 34.72 517 ALA A O 1
ATOM 4170 N N . LEU A 1 518 ? -14.079 -1.916 -14.318 1.00 35.09 518 LEU A N 1
ATOM 4171 C CA . LEU A 1 518 ? -12.802 -1.228 -14.153 1.00 35.09 518 LEU A CA 1
ATOM 4172 C C . LEU A 1 518 ? -13.081 0.226 -13.730 1.00 35.09 518 LEU A C 1
ATOM 4174 O O . LEU A 1 518 ? -13.936 0.871 -14.344 1.00 35.09 518 LEU A O 1
ATOM 4178 N N . PRO A 1 519 ? -12.333 0.806 -12.776 1.00 28.20 519 PRO A N 1
ATOM 4179 C CA . PRO A 1 519 ? -12.182 2.250 -12.796 1.00 28.20 519 PRO A CA 1
ATOM 4180 C C . PRO A 1 519 ? -11.558 2.574 -14.144 1.00 28.20 519 PRO A C 1
ATOM 4182 O O . PRO A 1 519 ? -10.553 1.963 -14.528 1.00 28.20 519 PRO A O 1
ATOM 4185 N N . ALA A 1 520 ? -12.083 3.560 -14.862 1.00 31.48 520 ALA A N 1
ATOM 4186 C CA . ALA A 1 520 ? -11.249 4.202 -15.851 1.00 31.48 520 ALA A CA 1
ATOM 4187 C C . ALA A 1 520 ? -10.014 4.744 -15.124 1.00 31.48 520 ALA A C 1
ATOM 4189 O O . ALA A 1 520 ? -10.089 5.719 -14.386 1.00 31.48 520 ALA A O 1
ATOM 4190 N N . LYS A 1 521 ? -8.887 4.053 -15.311 1.00 44.28 521 LYS A N 1
ATOM 4191 C CA . LYS A 1 521 ? -7.513 4.555 -15.288 1.00 44.28 521 LYS A CA 1
ATOM 4192 C C . LYS A 1 521 ? -7.341 5.866 -14.475 1.00 44.28 521 LYS A C 1
ATOM 4194 O O . LYS A 1 521 ? -7.281 6.952 -15.047 1.00 44.28 521 LYS A O 1
ATOM 4199 N N . LYS A 1 522 ? -7.219 5.785 -13.146 1.00 33.41 522 LYS A N 1
ATOM 4200 C CA . LYS A 1 522 ? -6.922 6.949 -12.288 1.00 33.41 522 LYS A CA 1
ATOM 4201 C C . LYS A 1 522 ? -5.474 6.922 -11.772 1.00 33.41 522 LYS A C 1
ATOM 4203 O O . LYS A 1 522 ? -5.034 5.988 -11.120 1.00 33.41 522 LYS A O 1
ATOM 4208 N N . LYS A 1 523 ? -4.760 7.990 -12.151 1.00 39.59 523 LYS A N 1
ATOM 4209 C CA . LYS A 1 523 ? -3.551 8.640 -11.601 1.00 39.59 523 LYS A CA 1
ATOM 4210 C C . LYS A 1 523 ? -2.608 7.868 -10.664 1.00 39.59 523 LYS A C 1
ATOM 4212 O O . LYS A 1 523 ? -2.864 7.757 -9.474 1.00 39.59 523 LYS A O 1
ATOM 4217 N N . THR A 1 524 ? -1.384 7.626 -11.140 1.00 37.31 524 THR A N 1
ATOM 4218 C CA . THR A 1 524 ? -0.234 7.298 -10.272 1.00 37.31 524 THR A CA 1
ATOM 4219 C C . THR A 1 524 ? 1.075 7.860 -10.812 1.00 37.31 524 THR A C 1
ATOM 4221 O O . THR A 1 524 ? 1.703 7.257 -11.683 1.00 37.31 524 THR A O 1
ATOM 4224 N N . GLY A 1 525 ? 1.522 9.030 -10.366 1.00 35.88 525 GLY A N 1
ATOM 4225 C CA . GLY A 1 525 ? 2.929 9.355 -10.627 1.00 35.88 525 GLY A CA 1
ATOM 4226 C C . GLY A 1 525 ? 3.362 10.781 -10.504 1.00 35.88 525 GLY A C 1
ATOM 4227 O O . GLY A 1 525 ? 4.033 11.307 -11.382 1.00 35.88 525 GLY A O 1
ATOM 4228 N N . ASP A 1 526 ? 3.157 11.270 -9.302 1.00 35.28 526 ASP A N 1
ATOM 4229 C CA . ASP A 1 526 ? 4.204 12.060 -8.681 1.00 35.28 526 ASP A CA 1
ATOM 4230 C C . ASP A 1 526 ? 5.084 11.108 -7.840 1.00 35.28 526 ASP A C 1
ATOM 4232 O O . ASP A 1 526 ? 5.116 11.218 -6.616 1.00 35.28 526 ASP A O 1
ATOM 4236 N N . PHE A 1 527 ? 5.711 10.097 -8.472 1.00 38.19 527 PHE A N 1
ATOM 4237 C CA . PHE A 1 527 ? 6.405 9.007 -7.755 1.00 38.19 527 PHE A CA 1
ATOM 4238 C C . PHE A 1 527 ? 7.929 8.958 -7.910 1.00 38.19 527 PHE A C 1
ATOM 4240 O O . PHE A 1 527 ? 8.588 8.373 -7.060 1.00 38.19 527 PHE A O 1
ATOM 4247 N N . PHE A 1 528 ? 8.518 9.621 -8.910 1.00 35.28 528 PHE A N 1
ATOM 4248 C CA . PHE A 1 528 ? 9.970 9.582 -9.141 1.00 35.28 528 PHE A CA 1
ATOM 4249 C C . PHE A 1 528 ? 10.606 10.980 -9.164 1.00 35.28 528 PHE A C 1
ATOM 4251 O O . PHE A 1 528 ? 11.271 11.375 -10.127 1.00 35.28 528 PHE A O 1
ATOM 4258 N N . ALA A 1 529 ? 10.442 11.740 -8.079 1.00 32.47 529 ALA A N 1
ATOM 4259 C CA . ALA A 1 529 ? 11.336 12.859 -7.797 1.00 32.47 529 ALA A CA 1
ATOM 4260 C C . ALA A 1 529 ? 12.622 12.309 -7.158 1.00 32.47 529 ALA A C 1
ATOM 4262 O O . ALA A 1 529 ? 12.726 12.145 -5.948 1.00 32.47 529 ALA A O 1
ATOM 4263 N N . SER A 1 530 ? 13.601 11.991 -8.004 1.00 31.64 530 SER A N 1
ATOM 4264 C CA . SER A 1 530 ? 14.980 11.723 -7.597 1.00 31.64 530 SER A CA 1
ATOM 4265 C C . SER A 1 530 ? 15.557 12.940 -6.867 1.00 31.64 530 SER A C 1
ATOM 4267 O O . SER A 1 530 ? 15.553 14.050 -7.410 1.00 31.64 530 SER A O 1
ATOM 4269 N N . SER A 1 531 ? 16.065 12.702 -5.660 1.00 30.47 531 SER A N 1
ATOM 4270 C CA . SER A 1 531 ? 16.911 13.602 -4.883 1.00 30.47 531 SER A CA 1
ATOM 4271 C C . SER A 1 531 ? 18.000 14.240 -5.754 1.00 30.47 531 SER A C 1
ATOM 4273 O O . SER A 1 531 ? 18.657 13.589 -6.567 1.00 30.47 531 SER A O 1
ATOM 4275 N N . LYS A 1 532 ? 18.185 15.555 -5.600 1.00 31.12 532 LYS A N 1
ATOM 4276 C CA . LYS A 1 532 ? 19.313 16.274 -6.193 1.00 31.12 532 LYS A CA 1
ATOM 4277 C C . LYS A 1 532 ? 20.604 15.887 -5.462 1.00 31.12 532 LYS A C 1
ATOM 4279 O O . LYS A 1 532 ? 20.745 16.183 -4.284 1.00 31.12 532 LYS A O 1
ATOM 4284 N N . ASN A 1 533 ? 21.522 15.300 -6.227 1.00 30.30 533 ASN A N 1
ATOM 4285 C CA . ASN A 1 533 ? 22.983 15.402 -6.172 1.00 30.30 533 ASN A CA 1
ATOM 4286 C C . ASN A 1 533 ? 23.678 15.360 -4.799 1.00 30.30 533 ASN A C 1
ATOM 4288 O O . ASN A 1 533 ? 23.925 16.393 -4.176 1.00 30.30 533 ASN A O 1
ATOM 4292 N N . GLU A 1 534 ? 24.212 14.186 -4.461 1.00 27.56 534 GLU A N 1
ATOM 4293 C CA . GLU A 1 534 ? 25.530 14.109 -3.829 1.00 27.56 534 GLU A CA 1
ATOM 4294 C C . GLU A 1 534 ? 26.592 14.566 -4.844 1.00 27.56 534 GLU A C 1
ATOM 4296 O O . GLU A 1 534 ? 26.877 13.894 -5.834 1.00 27.56 534 GLU A O 1
ATOM 4301 N N . GLY A 1 535 ? 27.168 15.744 -4.611 1.00 26.64 535 GLY A N 1
ATOM 4302 C CA . GLY A 1 535 ? 28.259 16.298 -5.405 1.00 26.64 535 GLY A CA 1
ATOM 4303 C C . GLY A 1 535 ? 29.190 17.130 -4.530 1.00 26.64 535 GLY A C 1
ATOM 4304 O O . GLY A 1 535 ? 28.875 18.264 -4.199 1.00 26.64 535 GLY A O 1
ATOM 4305 N N . LYS A 1 536 ? 30.307 16.506 -4.135 1.00 26.34 536 LYS A N 1
ATOM 4306 C CA . LYS A 1 536 ? 31.586 17.046 -3.631 1.00 26.34 536 LYS A CA 1
ATOM 4307 C C . LYS A 1 536 ? 31.637 18.516 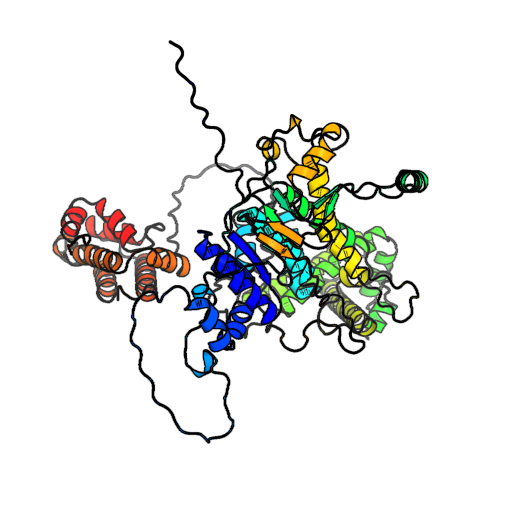-3.169 1.00 26.34 536 LYS A C 1
ATOM 4309 O O . LYS A 1 536 ? 31.567 19.448 -3.960 1.00 26.34 536 LYS A O 1
ATOM 4314 N N . LYS A 1 537 ? 31.999 18.677 -1.888 1.00 28.03 537 LYS A N 1
ATOM 4315 C CA . LYS A 1 537 ? 32.653 19.869 -1.325 1.00 28.03 537 LYS A CA 1
ATOM 4316 C C . LYS A 1 537 ? 33.817 20.330 -2.212 1.00 28.03 537 LYS A C 1
ATOM 4318 O O . LYS A 1 537 ? 34.774 19.582 -2.410 1.00 28.03 537 LYS A O 1
ATOM 4323 N N . THR A 1 538 ? 33.809 21.592 -2.621 1.00 23.28 538 THR A N 1
ATOM 4324 C CA . THR A 1 538 ? 35.037 22.386 -2.750 1.00 23.28 538 THR A CA 1
ATOM 4325 C C . THR A 1 538 ? 34.727 23.809 -2.292 1.00 23.28 538 THR A C 1
ATOM 4327 O O . THR A 1 538 ? 33.660 24.346 -2.565 1.00 23.28 538 THR A O 1
ATOM 4330 N N . ILE A 1 539 ? 35.632 24.320 -1.468 1.00 28.62 539 ILE A N 1
ATOM 4331 C CA . ILE A 1 539 ? 35.598 25.592 -0.752 1.00 28.62 539 ILE A CA 1
ATOM 4332 C C . ILE A 1 539 ? 35.824 26.728 -1.749 1.00 28.62 539 ILE A C 1
ATOM 4334 O O . ILE A 1 539 ? 36.793 26.650 -2.491 1.00 28.62 539 ILE A O 1
ATOM 4338 N N . GLU A 1 540 ? 35.010 27.784 -1.696 1.00 24.59 540 GLU A N 1
ATOM 4339 C CA . GLU A 1 540 ? 35.483 29.168 -1.831 1.00 24.59 540 GLU A CA 1
ATOM 4340 C C . GLU A 1 540 ? 34.471 30.156 -1.224 1.00 24.59 540 GLU A C 1
ATOM 4342 O O . GLU A 1 540 ? 33.269 29.898 -1.159 1.00 24.59 540 GLU A O 1
ATOM 4347 N N . GLN A 1 541 ? 35.026 31.216 -0.640 1.00 23.69 541 GLN A N 1
ATOM 4348 C CA . GLN A 1 541 ? 34.439 32.122 0.344 1.00 23.69 541 GLN A CA 1
ATOM 4349 C C . GLN A 1 541 ? 33.580 33.242 -0.260 1.00 23.69 541 GLN A C 1
ATOM 4351 O O . GLN A 1 541 ? 33.848 33.711 -1.355 1.00 23.69 541 GLN A O 1
ATOM 4356 N N . ASN A 1 542 ? 32.646 33.703 0.583 1.00 23.72 542 ASN A N 1
ATOM 4357 C CA . ASN A 1 542 ? 32.127 35.065 0.754 1.00 23.72 542 ASN A CA 1
ATOM 4358 C C . ASN A 1 542 ? 31.698 35.861 -0.489 1.00 23.72 542 ASN A C 1
ATOM 4360 O O . ASN A 1 542 ? 32.529 36.412 -1.194 1.00 23.72 542 ASN A O 1
ATOM 4364 N N . ASP A 1 543 ? 30.392 36.112 -0.591 1.00 22.44 543 ASP A N 1
ATOM 4365 C CA . ASP A 1 543 ? 29.922 37.495 -0.489 1.00 22.44 543 ASP A CA 1
ATOM 4366 C C . ASP A 1 543 ? 28.476 37.554 0.020 1.00 22.44 543 ASP A C 1
ATOM 4368 O O . ASP A 1 543 ? 27.602 36.769 -0.352 1.00 22.44 543 ASP A O 1
ATOM 4372 N N . THR A 1 544 ? 28.270 38.467 0.963 1.00 32.50 544 THR A N 1
ATOM 4373 C CA . THR A 1 544 ? 26.991 38.881 1.534 1.00 32.50 544 THR A CA 1
ATOM 4374 C C . THR A 1 544 ? 26.070 39.416 0.449 1.00 32.50 544 THR A C 1
ATOM 4376 O O . THR A 1 544 ? 26.374 40.458 -0.120 1.00 32.50 544 THR A O 1
ATOM 4379 N N . ASP A 1 545 ? 24.905 38.794 0.246 1.00 24.80 545 ASP A N 1
ATOM 4380 C CA . ASP A 1 545 ? 23.759 39.564 -0.228 1.00 24.80 545 ASP A CA 1
ATOM 4381 C C . ASP A 1 545 ? 22.399 38.994 0.191 1.00 24.80 545 ASP A C 1
ATOM 4383 O O . ASP A 1 545 ? 22.139 37.787 0.210 1.00 24.80 545 ASP A O 1
ATOM 4387 N N . SER A 1 546 ? 21.541 39.928 0.573 1.00 34.34 546 SER A N 1
ATOM 4388 C CA . SER A 1 546 ? 20.191 39.751 1.092 1.00 34.34 546 SER A CA 1
ATOM 4389 C C . SER A 1 546 ? 19.269 39.033 0.094 1.00 34.34 546 SER A C 1
ATOM 4391 O O . SER A 1 546 ? 18.893 39.572 -0.944 1.00 34.34 546 SER A O 1
ATOM 4393 N N . ARG A 1 547 ? 18.842 37.801 0.406 1.00 26.73 547 ARG A N 1
ATOM 4394 C CA . ARG A 1 547 ? 17.774 37.137 -0.360 1.00 26.73 547 ARG A CA 1
ATOM 4395 C C . ARG A 1 547 ? 16.413 37.619 0.129 1.00 26.73 547 ARG A C 1
ATOM 4397 O O . ARG A 1 547 ? 15.939 37.189 1.176 1.00 26.73 547 ARG A O 1
ATOM 4404 N N . GLN A 1 548 ? 15.785 38.485 -0.664 1.00 30.48 548 GLN A N 1
ATOM 4405 C CA . GLN A 1 548 ? 14.339 38.693 -0.648 1.00 30.48 548 GLN A CA 1
ATOM 4406 C C . GLN A 1 548 ? 13.632 37.338 -0.803 1.00 30.48 548 GLN A C 1
ATOM 4408 O O . GLN A 1 548 ? 13.845 36.620 -1.783 1.00 30.48 548 GLN A O 1
ATOM 4413 N N . GLU A 1 549 ? 12.801 36.982 0.177 1.00 31.61 549 GLU A N 1
ATOM 4414 C CA . GLU A 1 549 ? 11.891 35.842 0.090 1.00 31.61 549 GLU A CA 1
ATOM 4415 C C . GLU A 1 549 ? 10.890 36.093 -1.044 1.00 31.61 549 GLU A C 1
ATOM 4417 O O . GLU A 1 549 ? 10.120 37.055 -1.020 1.00 31.61 549 GLU A O 1
ATOM 4422 N N . ALA A 1 550 ? 10.906 35.236 -2.064 1.00 37.59 550 ALA A N 1
ATOM 4423 C CA . ALA A 1 550 ? 9.939 35.303 -3.148 1.00 37.59 550 ALA A CA 1
ATOM 4424 C C . ALA A 1 550 ? 8.520 35.045 -2.607 1.00 37.59 550 ALA A C 1
ATOM 4426 O O . ALA A 1 550 ? 8.246 33.998 -2.011 1.00 37.59 550 ALA A O 1
ATOM 4427 N N . LEU A 1 551 ? 7.617 36.001 -2.848 1.00 47.12 551 LEU A N 1
ATOM 4428 C CA . LEU A 1 551 ? 6.179 35.910 -2.588 1.00 47.12 551 LEU A CA 1
ATOM 4429 C C . LEU A 1 551 ? 5.604 34.629 -3.211 1.00 47.12 551 LEU A C 1
ATOM 4431 O O . LEU A 1 551 ? 5.436 34.522 -4.424 1.00 47.12 551 LEU A O 1
ATOM 4435 N N . THR A 1 552 ? 5.305 33.642 -2.372 1.00 55.41 552 THR A N 1
ATOM 4436 C CA . THR A 1 552 ? 4.713 32.366 -2.783 1.00 55.41 552 THR A CA 1
ATOM 4437 C C . THR A 1 552 ? 3.193 32.497 -2.755 1.00 55.41 552 THR A C 1
ATOM 4439 O O . THR A 1 552 ? 2.603 32.743 -1.700 1.00 55.41 552 THR A O 1
ATOM 4442 N N . ILE A 1 553 ? 2.542 32.354 -3.915 1.00 61.38 553 ILE A N 1
ATOM 4443 C CA . ILE A 1 553 ? 1.076 32.309 -3.998 1.00 61.38 553 ILE A CA 1
ATOM 4444 C C . ILE A 1 553 ? 0.610 31.035 -3.262 1.00 61.38 553 ILE A C 1
ATOM 4446 O O . ILE A 1 553 ? 1.046 29.944 -3.634 1.00 61.38 553 ILE A O 1
ATOM 4450 N N . PRO A 1 554 ? -0.219 31.136 -2.205 1.00 63.81 554 PRO A N 1
ATOM 4451 C CA . PRO A 1 554 ? -0.639 29.976 -1.426 1.00 63.81 554 PRO A CA 1
ATOM 4452 C C . PRO A 1 554 ? -1.539 29.038 -2.235 1.00 63.81 554 PRO A C 1
ATOM 4454 O O . PRO A 1 554 ? -2.333 29.486 -3.060 1.00 63.81 554 PRO A O 1
ATOM 4457 N N . ASP A 1 555 ? -1.463 27.742 -1.935 1.00 70.94 555 ASP A N 1
ATOM 4458 C CA . ASP A 1 555 ? -2.368 26.728 -2.478 1.00 70.94 555 ASP A CA 1
ATOM 4459 C C . ASP A 1 555 ? -3.836 27.050 -2.120 1.00 70.94 555 ASP A C 1
ATOM 4461 O O . ASP A 1 555 ? -4.186 27.217 -0.943 1.00 70.94 555 ASP A O 1
ATOM 4465 N N . LYS A 1 556 ? -4.701 27.119 -3.142 1.00 73.00 556 LYS A N 1
ATOM 4466 C CA . LYS A 1 556 ? -6.140 27.400 -3.019 1.00 73.00 556 LYS A CA 1
ATOM 4467 C C . LYS A 1 556 ? -6.858 26.422 -2.089 1.00 73.00 556 LYS A C 1
ATOM 4469 O O . LYS A 1 556 ? -7.744 26.838 -1.339 1.00 73.00 556 LYS A O 1
ATOM 4474 N N . ASN A 1 557 ? -6.456 25.156 -2.066 1.00 63.94 557 ASN A N 1
ATOM 4475 C CA . ASN A 1 557 ? -7.069 24.142 -1.210 1.00 63.94 557 ASN A CA 1
ATOM 4476 C C . ASN A 1 557 ? -6.698 24.368 0.258 1.00 63.94 557 ASN A C 1
ATOM 4478 O O . ASN A 1 557 ? -7.548 24.268 1.140 1.00 63.94 557 ASN A O 1
ATOM 4482 N N . LYS A 1 558 ? -5.455 24.784 0.528 1.00 70.62 558 LYS A N 1
ATOM 4483 C CA . LYS A 1 558 ? -5.002 25.145 1.879 1.00 70.62 558 LYS A CA 1
ATOM 4484 C C . LYS A 1 558 ? -5.725 26.387 2.411 1.00 70.62 558 LYS A C 1
ATOM 4486 O O . LYS A 1 558 ? -6.077 26.422 3.590 1.00 70.62 558 LYS A O 1
ATOM 4491 N N . LEU A 1 559 ? -5.971 27.377 1.549 1.00 74.75 559 LEU A N 1
ATOM 4492 C CA . LEU A 1 559 ? -6.785 28.558 1.866 1.00 74.75 559 LEU A CA 1
ATOM 4493 C C . LEU A 1 559 ? -8.227 28.149 2.194 1.00 74.75 559 LEU A C 1
ATOM 4495 O O . LEU A 1 559 ? -8.724 28.461 3.273 1.00 74.75 559 LEU A O 1
ATOM 4499 N N . THR A 1 560 ? -8.862 27.378 1.308 1.00 75.56 560 THR A N 1
ATOM 4500 C CA . THR A 1 560 ? -10.259 26.935 1.459 1.00 75.56 560 THR A CA 1
ATOM 4501 C C . THR A 1 560 ? -10.449 26.102 2.732 1.00 75.56 560 THR A C 1
ATOM 4503 O O . THR A 1 560 ? -11.349 26.389 3.515 1.00 75.56 560 THR A O 1
ATOM 4506 N N . MET A 1 561 ? -9.539 25.168 3.032 1.00 72.75 561 MET A N 1
ATOM 4507 C CA . MET A 1 561 ? -9.560 24.377 4.273 1.00 72.75 561 MET A CA 1
ATOM 4508 C C . MET A 1 561 ? -9.345 25.213 5.542 1.00 72.75 561 MET A C 1
ATOM 4510 O O . MET A 1 561 ? -9.853 24.855 6.605 1.00 72.75 561 MET A O 1
ATOM 4514 N N . SER A 1 562 ? -8.586 26.312 5.467 1.00 80.44 562 SER A N 1
ATOM 4515 C CA . SER A 1 562 ? -8.427 27.246 6.591 1.00 80.44 562 SER A CA 1
ATOM 4516 C C . SER A 1 562 ? -9.709 28.044 6.833 1.00 80.44 562 SER A C 1
ATOM 4518 O O . SER A 1 562 ? -10.117 28.214 7.977 1.00 80.44 562 SER A O 1
ATOM 4520 N N . ILE A 1 563 ? -10.376 28.471 5.757 1.00 87.06 563 ILE A N 1
ATOM 4521 C CA . ILE A 1 563 ? -11.627 29.237 5.801 1.00 87.06 563 ILE A CA 1
ATOM 4522 C C . ILE A 1 563 ? -12.798 28.357 6.273 1.00 87.06 563 ILE A C 1
ATOM 4524 O O . ILE A 1 563 ? -13.599 28.807 7.088 1.00 87.06 563 ILE A O 1
ATOM 4528 N N . MET A 1 564 ? -12.861 27.086 5.849 1.00 79.25 564 MET A N 1
ATOM 4529 C CA . MET A 1 564 ? -13.893 26.122 6.273 1.00 79.25 564 MET A CA 1
ATOM 4530 C C . MET A 1 564 ? -13.954 25.929 7.794 1.00 79.25 564 MET A C 1
ATOM 4532 O O . MET A 1 564 ? -15.031 25.698 8.335 1.00 79.25 564 MET A O 1
ATOM 4536 N N . LYS A 1 565 ? -12.818 26.059 8.491 1.00 86.06 565 LYS A N 1
ATOM 4537 C CA . LYS A 1 565 ? -12.730 25.936 9.957 1.00 86.06 565 LYS A CA 1
ATOM 4538 C C . LYS A 1 565 ? -13.286 27.146 10.713 1.00 86.06 565 LYS A C 1
ATOM 4540 O O . LYS A 1 565 ? -13.479 27.051 11.920 1.00 86.06 565 LYS A O 1
ATOM 4545 N N . ILE A 1 566 ? -13.508 28.266 10.026 1.00 83.81 566 ILE A N 1
ATOM 4546 C CA . ILE A 1 566 ? -14.033 29.499 10.613 1.00 83.81 566 ILE A CA 1
ATOM 4547 C C . ILE A 1 566 ? -15.560 29.483 10.443 1.00 83.81 566 ILE A C 1
ATOM 4549 O O . ILE A 1 566 ? -16.020 29.303 9.314 1.00 83.81 566 ILE A O 1
ATOM 4553 N N . PRO A 1 567 ? -16.356 29.657 11.509 1.00 88.38 567 PRO A N 1
ATOM 4554 C CA . PRO A 1 567 ? -17.809 29.803 11.413 1.00 88.38 567 PRO A CA 1
ATOM 4555 C C . PRO A 1 567 ? -18.235 30.969 10.507 1.00 88.38 567 PRO A C 1
ATOM 4557 O O . PRO A 1 567 ? -17.529 31.969 10.401 1.00 88.38 567 PRO A O 1
ATOM 4560 N N . LEU A 1 568 ? -19.404 30.869 9.864 1.00 87.81 568 LEU A N 1
ATOM 4561 C CA . LEU A 1 568 ? -19.889 31.874 8.904 1.00 87.81 568 LEU A CA 1
ATOM 4562 C C . LEU A 1 568 ? -19.941 33.298 9.488 1.00 87.81 568 LEU A C 1
ATOM 4564 O O . LEU A 1 568 ? -19.451 34.231 8.857 1.00 87.81 568 LEU A O 1
ATOM 4568 N N . ASN A 1 569 ? -20.478 33.448 10.701 1.00 83.44 569 ASN A N 1
ATOM 4569 C CA . ASN A 1 569 ? -20.538 34.728 11.412 1.00 83.44 569 ASN A CA 1
ATOM 4570 C C . ASN A 1 569 ? -19.137 35.322 11.627 1.00 83.44 569 ASN A C 1
ATOM 4572 O O . ASN A 1 569 ? -18.911 36.493 11.348 1.00 83.44 569 ASN A O 1
ATOM 4576 N N . GLU A 1 570 ? -18.161 34.500 12.021 1.00 88.31 570 GLU A N 1
ATOM 4577 C CA . GLU A 1 570 ? -16.779 34.956 12.194 1.00 88.31 570 GLU A CA 1
ATOM 4578 C C . GLU A 1 570 ? -16.116 35.319 10.856 1.00 88.31 570 GLU A C 1
ATOM 4580 O O . GLU A 1 570 ? -15.282 36.224 10.803 1.00 88.31 570 GLU A O 1
ATOM 4585 N N . ARG A 1 571 ? -16.458 34.653 9.746 1.00 92.88 571 ARG A N 1
ATOM 4586 C CA . ARG A 1 571 ? -15.947 35.041 8.418 1.00 92.88 571 ARG A CA 1
ATOM 4587 C C . ARG A 1 571 ? -16.437 36.430 8.035 1.00 92.88 571 ARG A C 1
ATOM 4589 O O . ARG A 1 571 ? -15.622 37.256 7.628 1.00 92.88 571 ARG A O 1
ATOM 4596 N N . GLU A 1 572 ? -17.734 36.678 8.191 1.00 91.12 572 GLU A N 1
ATOM 4597 C CA . GLU A 1 572 ? -18.361 37.967 7.899 1.00 91.12 572 GLU A CA 1
ATOM 4598 C C . GLU A 1 572 ? -17.739 39.090 8.737 1.00 91.12 572 GLU A C 1
ATOM 4600 O O . GLU A 1 572 ? -17.273 40.089 8.188 1.00 91.12 572 GLU A O 1
ATOM 4605 N N . GLU A 1 573 ? -17.613 38.884 10.049 1.00 90.19 573 GLU A N 1
ATOM 4606 C CA . GLU A 1 573 ? -16.991 39.844 10.965 1.00 90.19 573 GLU A CA 1
ATOM 4607 C C . GLU A 1 573 ? -15.533 40.150 10.598 1.00 90.19 573 GLU A C 1
ATOM 4609 O O . GLU A 1 573 ? -15.106 41.307 10.611 1.00 90.19 573 GLU A O 1
ATOM 4614 N N . ASN A 1 574 ? -14.746 39.124 10.262 1.00 94.81 574 ASN A N 1
ATOM 4615 C CA . ASN A 1 574 ? -13.338 39.302 9.921 1.00 94.81 574 ASN A CA 1
ATOM 4616 C C . ASN A 1 574 ? -13.151 40.014 8.574 1.00 94.81 574 ASN A C 1
ATOM 4618 O O . ASN A 1 574 ? -12.278 40.877 8.462 1.00 94.81 574 ASN A O 1
ATOM 4622 N N . ILE A 1 575 ? -13.975 39.700 7.570 1.00 95.62 575 ILE A N 1
ATOM 4623 C CA . ILE A 1 575 ? -13.974 40.400 6.277 1.00 95.62 575 ILE A CA 1
ATOM 4624 C C . ILE A 1 575 ? -14.374 41.867 6.477 1.00 95.62 575 ILE A C 1
ATOM 4626 O O . ILE A 1 575 ? -13.681 42.766 5.995 1.00 95.62 575 ILE A O 1
ATOM 4630 N N . LEU A 1 576 ? -15.434 42.125 7.250 1.00 93.06 576 LEU A N 1
ATOM 4631 C CA . LEU A 1 576 ? -15.932 43.473 7.523 1.00 93.06 576 LEU A CA 1
ATOM 4632 C C . LEU A 1 576 ? -14.920 44.326 8.303 1.00 93.06 576 LEU A C 1
ATOM 4634 O O . LEU A 1 576 ? -14.745 45.511 8.006 1.00 93.06 576 LEU A O 1
ATOM 4638 N N . ALA A 1 577 ? -14.210 43.737 9.266 1.00 93.06 577 ALA A N 1
ATOM 4639 C CA . ALA A 1 577 ? -13.170 44.430 10.021 1.00 93.06 577 ALA A CA 1
ATOM 4640 C C . ALA A 1 577 ? -12.025 44.899 9.113 1.00 93.06 577 ALA A C 1
ATOM 4642 O O . ALA A 1 577 ? -11.651 46.074 9.136 1.00 93.06 577 ALA A O 1
ATOM 4643 N N . VAL A 1 578 ? -11.521 44.012 8.252 1.00 95.69 578 VAL A N 1
ATOM 4644 C CA . VAL A 1 578 ? -10.471 44.355 7.282 1.00 95.69 578 VAL A CA 1
ATOM 4645 C C . VAL A 1 578 ? -10.977 45.389 6.270 1.00 95.69 578 VAL A C 1
ATOM 4647 O O . VAL A 1 578 ? -10.266 46.343 5.950 1.00 95.69 578 VAL A O 1
ATOM 4650 N N . TYR A 1 579 ? -12.226 45.265 5.813 1.00 95.69 579 TYR A N 1
ATOM 4651 C CA . TYR A 1 579 ? -12.847 46.242 4.918 1.00 95.69 579 TYR A CA 1
ATOM 4652 C C . TYR A 1 579 ? -12.968 47.640 5.545 1.00 95.69 579 TYR A C 1
ATOM 4654 O O . TYR A 1 579 ? -12.735 48.644 4.871 1.00 95.69 579 TYR A O 1
ATOM 4662 N N . THR A 1 580 ? -13.272 47.725 6.842 1.00 92.50 580 THR A N 1
ATOM 4663 C CA . THR A 1 580 ? -13.404 49.003 7.564 1.00 92.50 580 THR A CA 1
ATOM 4664 C C . THR A 1 580 ? -12.082 49.771 7.594 1.00 92.50 580 THR A C 1
ATOM 4666 O O . THR A 1 580 ? -12.070 50.980 7.358 1.00 92.50 580 THR A O 1
ATOM 4669 N N . VAL A 1 581 ? -10.958 49.071 7.784 1.00 94.19 581 VAL A N 1
ATOM 4670 C CA . VAL A 1 581 ? -9.615 49.665 7.659 1.00 94.19 581 VAL A CA 1
ATOM 4671 C C . VAL A 1 581 ? -9.371 50.130 6.229 1.00 94.19 581 VAL A C 1
ATOM 4673 O O . VAL A 1 581 ? -8.982 51.275 6.014 1.00 94.19 581 VAL A O 1
ATOM 4676 N N . LEU A 1 582 ? -9.658 49.272 5.244 1.00 94.06 582 LEU A N 1
ATOM 4677 C CA . LEU A 1 582 ? -9.468 49.595 3.832 1.00 94.06 582 LEU A CA 1
ATOM 4678 C C . LEU A 1 582 ? -10.286 50.807 3.387 1.00 94.06 582 LEU A C 1
ATOM 4680 O O . LEU A 1 582 ? -9.846 51.474 2.461 1.00 94.06 582 LEU A O 1
ATOM 4684 N N . LYS A 1 583 ? -11.436 51.103 4.006 1.00 93.19 583 LYS A N 1
ATOM 4685 C CA . LYS A 1 583 ? -12.318 52.239 3.681 1.00 93.19 583 LYS A CA 1
ATOM 4686 C C . LYS A 1 583 ? -11.850 53.579 4.272 1.00 93.19 583 LYS A C 1
ATOM 4688 O O . LYS A 1 583 ? -12.332 54.624 3.837 1.00 93.19 583 LYS A O 1
ATOM 4693 N N . ASN A 1 584 ? -10.923 53.580 5.231 1.00 91.50 584 ASN A N 1
ATOM 4694 C CA . ASN A 1 584 ? -10.435 54.809 5.856 1.00 91.50 584 ASN A CA 1
ATOM 4695 C C . ASN A 1 584 ? -9.403 55.514 4.956 1.00 91.50 584 ASN A C 1
ATOM 4697 O O . ASN A 1 584 ? -8.199 55.296 5.062 1.00 91.50 584 ASN A O 1
ATOM 4701 N N . ASP A 1 585 ? -9.882 56.357 4.040 1.00 89.25 585 ASP A N 1
ATOM 4702 C CA . ASP A 1 585 ? -9.025 57.097 3.109 1.00 89.25 585 ASP A CA 1
ATOM 4703 C C . ASP A 1 585 ? -8.016 58.007 3.824 1.00 89.25 585 ASP A C 1
ATOM 4705 O O . ASP A 1 585 ? -6.880 58.108 3.377 1.00 89.25 585 ASP A O 1
ATOM 4709 N N . GLU A 1 586 ? -8.391 58.654 4.929 1.00 88.31 586 GLU A N 1
ATOM 4710 C CA . GLU A 1 586 ? -7.493 59.558 5.664 1.00 88.31 586 GLU A CA 1
ATOM 4711 C C . GLU A 1 586 ? -6.270 58.819 6.216 1.00 88.31 586 GLU A C 1
ATOM 4713 O O . GLU A 1 586 ? -5.154 59.329 6.149 1.00 88.31 586 GLU A O 1
ATOM 4718 N N . LEU A 1 587 ? -6.462 57.578 6.671 1.00 91.31 587 LEU A N 1
ATOM 4719 C CA . LEU A 1 587 ? -5.384 56.707 7.133 1.00 91.31 587 LEU A CA 1
ATOM 4720 C C . LEU A 1 587 ? -4.438 56.276 5.997 1.00 91.31 587 LEU A C 1
ATOM 4722 O O . LEU A 1 587 ? -3.251 56.033 6.235 1.00 91.31 587 LEU A O 1
ATOM 4726 N N . LEU A 1 588 ? -4.965 56.144 4.775 1.00 91.00 588 LEU A N 1
ATOM 4727 C CA . LEU A 1 588 ? -4.317 55.453 3.652 1.00 91.00 588 LEU A CA 1
ATOM 4728 C C . LEU A 1 588 ? -3.832 56.383 2.535 1.00 91.00 588 LEU A C 1
ATOM 4730 O O . LEU A 1 588 ? -3.217 55.906 1.582 1.00 91.00 588 LEU A O 1
ATOM 4734 N N . ARG A 1 589 ? -4.088 57.692 2.628 1.00 88.81 589 ARG A N 1
ATOM 4735 C CA . ARG A 1 589 ? -3.598 58.684 1.662 1.00 88.81 589 ARG A CA 1
ATOM 4736 C C . ARG A 1 589 ? -2.092 58.915 1.794 1.00 88.81 589 ARG A C 1
ATOM 4738 O O . ARG A 1 589 ? -1.548 59.011 2.894 1.00 88.81 589 ARG A O 1
ATOM 4745 N N . ASN A 1 590 ? -1.424 59.033 0.656 1.00 84.00 590 ASN A N 1
ATOM 4746 C CA . ASN A 1 590 ? -0.029 59.438 0.549 1.00 84.00 590 ASN A CA 1
ATOM 4747 C C . ASN A 1 590 ? 0.130 60.951 0.795 1.00 84.00 590 ASN A C 1
ATOM 4749 O O . ASN A 1 590 ? -0.846 61.680 0.978 1.00 84.00 590 ASN A O 1
ATOM 4753 N N . SER A 1 591 ? 1.372 61.441 0.784 1.00 78.88 591 SER A N 1
ATOM 4754 C CA . SER A 1 591 ? 1.692 62.869 0.952 1.00 78.88 591 SER A CA 1
ATOM 4755 C C . SER A 1 591 ? 1.059 63.776 -0.113 1.00 78.88 591 SER A C 1
ATOM 4757 O O . SER A 1 591 ? 0.850 64.959 0.138 1.00 78.88 591 SER A O 1
ATOM 4759 N N . ASP A 1 592 ? 0.698 63.223 -1.272 1.00 81.25 592 ASP A N 1
ATOM 4760 C CA . ASP A 1 592 ? -0.041 63.889 -2.351 1.00 81.25 592 ASP A CA 1
ATOM 4761 C C . ASP A 1 592 ? -1.574 63.855 -2.164 1.00 81.25 592 ASP A C 1
ATOM 4763 O O . ASP A 1 592 ? -2.326 64.224 -3.065 1.00 81.25 592 ASP A O 1
ATOM 4767 N N . SER A 1 593 ? -2.050 63.420 -0.991 1.00 79.25 593 SER A N 1
ATOM 4768 C CA . SER A 1 593 ? -3.467 63.239 -0.647 1.00 79.25 593 SER A CA 1
ATOM 4769 C C . SER A 1 593 ? -4.218 62.194 -1.486 1.00 79.25 593 SER A C 1
ATOM 4771 O O . SER A 1 593 ? -5.446 62.119 -1.402 1.00 79.25 593 SER A O 1
ATOM 4773 N N . SER A 1 594 ? -3.518 61.353 -2.256 1.00 85.94 594 SER A N 1
ATOM 4774 C CA . SER A 1 594 ? -4.114 60.266 -3.040 1.00 85.94 594 SER A CA 1
ATOM 4775 C C . SER A 1 594 ? -4.036 58.918 -2.310 1.00 85.94 594 SER A C 1
ATOM 4777 O O . SER A 1 594 ? -3.092 58.654 -1.571 1.00 85.94 594 SER A O 1
ATOM 4779 N N . VAL A 1 595 ? -5.030 58.040 -2.498 1.00 88.25 595 VAL A N 1
ATOM 4780 C CA . VAL A 1 595 ? -4.980 56.656 -1.982 1.00 88.25 595 VAL A CA 1
ATOM 4781 C C . VAL A 1 595 ? -4.285 55.753 -3.012 1.00 88.25 595 VAL A C 1
ATOM 4783 O O . VAL A 1 595 ? -4.70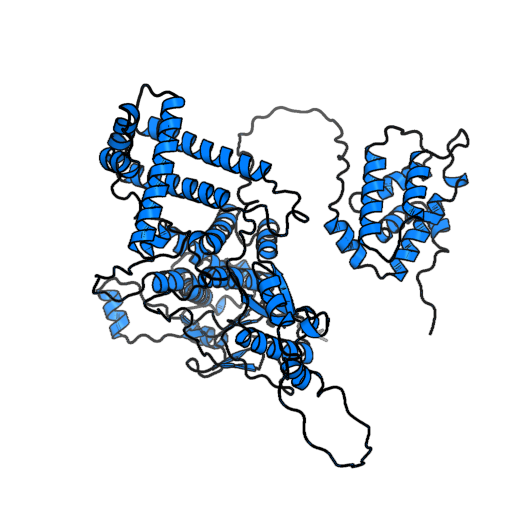0 55.751 -4.185 1.00 88.25 595 VAL A O 1
ATOM 4786 N N . PRO A 1 596 ? -3.296 54.932 -2.604 1.00 91.81 596 PRO A N 1
ATOM 4787 C CA . PRO A 1 596 ? -2.590 54.032 -3.507 1.00 91.81 596 PRO A CA 1
ATOM 4788 C C . PRO A 1 596 ? -3.531 53.159 -4.344 1.00 91.81 596 PRO A C 1
ATOM 4790 O O . PRO A 1 596 ? -4.524 52.617 -3.849 1.00 91.81 596 PRO A O 1
ATOM 4793 N N . ALA A 1 597 ? -3.222 52.997 -5.632 1.00 89.06 597 ALA A N 1
ATOM 4794 C CA . ALA A 1 597 ? -4.065 52.238 -6.562 1.00 89.06 597 ALA A CA 1
ATOM 4795 C C . ALA A 1 597 ? -4.247 50.769 -6.133 1.00 89.06 597 ALA A C 1
ATOM 4797 O O . ALA A 1 597 ? -5.332 50.203 -6.281 1.00 89.06 597 ALA A O 1
ATOM 4798 N N . ILE A 1 598 ? -3.218 50.171 -5.529 1.00 93.06 598 ILE A N 1
ATOM 4799 C CA . ILE A 1 598 ? -3.288 48.810 -4.990 1.00 93.06 598 ILE A CA 1
ATOM 4800 C C . ILE A 1 598 ? -4.240 48.696 -3.803 1.00 93.06 598 ILE A C 1
ATOM 4802 O O . ILE A 1 598 ? -4.993 47.735 -3.728 1.00 93.06 598 ILE A O 1
ATOM 4806 N N . ILE A 1 599 ? -4.291 49.700 -2.927 1.00 93.62 599 ILE A N 1
ATOM 4807 C CA . ILE A 1 599 ? -5.221 49.725 -1.793 1.00 93.62 599 ILE A CA 1
ATOM 4808 C C . ILE A 1 599 ? -6.666 49.818 -2.290 1.00 93.62 599 ILE A C 1
ATOM 4810 O O . ILE A 1 599 ? -7.530 49.107 -1.780 1.00 93.62 599 ILE A O 1
ATOM 4814 N N . ARG A 1 600 ? -6.925 50.622 -3.332 1.00 91.50 600 ARG A N 1
ATOM 4815 C CA . ARG A 1 600 ? -8.235 50.659 -4.007 1.00 91.50 600 ARG A CA 1
ATOM 4816 C C . ARG A 1 600 ? -8.595 49.306 -4.623 1.00 91.50 600 ARG A C 1
ATOM 4818 O O . ARG A 1 600 ? -9.680 48.804 -4.379 1.00 91.50 600 ARG A O 1
ATOM 4825 N N . THR A 1 601 ? -7.647 48.667 -5.305 1.00 93.50 601 THR A N 1
ATOM 4826 C CA . THR A 1 601 ? -7.848 47.330 -5.891 1.00 93.50 601 THR A CA 1
ATOM 4827 C C . THR A 1 601 ? -8.184 46.284 -4.823 1.00 93.50 601 THR A C 1
ATOM 4829 O O . THR A 1 601 ? -9.110 45.498 -4.996 1.00 93.50 601 THR A O 1
ATOM 4832 N N . ILE A 1 602 ? -7.469 46.282 -3.693 1.00 96.12 602 ILE A N 1
ATOM 4833 C CA . ILE A 1 602 ? -7.752 45.375 -2.571 1.00 96.12 602 ILE A CA 1
ATOM 4834 C C . ILE A 1 602 ? -9.141 45.668 -1.996 1.00 96.12 602 ILE A C 1
ATOM 4836 O O . ILE A 1 602 ? -9.916 44.742 -1.777 1.00 96.12 602 ILE A O 1
ATOM 4840 N N . ARG A 1 603 ? -9.485 46.945 -1.795 1.00 95.94 603 ARG A N 1
ATOM 4841 C CA . ARG A 1 603 ? -10.806 47.372 -1.313 1.00 95.94 603 ARG A CA 1
ATOM 4842 C C . ARG A 1 603 ? -11.937 46.872 -2.218 1.00 95.94 603 ARG A C 1
ATOM 4844 O O . ARG A 1 603 ? -12.921 46.347 -1.699 1.00 95.94 603 ARG A O 1
ATOM 4851 N N . ASP A 1 604 ? -11.778 46.996 -3.533 1.00 93.56 604 ASP A N 1
ATOM 4852 C CA . ASP A 1 604 ? -12.771 46.572 -4.528 1.00 93.56 604 ASP A CA 1
ATOM 4853 C C . ASP A 1 604 ? -12.936 45.048 -4.571 1.00 93.56 604 ASP A C 1
ATOM 4855 O O . ASP A 1 604 ? -14.037 44.545 -4.785 1.00 93.56 604 ASP A O 1
ATOM 4859 N N . ILE A 1 605 ? -11.867 44.288 -4.322 1.00 94.75 605 ILE A N 1
ATOM 4860 C CA . ILE A 1 605 ? -11.968 42.831 -4.193 1.00 94.75 605 ILE A CA 1
ATOM 4861 C C . ILE A 1 605 ? -12.693 42.471 -2.891 1.00 94.75 605 ILE A C 1
ATOM 4863 O O . ILE A 1 605 ? -13.627 41.675 -2.918 1.00 94.75 605 ILE A O 1
ATOM 4867 N N . VAL A 1 606 ? -12.305 43.077 -1.761 1.00 94.75 606 VAL A N 1
ATOM 4868 C CA . VAL A 1 606 ? -12.840 42.740 -0.430 1.00 94.75 606 VAL A CA 1
ATOM 4869 C C . VAL A 1 606 ? -14.332 43.061 -0.295 1.00 94.75 606 VAL A C 1
ATOM 4871 O O . VAL A 1 606 ? -15.057 42.272 0.305 1.00 94.75 606 VAL A O 1
ATOM 4874 N N . VAL A 1 607 ? -14.818 44.171 -0.865 1.00 92.81 607 VAL A N 1
ATOM 4875 C CA . VAL A 1 607 ? -16.244 44.556 -0.768 1.00 92.81 607 VAL A CA 1
ATOM 4876 C C . VAL A 1 607 ? -17.186 43.580 -1.479 1.00 92.81 607 VAL A C 1
ATOM 4878 O O . VAL A 1 607 ? -18.352 43.477 -1.112 1.00 92.81 607 VAL A O 1
ATOM 4881 N N . ASN A 1 608 ? -16.686 42.863 -2.486 1.00 91.25 608 ASN A N 1
ATOM 4882 C CA . ASN A 1 608 ? -17.472 41.940 -3.304 1.00 91.25 608 ASN A CA 1
ATOM 4883 C C . ASN A 1 608 ? -17.391 40.484 -2.815 1.00 91.25 608 ASN A C 1
ATOM 4885 O O . ASN A 1 608 ? -17.857 39.578 -3.509 1.00 91.25 608 ASN A O 1
ATOM 4889 N N . ILE A 1 609 ? -16.783 40.246 -1.648 1.00 94.88 609 ILE A N 1
ATOM 4890 C CA . ILE A 1 609 ? -16.677 38.905 -1.078 1.00 94.88 609 ILE A CA 1
ATOM 4891 C C . ILE A 1 609 ? -18.024 38.481 -0.489 1.00 94.88 609 ILE A C 1
ATOM 4893 O O . ILE A 1 609 ? -18.593 39.183 0.340 1.00 94.88 609 ILE A O 1
ATOM 4897 N N . ASP A 1 610 ? -18.490 37.295 -0.876 1.00 90.38 610 ASP A N 1
ATOM 4898 C CA . ASP A 1 610 ? -19.619 36.590 -0.269 1.00 90.38 610 ASP A CA 1
ATOM 4899 C C . ASP A 1 610 ? -19.109 35.715 0.897 1.00 90.38 610 ASP A C 1
ATOM 4901 O O . ASP A 1 610 ? -18.465 34.687 0.647 1.00 90.38 610 ASP A O 1
ATOM 4905 N N . PRO A 1 611 ? -19.387 36.070 2.172 1.00 89.44 611 PRO A N 1
ATOM 4906 C CA . PRO A 1 611 ? -18.878 35.332 3.331 1.00 89.44 611 PRO A CA 1
ATOM 4907 C C . PRO A 1 611 ? -19.397 33.887 3.423 1.00 89.44 611 PRO A C 1
ATOM 4909 O O . PRO A 1 611 ? -18.777 33.049 4.086 1.00 89.44 611 PRO A O 1
ATOM 4912 N N . SER A 1 612 ? -20.514 33.583 2.747 1.00 84.50 612 SER A N 1
ATOM 4913 C CA . SER A 1 612 ? -21.136 32.253 2.725 1.00 84.50 612 SER A CA 1
ATOM 4914 C C . SER A 1 612 ? -20.455 31.263 1.783 1.00 84.50 612 SER A C 1
ATOM 4916 O O . SER A 1 612 ? -20.727 30.068 1.864 1.00 84.50 612 SER A O 1
ATOM 4918 N N . LYS A 1 613 ? -19.551 31.739 0.916 1.00 90.00 613 LYS A N 1
ATOM 4919 C CA . LYS A 1 613 ? -18.860 30.919 -0.083 1.00 90.00 613 LYS A CA 1
ATOM 4920 C C . LYS A 1 613 ? -17.359 30.905 0.180 1.00 90.00 613 LYS A C 1
ATOM 4922 O O . LYS A 1 613 ? -16.635 31.814 -0.221 1.00 90.00 613 LYS A O 1
ATOM 4927 N N . GLU A 1 614 ? -16.858 29.831 0.784 1.00 89.25 614 GLU A N 1
ATOM 4928 C CA . GLU A 1 614 ? -15.434 29.660 1.113 1.00 89.25 614 GLU A CA 1
ATOM 4929 C C . GLU A 1 614 ? -14.538 29.792 -0.119 1.00 89.25 614 GLU A C 1
ATOM 4931 O O . GLU A 1 614 ? -13.464 30.397 -0.061 1.00 89.25 614 GLU A O 1
ATOM 4936 N N . GLU A 1 615 ? -15.004 29.278 -1.259 1.00 86.88 615 GLU A N 1
ATOM 4937 C CA . GLU A 1 615 ? -14.284 29.392 -2.520 1.00 86.88 615 GLU A CA 1
ATOM 4938 C C . GLU A 1 615 ? -14.145 30.858 -2.964 1.00 86.88 615 GLU A C 1
ATOM 4940 O O . GLU A 1 615 ? -13.071 31.260 -3.415 1.00 86.88 615 GLU A O 1
ATOM 4945 N N . ASN A 1 616 ? -15.184 31.679 -2.782 1.00 91.31 616 ASN A N 1
ATOM 4946 C CA . ASN A 1 616 ? -15.151 33.099 -3.121 1.00 91.31 616 ASN A CA 1
ATOM 4947 C C . ASN A 1 616 ? -14.123 33.857 -2.260 1.00 91.31 616 ASN A C 1
ATOM 4949 O O . ASN A 1 616 ? -13.296 34.589 -2.804 1.00 91.31 616 ASN A O 1
ATOM 4953 N N . ILE A 1 617 ? -14.088 33.580 -0.951 1.00 90.69 617 ILE A N 1
ATOM 4954 C CA . ILE A 1 617 ? -13.096 34.139 -0.019 1.00 90.69 617 ILE A CA 1
ATOM 4955 C C . ILE A 1 617 ? -11.670 33.709 -0.414 1.00 90.69 617 ILE A C 1
ATOM 4957 O O . ILE A 1 617 ? -10.756 34.535 -0.461 1.00 90.69 617 ILE A O 1
ATOM 4961 N N . SER A 1 618 ? -11.462 32.425 -0.731 1.00 91.62 618 SER A N 1
ATOM 4962 C CA . SER A 1 618 ? -10.144 31.902 -1.120 1.00 91.62 618 SER A CA 1
ATOM 4963 C C . SER A 1 618 ? -9.630 32.529 -2.423 1.00 91.62 618 SER A C 1
ATOM 4965 O O . SER A 1 618 ? -8.471 32.944 -2.493 1.00 91.62 618 SER A O 1
ATOM 4967 N N . ASN A 1 619 ? -10.503 32.671 -3.428 1.00 91.38 619 ASN A N 1
ATOM 4968 C CA . ASN A 1 619 ? -10.179 33.294 -4.708 1.00 91.38 619 ASN A CA 1
ATOM 4969 C C . ASN A 1 619 ? -9.809 34.768 -4.517 1.00 91.38 619 ASN A C 1
ATOM 4971 O O . ASN A 1 619 ? -8.812 35.215 -5.078 1.00 91.38 619 ASN A O 1
ATOM 4975 N N . ALA A 1 620 ? -10.552 35.493 -3.677 1.00 93.12 620 ALA A N 1
ATOM 4976 C CA . ALA A 1 620 ? -10.268 36.888 -3.363 1.00 93.12 620 ALA A CA 1
ATOM 4977 C C . ALA A 1 620 ? -8.882 37.069 -2.718 1.00 93.12 620 ALA A C 1
ATOM 4979 O O . ALA A 1 620 ? -8.123 37.948 -3.124 1.00 93.12 620 ALA A O 1
ATOM 4980 N N . ILE A 1 621 ? -8.496 36.207 -1.767 1.00 93.31 621 ILE A N 1
ATOM 4981 C CA . ILE A 1 621 ? -7.165 36.262 -1.130 1.00 93.31 621 ILE A CA 1
ATOM 4982 C C . ILE A 1 621 ? -6.047 35.974 -2.144 1.00 93.31 621 ILE A C 1
ATOM 4984 O O . ILE A 1 621 ? -5.023 36.663 -2.137 1.00 93.31 621 ILE A O 1
ATOM 4988 N N . ILE A 1 622 ? -6.228 34.980 -3.022 1.00 91.69 622 ILE A N 1
ATOM 4989 C CA . ILE A 1 622 ? -5.260 34.667 -4.089 1.00 91.69 622 ILE A CA 1
ATOM 4990 C C . ILE A 1 622 ? -5.123 35.850 -5.037 1.00 91.69 622 ILE A C 1
ATOM 4992 O O . ILE A 1 622 ? -4.006 36.243 -5.376 1.00 91.69 622 ILE A O 1
ATOM 4996 N N . GLU A 1 623 ? -6.247 36.427 -5.457 1.00 93.31 623 GLU A N 1
ATOM 4997 C CA . GLU A 1 623 ? -6.253 37.558 -6.368 1.00 93.31 623 GLU A CA 1
ATOM 4998 C C . GLU A 1 623 ? -5.555 38.772 -5.754 1.00 93.31 623 GLU A C 1
ATOM 5000 O O . GLU A 1 623 ? -4.685 39.349 -6.403 1.00 93.31 623 GLU A O 1
ATOM 5005 N N . ILE A 1 624 ? -5.837 39.101 -4.491 1.00 94.56 624 ILE A N 1
ATOM 5006 C CA . ILE A 1 624 ? -5.158 40.179 -3.762 1.00 94.56 624 ILE A CA 1
ATOM 5007 C C . ILE A 1 624 ? -3.646 39.932 -3.699 1.00 94.56 624 ILE A C 1
ATOM 5009 O O . ILE A 1 624 ? -2.865 40.812 -4.060 1.00 94.56 624 ILE A O 1
ATOM 5013 N N . LYS A 1 625 ? -3.213 38.731 -3.295 1.00 93.44 625 LYS A N 1
ATOM 5014 C CA . LYS A 1 625 ? -1.783 38.382 -3.216 1.00 93.44 625 LYS A CA 1
ATOM 5015 C C . LYS A 1 625 ? -1.095 38.475 -4.578 1.00 93.44 625 LYS A C 1
ATOM 5017 O O . LYS A 1 625 ? 0.024 38.976 -4.664 1.00 93.44 625 LYS A O 1
ATOM 5022 N N . ARG A 1 626 ? -1.773 38.048 -5.645 1.00 92.00 626 ARG A N 1
ATOM 5023 C CA . ARG A 1 626 ? -1.282 38.174 -7.021 1.00 92.00 626 ARG A CA 1
ATOM 5024 C C . ARG A 1 626 ? -1.164 39.640 -7.443 1.00 92.00 626 ARG A C 1
ATOM 5026 O O . ARG A 1 626 ? -0.119 40.028 -7.950 1.00 92.00 626 ARG A O 1
ATOM 5033 N N . LYS A 1 627 ? -2.185 40.464 -7.184 1.00 92.06 627 LYS A N 1
ATOM 5034 C CA . LYS A 1 627 ? -2.165 41.907 -7.484 1.00 92.06 627 LYS A CA 1
ATOM 5035 C C . LYS A 1 627 ? -1.053 42.633 -6.731 1.00 92.06 627 LYS A C 1
ATOM 5037 O O . LYS A 1 627 ? -0.436 43.519 -7.304 1.00 92.06 627 LYS A O 1
ATOM 5042 N N . ILE A 1 628 ? -0.771 42.239 -5.488 1.00 92.44 628 ILE A N 1
ATOM 5043 C CA . ILE A 1 628 ? 0.359 42.763 -4.710 1.00 92.44 628 ILE A CA 1
ATOM 5044 C C . ILE A 1 628 ? 1.694 42.352 -5.342 1.00 92.44 628 ILE A C 1
ATOM 5046 O O . ILE A 1 628 ? 2.563 43.199 -5.502 1.00 92.44 628 ILE A O 1
ATOM 5050 N N . ALA A 1 629 ? 1.856 41.087 -5.740 1.00 87.69 629 ALA A N 1
ATOM 5051 C CA . ALA A 1 629 ? 3.092 40.606 -6.363 1.00 87.69 629 ALA A CA 1
ATOM 5052 C C . ALA A 1 629 ? 3.360 41.227 -7.750 1.00 87.69 629 ALA A C 1
ATOM 5054 O O . ALA A 1 629 ? 4.510 41.427 -8.128 1.00 87.69 629 ALA A O 1
ATOM 5055 N N . GLU A 1 630 ? 2.305 41.534 -8.510 1.00 87.44 630 GLU A N 1
ATOM 5056 C CA . GLU A 1 630 ? 2.386 42.203 -9.817 1.00 87.44 630 GLU A CA 1
ATOM 5057 C C . GLU A 1 630 ? 2.625 43.721 -9.700 1.00 87.44 630 GLU A C 1
ATOM 5059 O O . GLU A 1 630 ? 2.958 44.379 -10.691 1.00 87.44 630 GLU A O 1
ATOM 5064 N N . ASN A 1 631 ? 2.449 44.289 -8.507 1.00 85.88 631 ASN A N 1
ATOM 5065 C CA . ASN A 1 631 ? 2.550 45.717 -8.283 1.00 85.88 631 ASN A CA 1
ATOM 5066 C C . ASN A 1 631 ? 4.011 46.164 -8.140 1.00 85.88 631 ASN A C 1
ATOM 5068 O O . ASN A 1 631 ? 4.771 45.627 -7.341 1.00 85.88 631 ASN A O 1
ATOM 5072 N N . LYS A 1 632 ? 4.391 47.173 -8.926 1.00 79.00 632 LYS A N 1
ATOM 5073 C CA . LYS A 1 632 ? 5.749 47.738 -8.960 1.00 79.00 632 LYS A CA 1
ATOM 5074 C C . LYS A 1 632 ? 5.862 49.080 -8.242 1.00 79.00 632 LYS A C 1
ATOM 5076 O O . LYS A 1 632 ? 6.965 49.607 -8.121 1.00 79.00 632 LYS A O 1
ATOM 5081 N N . ASP A 1 633 ? 4.734 49.652 -7.830 1.00 74.81 633 ASP A N 1
ATOM 5082 C CA . ASP A 1 633 ? 4.724 50.868 -7.032 1.00 74.81 633 ASP A CA 1
ATOM 5083 C C . ASP A 1 633 ? 5.183 50.522 -5.607 1.00 74.81 633 ASP A C 1
ATOM 5085 O O . ASP A 1 633 ? 4.860 49.457 -5.083 1.00 74.81 633 ASP A O 1
ATOM 5089 N N . ASN A 1 634 ? 5.968 51.400 -4.997 1.00 72.50 634 ASN A N 1
ATOM 5090 C CA . ASN A 1 634 ? 6.462 51.266 -3.624 1.00 72.50 634 ASN A CA 1
ATOM 5091 C C . ASN A 1 634 ? 6.221 52.555 -2.824 1.00 72.50 634 ASN A C 1
ATOM 5093 O O . ASN A 1 634 ? 6.693 52.686 -1.695 1.00 72.50 634 ASN A O 1
ATOM 5097 N N . ASN A 1 635 ? 5.518 53.529 -3.411 1.00 78.12 635 ASN A N 1
ATOM 5098 C CA . ASN A 1 635 ? 5.241 54.806 -2.781 1.00 78.12 635 ASN A CA 1
ATOM 5099 C C . ASN A 1 635 ? 3.966 54.708 -1.934 1.00 78.12 635 ASN A C 1
ATOM 5101 O O . ASN A 1 635 ? 2.876 55.105 -2.354 1.00 78.12 635 ASN A O 1
ATOM 5105 N N . TYR A 1 636 ? 4.113 54.143 -0.737 1.00 86.00 636 TYR A N 1
ATOM 5106 C CA . TYR A 1 636 ? 3.033 53.968 0.228 1.00 86.00 636 TYR A CA 1
ATOM 5107 C C . TYR A 1 636 ? 3.357 54.675 1.533 1.00 86.00 636 TYR A C 1
ATOM 5109 O O . TYR A 1 636 ? 4.486 54.623 2.025 1.00 86.00 636 TYR A O 1
ATOM 5117 N N . ASN A 1 637 ? 2.344 55.280 2.149 1.00 87.88 637 ASN A N 1
ATOM 5118 C CA . ASN A 1 637 ? 2.438 55.619 3.559 1.00 87.88 637 ASN A CA 1
ATOM 5119 C C . ASN A 1 637 ? 2.576 54.332 4.406 1.00 87.88 637 ASN A C 1
ATOM 5121 O O . ASN A 1 637 ? 2.230 53.230 3.970 1.00 87.88 637 ASN A O 1
ATOM 5125 N N . LYS A 1 638 ? 3.062 54.469 5.644 1.00 89.56 638 LYS A N 1
ATOM 5126 C CA . LYS A 1 638 ? 3.329 53.324 6.529 1.00 89.56 638 LYS A CA 1
ATOM 5127 C C . LYS A 1 638 ? 2.099 52.429 6.755 1.00 89.56 638 LYS A C 1
ATOM 5129 O O . LYS A 1 638 ? 2.233 51.215 6.819 1.00 89.56 638 LYS A O 1
ATOM 5134 N N . ASN A 1 639 ? 0.903 53.011 6.838 1.00 92.44 639 ASN A N 1
ATOM 5135 C CA . ASN A 1 639 ? -0.327 52.254 7.070 1.00 92.44 639 ASN A CA 1
ATOM 5136 C C . ASN A 1 639 ? -0.731 51.437 5.830 1.00 92.44 639 ASN A C 1
ATOM 5138 O O . ASN A 1 639 ? -1.134 50.285 5.942 1.00 92.44 639 ASN A O 1
ATOM 5142 N N . ALA A 1 640 ? -0.595 51.998 4.630 1.00 91.50 640 ALA A N 1
ATOM 5143 C CA . ALA A 1 640 ? -0.829 51.265 3.392 1.00 91.50 640 ALA A CA 1
ATOM 5144 C C . ALA A 1 640 ? 0.194 50.126 3.211 1.00 91.50 640 ALA A C 1
ATOM 5146 O O . ALA A 1 640 ? -0.185 49.025 2.812 1.00 91.50 640 ALA A O 1
ATOM 5147 N N . ASP A 1 641 ? 1.459 50.356 3.575 1.00 92.19 641 ASP A N 1
ATOM 5148 C CA . ASP A 1 641 ? 2.507 49.329 3.562 1.00 92.19 641 ASP A CA 1
ATOM 5149 C C . ASP A 1 641 ? 2.222 48.183 4.555 1.00 92.19 641 ASP A C 1
ATOM 5151 O O . ASP A 1 641 ? 2.319 47.010 4.189 1.00 92.19 641 ASP A O 1
ATOM 5155 N N . ASP A 1 642 ? 1.773 48.490 5.776 1.00 93.44 642 ASP A N 1
ATOM 5156 C CA . ASP A 1 642 ? 1.383 47.479 6.772 1.00 93.44 642 ASP A CA 1
ATOM 5157 C C . ASP A 1 642 ? 0.238 46.576 6.263 1.00 93.44 642 ASP A C 1
ATOM 5159 O O . ASP A 1 642 ? 0.266 45.357 6.463 1.00 93.44 642 ASP A O 1
ATOM 5163 N N . ILE A 1 643 ? -0.735 47.142 5.536 1.00 94.75 643 ILE A N 1
ATOM 5164 C CA . ILE A 1 643 ? -1.821 46.372 4.905 1.00 94.75 643 ILE A CA 1
ATOM 5165 C C . ILE A 1 643 ? -1.277 45.440 3.827 1.00 94.75 643 ILE A C 1
ATOM 5167 O O . ILE A 1 643 ? -1.594 44.247 3.816 1.00 94.75 643 ILE A O 1
ATOM 5171 N N . ILE A 1 644 ? -0.442 45.965 2.930 1.00 93.44 644 ILE A N 1
ATOM 5172 C CA . ILE A 1 644 ? 0.162 45.181 1.850 1.00 93.44 644 ILE A CA 1
ATOM 5173 C C . ILE A 1 644 ? 0.980 44.029 2.440 1.00 93.44 644 ILE A C 1
ATOM 5175 O O . ILE A 1 644 ? 0.838 42.889 1.997 1.00 93.44 644 ILE A O 1
ATOM 5179 N N . LYS A 1 645 ? 1.762 44.285 3.494 1.00 92.81 645 LYS A N 1
ATOM 5180 C CA . LYS A 1 645 ? 2.548 43.266 4.204 1.00 92.81 645 LYS A CA 1
ATOM 5181 C C . LYS A 1 645 ? 1.680 42.199 4.862 1.00 92.81 645 LYS A C 1
ATOM 5183 O O . LYS A 1 645 ? 2.008 41.015 4.766 1.00 92.81 645 LYS A O 1
ATOM 5188 N N . ALA A 1 646 ? 0.567 42.578 5.488 1.00 94.38 646 ALA A N 1
ATOM 5189 C CA . ALA A 1 646 ? -0.362 41.622 6.087 1.00 94.38 646 ALA A CA 1
ATOM 5190 C C . ALA A 1 646 ? -0.944 40.661 5.037 1.00 94.38 646 ALA A C 1
ATOM 5192 O O . ALA A 1 646 ? -0.946 39.447 5.245 1.00 94.38 646 ALA A O 1
ATOM 5193 N N . PHE A 1 647 ? -1.363 41.176 3.877 1.00 93.12 647 PHE A N 1
ATOM 5194 C CA . PHE A 1 647 ? -1.847 40.342 2.774 1.00 93.12 647 PHE A CA 1
ATOM 5195 C C . PHE A 1 647 ? -0.728 39.551 2.086 1.00 93.12 647 PHE A C 1
ATOM 5197 O O . PHE A 1 647 ? -0.943 38.403 1.700 1.00 93.12 647 PHE A O 1
ATOM 5204 N N . ALA A 1 648 ? 0.475 40.108 1.962 1.00 89.50 648 ALA A N 1
ATOM 5205 C CA . ALA A 1 648 ? 1.642 39.440 1.386 1.00 89.50 648 ALA A CA 1
ATOM 5206 C C . ALA A 1 648 ? 2.105 38.235 2.222 1.00 89.50 648 ALA A C 1
ATOM 5208 O O . ALA A 1 648 ? 2.563 37.235 1.667 1.00 89.50 648 ALA A O 1
ATOM 5209 N N . LYS A 1 649 ? 1.930 38.281 3.549 1.00 88.75 649 LYS A N 1
ATOM 5210 C CA . LYS A 1 649 ? 2.465 37.279 4.479 1.00 88.75 649 LYS A CA 1
ATOM 5211 C C . LYS A 1 649 ? 1.991 35.849 4.144 1.00 88.75 649 LYS A C 1
ATOM 5213 O O . LYS A 1 649 ? 0.778 35.612 4.081 1.00 88.75 649 LYS A O 1
ATOM 5218 N N . PRO A 1 650 ? 2.898 34.862 3.983 1.00 83.62 650 PRO A N 1
ATOM 5219 C CA . PRO A 1 650 ? 2.521 33.489 3.620 1.00 83.62 650 PRO A CA 1
ATOM 5220 C C . PRO A 1 650 ? 1.575 32.807 4.619 1.00 83.62 650 PRO A C 1
ATOM 5222 O O . PRO A 1 650 ? 0.727 32.009 4.229 1.00 83.62 650 PRO A O 1
ATOM 5225 N N . SER A 1 651 ? 1.682 33.148 5.907 1.00 83.56 651 SER A N 1
ATOM 5226 C CA . SER A 1 651 ? 0.827 32.605 6.969 1.00 83.56 651 SER A CA 1
ATOM 5227 C C . SER A 1 651 ? -0.597 33.174 6.976 1.00 83.56 651 SER A C 1
ATOM 5229 O O . SER A 1 651 ? -1.478 32.588 7.599 1.00 83.56 651 SER A O 1
ATOM 5231 N N . CYS A 1 652 ? -0.838 34.318 6.330 1.00 87.38 652 CYS A N 1
ATOM 5232 C CA . CYS A 1 652 ? -2.142 34.978 6.297 1.00 87.38 652 CYS A CA 1
ATOM 5233 C C . CYS A 1 652 ? -2.998 34.362 5.183 1.00 87.38 652 CYS A C 1
ATOM 5235 O O . CYS A 1 652 ? -3.035 34.844 4.051 1.00 87.38 652 CYS A O 1
ATOM 5237 N N . CYS A 1 653 ? -3.617 33.230 5.521 1.00 87.31 653 CYS A N 1
ATOM 5238 C CA . CYS A 1 653 ? -4.384 32.375 4.615 1.00 87.31 653 CYS A CA 1
ATOM 5239 C C . CYS A 1 653 ? -5.914 32.481 4.798 1.00 87.31 653 CYS A C 1
ATOM 5241 O O . CYS A 1 653 ? -6.669 31.720 4.205 1.00 87.31 653 CYS A O 1
ATOM 5243 N N . ASP A 1 654 ? -6.381 33.399 5.635 1.00 91.75 654 ASP A N 1
ATOM 5244 C CA . ASP A 1 654 ? -7.794 33.693 5.874 1.00 91.75 654 ASP A CA 1
ATOM 5245 C C . ASP A 1 654 ? -7.920 35.110 6.463 1.00 91.75 654 ASP A C 1
ATOM 5247 O O . ASP A 1 654 ? -6.933 35.691 6.931 1.00 91.75 654 ASP A O 1
ATOM 5251 N N . PHE A 1 655 ? -9.127 35.685 6.434 1.00 94.38 6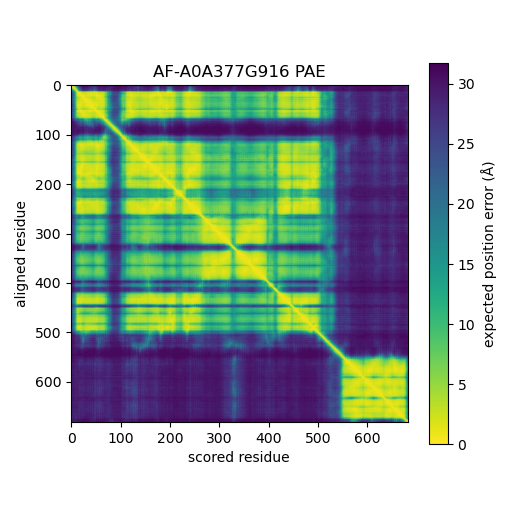55 PHE A N 1
ATOM 5252 C CA . PHE A 1 655 ? -9.362 37.041 6.947 1.00 94.38 655 PHE A CA 1
ATOM 5253 C C . PHE A 1 655 ? -9.196 37.151 8.468 1.00 94.38 655 PHE A C 1
ATOM 5255 O O . PHE A 1 655 ? -8.890 38.237 8.950 1.00 94.38 655 PHE A O 1
ATOM 5262 N N . GLN A 1 656 ? -9.297 36.049 9.221 1.00 94.19 656 GLN A N 1
ATOM 5263 C CA . GLN A 1 656 ? -9.018 36.032 10.661 1.00 94.19 656 GLN A CA 1
ATOM 5264 C C . GLN A 1 656 ? -7.528 36.292 10.934 1.00 94.19 656 GLN A C 1
ATOM 5266 O O . GLN A 1 656 ? -7.176 37.160 11.733 1.00 94.19 656 GLN A O 1
ATOM 5271 N N . LYS A 1 657 ? -6.628 35.607 10.222 1.00 94.12 657 LYS A N 1
ATOM 5272 C CA . LYS A 1 657 ? -5.175 35.810 10.326 1.00 94.12 657 LYS A CA 1
ATOM 5273 C C . LYS A 1 657 ? -4.716 37.122 9.708 1.00 94.12 657 LYS A C 1
ATOM 5275 O O . LYS A 1 657 ? -3.739 37.694 10.183 1.00 94.12 657 LYS A O 1
ATOM 5280 N N . ILE A 1 658 ? -5.383 37.599 8.656 1.00 95.38 658 ILE A N 1
ATOM 5281 C CA . ILE A 1 658 ? -5.112 38.930 8.089 1.00 95.38 658 ILE A CA 1
ATOM 5282 C C . ILE A 1 658 ? -5.479 40.000 9.119 1.00 95.38 658 ILE A C 1
ATOM 5284 O O . ILE A 1 658 ? -4.635 40.828 9.448 1.00 95.38 658 ILE A O 1
ATOM 5288 N N . ARG A 1 659 ? -6.680 39.928 9.707 1.00 94.56 659 ARG A N 1
ATOM 5289 C CA . ARG A 1 659 ? -7.107 40.818 10.793 1.00 94.56 659 ARG A CA 1
ATOM 5290 C C . ARG A 1 659 ? -6.113 40.794 11.957 1.00 94.56 659 ARG A C 1
ATOM 5292 O O . ARG A 1 659 ? -5.654 41.850 12.370 1.00 94.56 659 ARG A O 1
ATOM 5299 N N . ALA A 1 660 ? -5.706 39.609 12.417 1.00 93.75 660 ALA A N 1
ATOM 5300 C CA . ALA A 1 660 ? -4.725 39.455 13.496 1.00 93.75 660 ALA A CA 1
ATOM 5301 C C . ALA A 1 660 ? -3.316 39.980 13.148 1.00 93.75 660 ALA A C 1
ATOM 5303 O O . ALA A 1 660 ? -2.554 40.356 14.034 1.00 93.75 660 ALA A O 1
ATOM 5304 N N . ALA A 1 661 ? -2.932 40.007 11.870 1.00 94.44 661 ALA A N 1
ATOM 5305 C CA . ALA A 1 661 ? -1.687 40.648 11.455 1.00 94.44 661 ALA A CA 1
ATOM 5306 C C . ALA A 1 661 ? -1.807 42.180 11.492 1.00 94.44 661 ALA A C 1
ATOM 5308 O O . ALA A 1 661 ? -0.867 42.857 11.903 1.00 94.44 661 ALA A O 1
ATOM 5309 N N . LEU A 1 662 ? -2.969 42.720 11.112 1.00 94.69 662 LEU A N 1
ATOM 5310 C CA . LEU A 1 662 ? -3.240 44.160 11.109 1.00 94.69 662 LEU A CA 1
ATOM 5311 C C . LEU A 1 662 ? -3.365 44.752 12.519 1.00 94.69 662 LEU A C 1
ATOM 5313 O O . LEU A 1 662 ? -3.049 45.923 12.702 1.00 94.69 662 LEU A O 1
ATOM 5317 N N . THR A 1 663 ? -3.740 43.962 13.533 1.00 92.94 663 THR A N 1
ATOM 5318 C CA . THR A 1 663 ? -3.781 44.436 14.932 1.00 92.94 663 THR A CA 1
ATOM 5319 C C . THR A 1 663 ? -2.404 44.814 15.487 1.00 92.94 663 THR A C 1
ATOM 5321 O O . THR A 1 663 ? -2.318 45.458 16.527 1.00 92.94 663 THR A O 1
ATOM 5324 N N . ALA A 1 664 ? -1.308 44.451 14.807 1.00 90.44 664 ALA A N 1
ATOM 5325 C CA . ALA A 1 664 ? 0.027 44.937 15.154 1.00 90.44 664 ALA A CA 1
ATOM 5326 C C . ALA A 1 664 ? 0.191 46.456 14.925 1.00 90.44 664 ALA A C 1
ATOM 5328 O O . ALA A 1 664 ? 1.086 47.061 15.515 1.00 90.44 664 ALA A O 1
ATOM 5329 N N . ASN A 1 665 ? -0.663 47.076 14.098 1.00 93.25 665 ASN A N 1
ATOM 5330 C CA . ASN A 1 665 ? -0.750 48.526 13.945 1.00 93.25 665 ASN A CA 1
ATOM 5331 C C . ASN A 1 665 ? -1.847 49.075 14.891 1.00 93.25 665 ASN A C 1
ATOM 5333 O O . ASN A 1 665 ? -3.027 48.797 14.664 1.00 93.25 665 ASN A O 1
ATOM 5337 N N . PRO A 1 666 ? -1.498 49.870 15.926 1.00 91.19 666 PRO A N 1
ATOM 5338 C CA . PRO A 1 666 ? -2.452 50.316 16.949 1.00 91.19 666 PRO A CA 1
ATOM 5339 C C . PRO A 1 666 ? -3.649 51.102 16.403 1.00 91.19 666 PRO A C 1
ATOM 5341 O O . PRO A 1 666 ? -4.754 50.972 16.922 1.00 91.19 666 PRO A O 1
ATOM 5344 N N . ILE A 1 667 ? -3.452 51.880 15.334 1.00 91.31 667 ILE A N 1
ATOM 5345 C CA . ILE A 1 667 ? -4.519 52.688 14.728 1.00 91.31 667 ILE A CA 1
ATOM 5346 C C . ILE A 1 667 ? -5.516 51.775 14.001 1.00 91.31 667 ILE A C 1
ATOM 5348 O O . ILE A 1 667 ? -6.727 51.958 14.095 1.00 91.31 667 ILE A O 1
ATOM 5352 N N . MET A 1 668 ? -5.020 50.750 13.301 1.00 94.81 668 MET A N 1
ATOM 5353 C CA . MET A 1 668 ? -5.881 49.761 12.643 1.00 94.81 668 MET A CA 1
ATOM 5354 C C . MET A 1 668 ? -6.607 48.877 13.656 1.00 94.81 668 MET A C 1
ATOM 5356 O O . MET A 1 668 ? -7.774 48.554 13.451 1.00 94.81 668 MET A O 1
ATOM 5360 N N . ASP A 1 669 ? -5.943 48.513 14.755 1.00 92.12 669 ASP A N 1
ATOM 5361 C CA . ASP A 1 669 ? -6.557 47.790 15.871 1.00 92.12 669 ASP A CA 1
ATOM 5362 C C . ASP A 1 669 ? -7.736 48.584 16.463 1.00 92.12 669 ASP A C 1
ATOM 5364 O O . ASP A 1 669 ? -8.836 48.051 16.606 1.00 92.12 669 ASP A O 1
ATOM 5368 N N . GLU A 1 670 ? -7.562 49.886 16.709 1.00 91.62 670 GLU A N 1
ATOM 5369 C CA . GLU A 1 670 ? -8.648 50.773 17.153 1.00 91.62 670 GLU A CA 1
ATOM 5370 C C . GLU A 1 670 ? -9.810 50.858 16.156 1.00 91.62 670 GLU A C 1
ATOM 5372 O O . GLU A 1 670 ? -10.967 50.818 16.574 1.00 91.62 670 GLU A O 1
ATOM 5377 N N . ILE A 1 671 ? -9.530 50.902 14.851 1.00 91.69 671 ILE A N 1
ATOM 5378 C CA . ILE A 1 671 ? -10.565 50.928 13.804 1.00 91.69 671 ILE A CA 1
ATOM 5379 C C . ILE A 1 671 ? -11.330 49.595 13.717 1.00 91.69 671 ILE A C 1
ATOM 5381 O O . ILE A 1 671 ? -12.527 49.591 13.431 1.00 91.69 671 ILE A O 1
ATOM 5385 N N . MET A 1 672 ? -10.670 48.457 13.961 1.00 92.75 672 MET A N 1
ATOM 5386 C CA . MET A 1 672 ? -11.273 47.119 13.848 1.00 92.75 672 MET A CA 1
ATOM 5387 C C . MET A 1 672 ? -11.972 46.631 15.124 1.00 92.75 672 MET A C 1
ATOM 5389 O O . MET A 1 672 ? -12.809 45.728 15.038 1.00 92.75 672 MET A O 1
ATOM 5393 N N . LYS A 1 673 ? -11.634 47.179 16.298 1.00 84.19 673 LYS A N 1
ATOM 5394 C CA . LYS A 1 673 ? -12.216 46.809 17.606 1.00 84.19 673 LYS A CA 1
ATOM 5395 C C . LYS A 1 673 ? -13.748 46.910 17.685 1.00 84.19 673 LYS A C 1
ATOM 5397 O O . LYS A 1 673 ? -14.344 46.008 18.270 1.00 84.19 673 LYS A O 1
ATOM 5402 N N . PRO A 1 674 ? -14.409 47.938 17.114 1.00 81.56 674 PRO A N 1
ATOM 5403 C CA . PRO A 1 674 ? -15.868 48.062 17.161 1.00 81.56 674 PRO A CA 1
ATOM 5404 C C . PRO A 1 674 ? -16.619 47.008 16.335 1.00 81.56 674 PRO A C 1
ATOM 5406 O O . PRO A 1 674 ? -17.827 46.861 16.500 1.00 81.56 674 PRO A O 1
ATOM 5409 N N . VAL A 1 675 ? -15.935 46.278 15.444 1.00 79.94 675 VAL A N 1
ATOM 5410 C CA . VAL A 1 675 ? -16.535 45.207 14.635 1.00 79.94 675 VAL A CA 1
ATOM 5411 C C . VAL A 1 675 ? -16.589 43.931 15.482 1.00 79.94 675 VAL A C 1
ATOM 5413 O O . VAL A 1 675 ? -15.614 43.177 15.558 1.00 79.94 675 VAL A O 1
ATOM 5416 N N . THR A 1 676 ? -17.698 43.743 16.201 1.00 67.06 676 THR A N 1
ATOM 5417 C CA . THR A 1 676 ? -17.850 42.711 17.240 1.00 67.06 676 THR A CA 1
ATOM 5418 C C . THR A 1 676 ? -17.873 41.277 16.736 1.00 67.06 676 THR A C 1
ATOM 5420 O O . THR A 1 676 ? -18.552 40.973 15.766 1.00 67.06 676 THR A O 1
ATOM 5423 N N . VAL A 1 677 ? -17.220 40.438 17.552 1.00 57.84 677 VAL A N 1
ATOM 5424 C CA . VAL A 1 677 ? -17.403 38.994 17.742 1.00 57.84 677 VAL A CA 1
ATOM 5425 C C . VAL A 1 677 ? -18.778 38.732 18.361 1.00 57.84 677 VAL A C 1
ATOM 5427 O O . VAL A 1 677 ? -19.038 39.146 19.494 1.00 57.84 677 VAL A O 1
ATOM 5430 N N . GLY A 1 678 ? -19.674 38.078 17.630 1.00 43.78 678 GLY A N 1
ATOM 5431 C CA . GLY A 1 678 ? -21.056 37.824 18.025 1.00 43.78 678 GLY A CA 1
ATOM 5432 C C . GLY A 1 678 ? -21.215 36.896 19.235 1.00 43.78 678 GLY A C 1
ATOM 5433 O O . GLY A 1 678 ? -21.456 35.700 19.094 1.00 43.78 678 GLY A O 1
ATOM 5434 N N . ARG A 1 679 ? -21.206 37.476 20.442 1.00 38.59 679 ARG A N 1
ATOM 5435 C CA . ARG A 1 679 ? -22.172 37.130 21.500 1.00 38.59 679 ARG A CA 1
ATOM 5436 C C . ARG A 1 679 ? -23.303 38.162 21.485 1.00 38.59 679 ARG A C 1
ATOM 5438 O O . ARG A 1 679 ? -23.134 39.262 21.999 1.00 38.59 679 ARG A O 1
ATOM 5445 N N . GLN A 1 680 ? -24.467 37.761 20.991 1.00 30.02 680 GLN A N 1
ATOM 5446 C CA . GLN A 1 680 ? -25.788 38.264 21.395 1.00 30.02 680 GLN A CA 1
ATOM 5447 C C . GLN A 1 680 ? -26.677 37.011 21.505 1.00 30.02 680 GLN A C 1
ATOM 5449 O O . GLN A 1 680 ? -26.912 36.342 20.511 1.00 30.02 680 GLN A O 1
ATOM 5454 N N . GLN A 1 681 ? -26.837 36.436 22.703 1.00 32.56 681 GLN A N 1
ATOM 5455 C CA . GLN A 1 681 ? -28.019 36.603 23.568 1.00 32.56 681 GLN A CA 1
ATOM 5456 C C . GLN A 1 681 ? -29.362 36.362 22.848 1.00 32.56 681 GLN A C 1
ATOM 5458 O O . GLN A 1 681 ? -30.072 37.317 22.552 1.00 32.56 681 GLN A O 1
ATOM 5463 N N . LEU A 1 682 ? -29.713 35.096 22.594 1.00 30.42 682 LEU A N 1
ATOM 5464 C CA . LEU A 1 682 ? -30.748 34.314 23.304 1.00 30.42 682 LEU A CA 1
ATOM 5465 C C . LEU A 1 682 ? -30.817 32.887 22.749 1.00 30.42 682 LEU A C 1
ATOM 5467 O O . LEU A 1 682 ? -30.771 32.741 21.509 1.00 30.42 682 LEU A O 1
#

Sequence (682 aa):
MKKKHDDNVNSSNSIPPMFQYVWVGGEIRPEYLSTILKISAAAFRSGFEETIIWTDNDEYINEPLRRSDLKSLANKYNSSRKKNTTVENMHHQSAHQSDSKLPLSAETLDIPMHAGNFHIKIKNINELLDRLKTDPIFPDKETNAYIYNLLRESIGNRNLAAVSDLIRYCSLYYDGGYYLDTDLQPTVDSTTRLVPDKPPLGMIGHIRQQNYPEDKLRIAYLMKMPLPLEVDGNNDAFGVVPRHPILRVAIQKMLAAYAKQDVEPIILKDISAEKIGDRIKDVLTPFERNFVSQLKKDKATQTEFIKSLLNQCFELRLLDNVNFNEMELKNSSHRTPSSVAKDKQKTLHSIEHLITEYTKQLKIDNFTHEDIKQLSKKLIQYVQEEIKIHQETYNLGYEGATEMDAKRYPFAVKDTNNRNKRRHNTCEASINSFCEAIEAFLVHKEPNGASPYTDEELATFSPEKLTKSHFAANVKTIQAPGDYEVAVKLAGCEVTIKCDKTWLHNTKSKVSYDENALPAKKKTGDFFASSKNEGKKTIEQNDTDSRQEALTIPDKNKLTMSIMKIPLNEREENILAVYTVLKNDELLRNSDSSVPAIIRTIRDIVVNIDPSKEENISNAIIEIKRKIAENKDNNYNKNADDIIKAFAKPSCCDFQKIRAALTANPIMDEIMKPVTVGRQQL

InterPro domains:
  IPR024770 TcdA/TcdB toxin, catalytic glycosyltransferase domain [PF12919] (138-191)
  IPR029044 Nucleotide-diphospho-sugar transferases [SSF53448] (13-262)

Organism: NCBI:txid463

Mean predicted aligned error: 17.98 Å